Protein 3QBD (pdb70)

Sequence (686 aa):
APVTVQVAVDPPYPVVIGTGLLDELEDLLADRHKVAVVHQPGLAETAEEIRKRLAGKGVDAHRIEIPDAEAGKDLPVVGFIWEVLGRIGIGRKDALVSLGGGAATDVAGFAAATWLRGVSIVHLPTTLLGMVDAAVGGKTGINTDAGKNLVGAFHQPLAVLVDLATLQTLPRDEMICGMAEVVKAGFIADPVILDLIEADPQAALDPAGDVLPELIRRAITVKAEVVAAELREILNYGHTLGHAIERRERYRWRHGAAVSVGLVFAAELARLAGRLDDATAQRHRTILSSLGLPVSYDPDALPQLLEIMAGVLRFVVLDGLAKPGRMVGPDPGLLVTAYAGVCAAPVTVQVAVDPPYPVVIGTGLLDELEDLLADRHKVAVVHQPGLAETAEEIRKRLAGKGVDAHRIEIPDAEAGKDLPVVGFIWEVLGRIGIGRKDALVSLGGGAATDVAGFAAATWLRGVSIVHLPTTLLGMVDAAVGGKTGINTDAGKNLVGAFHQPLAVLVDLATLQTLPRDEMICGMAEVVKAGFIADPVILDLIEADPQAALDPAGDVLPELIRRAITVKAEVVAAELREILNYGHTLGHAIERRERYRWRHGAAVSVGLVFAAELARLAGRLDDATAQRHRTILSSLGLPVSYDPDALPQLLEIMAVLRFVVLDGLAKPGRMVGPDPGLLVTAYAGVC

Organism: Mycobacterium tuberculosis (strain ATCC 25618 / H37Rv) (NCBI:txid83332)

CATH classification: 3.40.50.1970 (+1 more: 1.20.1090.10)

Solvent-accessible surface area: 27200 Å² total; per-residue (Å²): 148,58,68,75,17,101,0,74,37,124,85,84,2,34,0,19,8,10,101,49,6,39,88,47,4,28,119,58,0,32,140,54,142,52,0,0,0,0,0,21,54,77,32,27,158,53,0,42,105,9,54,123,84,1,42,67,115,73,6,61,8,64,106,6,92,2,60,78,51,71,59,0,12,60,40,96,15,0,13,87,0,1,79,6,0,33,197,18,42,4,24,91,152,8,0,0,0,0,4,0,5,15,13,0,3,23,0,0,1,0,0,0,6,0,2,23,29,24,5,31,1,0,12,15,2,12,26,0,43,0,0,6,30,32,1,2,2,7,85,8,4,0,14,19,136,21,30,68,49,60,0,0,4,102,38,32,5,63,0,0,5,0,28,19,32,31,0,137,125,31,79,186,94,84,4,18,10,0,0,0,6,0,0,9,5,0,0,3,46,24,38,61,0,0,77,40,0,76,88,70,32,109,32,0,14,59,36,90,28,134,36,0,37,60,0,0,71,51,5,0,36,8,20,3,119,8,22,42,103,176,82,63,53,21,19,66,0,5,35,38,2,0,83,1,0,21,115,58,34,192,72,184,67,98,43,0,1,0,0,0,0,1,0,10,1,3,2,23,0,0,76,68,42,69,76,7,79,91,68,15,4,93,48,0,104,68,2,0,60,53,3,51,6,33,40,47,18,57,83,124,0,9,97,100,0,48,142,33,28,84,89,161,41,104,5,14,0,0,71,16,55,22,134,41,18,132,18,83,39,18,90,93,33,42,5,88,72,0,4,59,48,18,10,122,144,56,76,72,18,110,0,77,30,133,105,82,7,33,0,13,8,8,101,52,8,38,82,46,4,28,113,61,0,35,127,50,124,55,0,0,0,0,0,19,52,70,40,24,145,61,0,61,106,10,69,137,90,1,46,62,119,65,14,69,10,66,8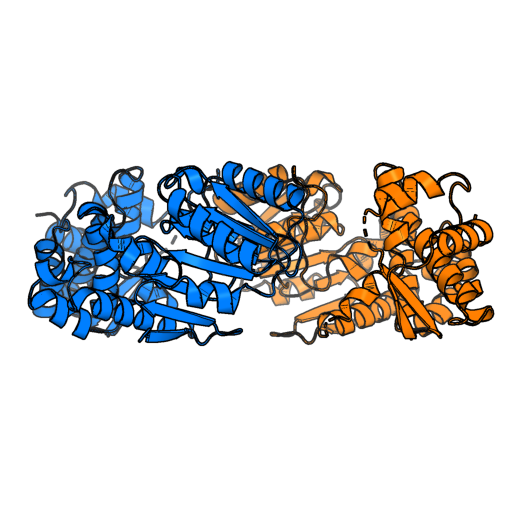7,8,89,2,59,83,51,75,51,0,6,59,30,102,16,0,20,86,0,2,68,14,0,29,187,21,44,5,24,164,143,10,0,0,0,0,3,0,4,16,14,0,2,25,0,0,1,0,0,0,6,0,5,28,52,24,3,30,1,0,12,15,1,14,31,0,40,0,0,6,32,31,1,2,0,7,80,8,2,0,14,23,118,25,29,76,55,57,0,0,4,101,41,48,6,64,0,0,3,0,27,20,39,35,0,133,126,31,76,140,86,77,5,7,10,0,0,0,6,0,0,8,6,0,0,3,43,21,37,60,0,0,78,40,0,73,89,70,30,91,31,0,12,59,36,80,24,134,34,1,41,53,0,0,86,50,4,0,45,5,19,6,119,6,19,37,80,138,89,39,55,19,22,74,0,6,35,41,2,0,90,0,0,22,111,57,48,170,68,189,72,83,47,0,2,0,1,0,0,1,0,2,1,2,2,14,0,0,86,63,44,72,78,10,74,96,79,15,5,106,48,0,81,66,3,0,55,49,1,51,6,32,31,54,17,54,92,114,0,10,96,86,0,56,138,46,26,119,157,42,104,8,16,0,0,60,12,53,29,120,39,19,120,19,83,31,22,94,86,35,45,2,82,70,0,6,69,54,18,43

Radius of gyration: 28.22 Å; Cα contacts (8 Å, |Δi|>4): 1471; chains: 2; bounding box: 83×74×34 Å

InterPro domains:
  IPR016037 3-dehydroquinate synthase AroB [MF_00110] (7-361)
  IPR016037 3-dehydroquinate synthase AroB [TIGR01357] (18-341)
  IPR030960 3-dehydroquinate synthase, N-terminal domain [PF01761] (69-180)
  IPR030963 3-dehydroquinate synthase family [PIRSF001455] (23-341)
  IPR050071 Dehydroquinate Synthase [PTHR43622] (9-340)
  IPR056179 3-dehydroquinate synthase, C-terminal domain [PF24621] (183-325)

Foldseek 3Di:
DWDWDWQQAVVIAIETAEAPCLVVLCVVALPAQEEEEEEEPVCPVVLVVSQVVSVVSVHPYYYHYAYDDQNSQAPVVLVVVLVVCVVSVADQAHEYEFEEALSRLQSSLQNQCPHNNHHAYEYEYQFLQRLQPRNPFQWHAGAYPVGTRPDTGGHDHNYYYYHLNSPVPPDLVRLLLSVLLLVLLCQAANVVSLVLCVVPVVLCSDSPHDSVSVSSVSSNNSQSVQSNDVSNCSSCQLVLLLVLVCVVVVNPDRSSLSSLQSNLLLLLLCVVVVQEDPVSSVSSQVSSVVSVHDQADALPCVVVSVVSSVCLHKHWHASYGNRIDMDGNDDVVSSNVSNNVRHD/DWDWDWQVAVVIAIEIFEADCLVVVCVVALPAQEEEEEEEPVCVVVQVVSQVVSVVSNHNYYYDYAYPDQRSFEVVVLVVVQVVCVVSVPDQAHEYEFYEALSSQQSSLQSQCPHVNHHAYEYEYQFLQRLLPNNPFFWHAGAYPVGTRPDTDGDHHRYYYYHLNSNVPPDLVRLLLNVLLLVLLCQAANVVLVVLCVVPVVLCSDSVHPRVSVSSVSSNNSVSVCNSDPVVCSSCQQVLLLVLVCVVVVNPDRSSLSSLLSNLLLLLLCVVVVQEDPVSSVSSVVSSVVNVHDQADPLPCVVVSVVSSPQDKHWHASYGNRIDMDGNDDVVSSNVSNVVRD

GO terms:
  GO:0005507 copper ion binding (F, IDA)
  GO:0008270 zinc ion binding (F, IDA)
  GO:0005886 plasma membrane (C, HDA)
  GO:0003856 3-dehydroquinate synthase activity (F, IMP)
  GO:0009073 aromatic amino acid family biosynthetic process (P, IMP)
  GO:0003856 3-dehydroquinate synthase activity (F, TAS)
  GO:0009423 chorismate biosynthetic process (P, TAS)
  GO:0005829 cytosol (C, TAS)

B-factor: mean 32.7, std 10.79, range [5.34, 73.91]

Nearest PDB structures (foldseek):
  3qbd-assembly1_A  TM=1.003E+00  e=2.274E-62  Mycobacterium tuberculosis H37Rv
  3qbd-assembly1_B  TM=1.001E+00  e=9.318E-59  Mycobacterium tuberculosis H37Rv
  3okf-assembly1_B  TM=9.447E-01  e=4.342E-29  Vibrio cholerae O1 biovar El Tor str. N16961
  3okf-assembly1_A  TM=9.351E-01  e=2.066E-28  Vibrio cholerae O1 biovar El Tor str. N16961
  6lk2-assembly2_B  TM=9.381E-01  e=2.543E-28  Providencia alcalifaciens F90-2004

Secondary structure (DSSP, 8-state):
--EEEEE-SSS-EEEEEES--HHHHHHHHTT-SEEEEEE-GGGHHHHHHHHHHHHTTT-EEEEEE--SGGGGGBHHHHHHHHHHHHHHT--TT-EEEEEESHHHHHHHHHHHHTBTT--EEEEEE-SHHIIIIITSSSB--EEETTEEEEE--B---SEEEEEGGGGGG--HHHHHHHHHHHHHHHHHT-THHHHHHHH-HHHHT-SSSSHHHHHHHHHHHHHHHHHT--GGGGGGTTHHHHHHHHHHTTT-S-HHHHHHHHHHHHHHHHHHTTSS-HHHHHHHHHHHHHTT------TT-HHHHHHHHH---EEEEESSTT-EEEEES--HHHHHHHHHHHH-/--EEEEE-SSS-EEEEEES--HHHHHHHHTT-SEEEEEE-GGGHHHHHHHHHHHHHTT-EEEEEE--SGGGGGBHHHHHHHHHHHHHHT--TT-EEEEEESHHHHHHHHHHHHTBTT--EEEEEE-SHHIIIIITSSSB--EEETTEEEEE--B---SEEEEEGGGGGGS-HHHHHHHHHHHHHHHHHT-THHHHHHHH-HHHHS-TTSSHHHHHHHHHHHHHHHHHT--GGGGGGTTHHHHHHHHHHTTT-S-HHHHHHHHHHHHHHHHHHTTSS-HHHHHHHHHHHHHTT------TT-HHHHHHHT---EEEEESSTT-EEEEES--HHHHHHHHHHH-

Structure (mmCIF, N/CA/C/O backbone):
data_3QBD
#
_entry.id   3QBD
#
_cell.length_a   142.829
_cell.length_b   142.829
_cell.length_c   37.175
_cell.angle_alpha   90.00
_cell.angle_beta   90.00
_cell.angle_gamma   90.00
#
_symmetry.space_group_name_H-M   'P 43'
#
loop_
_entity.id
_entity.type
_entity.pdbx_description
1 polymer '3-dehydroquinate synthase'
2 non-polymer NICOTINAMIDE-ADENINE-DINUCLEOTIDE
3 water water
#
loop_
_atom_site.group_PDB
_atom_site.id
_atom_site.type_symbol
_atom_site.label_atom_id
_atom_site.label_alt_id
_atom_site.label_comp_id
_atom_site.label_asym_id
_atom_site.label_entity_id
_atom_site.label_seq_id
_atom_site.pdbx_PDB_ins_code
_atom_site.Cartn_x
_atom_site.Cartn_y
_atom_site.Cartn_z
_atom_site.occupancy
_atom_site.B_iso_or_equiv
_atom_site.auth_seq_id
_atom_site.auth_comp_id
_atom_site.auth_asym_id
_atom_site.auth_atom_id
_atom_site.pdbx_PDB_model_num
ATOM 1 N N . ALA A 1 12 ? -64.124 23.174 -16.037 1.00 46.94 6 ALA A N 1
ATOM 2 C CA . ALA A 1 12 ? -65.043 24.081 -15.264 1.00 47.49 6 ALA A CA 1
ATOM 3 C C . ALA A 1 12 ? -64.298 25.215 -14.498 1.00 47.39 6 ALA A C 1
ATOM 4 O O . ALA A 1 12 ? -64.800 26.347 -14.475 1.00 47.37 6 ALA A O 1
ATOM 6 N N . PRO A 1 13 ? -63.094 24.923 -13.894 1.00 46.93 7 PRO A N 1
ATOM 7 C CA . PRO A 1 13 ? -62.229 25.992 -13.330 1.00 45.77 7 PRO A CA 1
ATOM 8 C C . PRO A 1 13 ? -61.720 27.003 -14.373 1.00 44.29 7 PRO A C 1
ATOM 9 O O . PRO A 1 13 ? -61.402 26.640 -15.507 1.00 44.10 7 PRO A O 1
ATOM 13 N N . VAL A 1 14 ? -61.673 28.258 -13.960 1.00 42.18 8 VAL A N 1
ATOM 14 C CA . VAL A 1 14 ? -61.053 29.341 -14.691 1.00 40.47 8 VAL A CA 1
ATOM 15 C C . VAL A 1 14 ? -59.583 29.556 -14.232 1.00 38.73 8 VAL A C 1
ATOM 16 O O . VAL A 1 14 ? -59.242 29.398 -13.068 1.00 39.66 8 VAL A O 1
ATOM 20 N N . THR A 1 15 ? -58.723 29.940 -15.154 1.00 36.70 9 THR A N 1
ATOM 21 C CA . THR A 1 15 ? -57.315 30.134 -14.900 1.00 34.46 9 THR A CA 1
ATOM 22 C C . THR A 1 15 ? -56.975 31.528 -15.294 1.00 32.97 9 THR A C 1
ATOM 23 O O . THR A 1 15 ? -57.253 31.939 -16.404 1.00 32.93 9 THR A O 1
ATOM 27 N N . VAL A 1 16 ? -56.375 32.273 -14.389 1.00 31.75 10 VAL A N 1
ATOM 28 C CA . VAL A 1 16 ? -55.768 33.538 -14.770 1.00 30.40 10 VAL A CA 1
ATOM 29 C C . VAL A 1 16 ? -54.259 33.295 -14.725 1.00 29.94 10 VAL A C 1
ATOM 30 O O . VAL A 1 16 ? -53.724 32.867 -13.682 1.00 29.42 10 VAL A O 1
ATOM 34 N N . GLN A 1 17 ? -53.586 33.538 -15.851 1.00 28.70 11 GLN A N 1
ATOM 35 C CA . GLN A 1 17 ? -52.138 33.388 -15.914 1.00 28.39 11 GLN A CA 1
ATOM 36 C C . GLN A 1 17 ? -51.436 34.616 -15.388 1.00 27.73 11 GLN A C 1
ATOM 37 O O . GLN A 1 17 ? -51.782 35.720 -15.754 1.00 28.49 11 GLN A O 1
ATOM 43 N N . VAL A 1 18 ? -50.447 34.467 -14.537 1.00 25.91 12 VAL A N 1
ATOM 44 C CA . VAL A 1 18 ? -49.675 35.601 -14.101 1.00 24.42 12 VAL A CA 1
ATOM 45 C C . VAL A 1 18 ? -48.421 35.571 -14.917 1.00 25.00 12 VAL A C 1
ATOM 46 O O . VAL A 1 18 ? -47.620 34.716 -14.779 1.00 25.45 12 VAL A O 1
ATOM 50 N N . ALA A 1 19 ? -48.271 36.556 -15.767 1.00 24.98 13 ALA A N 1
ATOM 51 C CA . ALA A 1 19 ? -47.245 36.595 -16.763 1.00 25.46 13 ALA A CA 1
ATOM 52 C C . ALA A 1 19 ? -45.935 37.147 -16.308 1.00 26.83 13 ALA A C 1
ATOM 53 O O . ALA A 1 19 ? -45.466 38.134 -16.771 1.00 26.06 13 ALA A O 1
ATOM 55 N N . VAL A 1 20 ? -45.294 36.402 -15.461 1.00 28.58 14 VAL A N 1
ATOM 56 C CA . VAL A 1 20 ? -44.105 36.820 -14.838 1.00 30.40 14 VAL A CA 1
ATOM 57 C C . VAL A 1 20 ? -43.116 35.714 -15.105 1.00 31.97 14 VAL A C 1
ATOM 58 O O . VAL A 1 20 ? -43.465 34.777 -15.702 1.00 32.51 14 VAL A O 1
ATOM 62 N N . ASP A 1 21 ? -41.857 35.857 -14.773 1.00 34.07 15 ASP A N 1
ATOM 63 C CA . ASP A 1 21 ? -40.921 34.786 -15.016 1.00 36.18 15 ASP A CA 1
ATOM 64 C C . ASP A 1 21 ? -40.369 34.217 -13.743 1.00 35.61 15 ASP A C 1
ATOM 65 O O . ASP A 1 21 ? -39.681 34.897 -13.041 1.00 36.10 15 ASP A O 1
ATOM 70 N N . PRO A 1 22 ? -40.575 32.946 -13.478 1.00 35.36 16 PRO A N 1
ATOM 71 C CA . PRO A 1 22 ? -41.440 32.064 -14.239 1.00 35.10 16 PRO A CA 1
ATOM 72 C C . PRO A 1 22 ? -42.936 32.319 -14.071 1.00 34.19 16 PRO A C 1
ATOM 73 O O . PRO A 1 22 ? -43.376 32.633 -13.008 1.00 34.50 16 PRO A O 1
ATOM 77 N N . PRO A 1 23 ? -43.721 32.141 -15.114 1.00 32.82 17 PRO A N 1
ATOM 78 C CA . PRO A 1 23 ? -45.178 32.413 -14.976 1.00 31.70 17 PRO A CA 1
ATOM 79 C C . PRO A 1 23 ? -45.900 31.379 -14.100 1.00 30.64 17 PRO A C 1
ATOM 80 O O . PRO A 1 23 ? -45.465 30.204 -14.020 1.00 31.00 17 PRO A O 1
ATOM 84 N N . TYR A 1 24 ? -47.001 31.770 -13.461 1.00 28.06 18 TYR A N 1
ATOM 85 C CA . TYR A 1 24 ? -47.781 30.755 -12.766 1.00 25.67 18 TYR A CA 1
ATOM 86 C C . TYR A 1 24 ? -49.266 30.974 -12.957 1.00 24.30 18 TYR A C 1
ATOM 87 O O . TYR A 1 24 ? -49.670 32.061 -13.348 1.00 25.29 18 TYR A O 1
ATOM 96 N N . PRO A 1 25 ? -50.078 29.933 -12.758 1.00 22.73 19 PRO A N 1
ATOM 97 C CA . PRO A 1 25 ? -51.497 30.134 -12.874 1.00 22.46 19 PRO A CA 1
ATOM 98 C C . PRO A 1 25 ? -52.191 30.397 -11.533 1.00 22.82 19 PRO A C 1
ATOM 99 O O . PRO A 1 25 ? -51.760 29.858 -10.484 1.00 22.22 19 PRO A O 1
ATOM 103 N N . VAL A 1 26 ? -53.277 31.179 -11.583 1.00 21.44 20 VAL A N 1
ATOM 104 C CA . VAL A 1 26 ? -54.213 31.217 -10.481 1.00 21.12 20 VAL A CA 1
ATOM 105 C C . VAL A 1 26 ? -55.472 30.493 -11.016 1.00 23.31 20 VAL A C 1
ATOM 106 O O . VAL A 1 26 ? -56.094 30.954 -12.008 1.00 23.45 20 VAL A O 1
ATOM 110 N N . VAL A 1 27 ? -55.859 29.403 -10.345 1.00 23.76 21 VAL A N 1
ATOM 111 C CA . VAL A 1 27 ? -57.000 28.617 -10.753 1.00 25.36 21 VAL A CA 1
ATOM 112 C C . VAL A 1 27 ? -58.140 28.873 -9.798 1.00 25.92 21 VAL A C 1
ATOM 113 O O . VAL A 1 27 ? -57.958 28.787 -8.608 1.00 25.87 21 VAL A O 1
ATOM 117 N N . ILE A 1 28 ? -59.310 29.190 -10.348 1.00 26.78 22 ILE A N 1
ATOM 118 C CA . ILE A 1 28 ? -60.478 29.607 -9.585 1.00 27.25 22 ILE A CA 1
ATOM 119 C C . ILE A 1 28 ? -61.650 28.702 -9.917 1.00 28.42 22 ILE A C 1
ATOM 120 O O . ILE A 1 28 ? -62.143 28.709 -11.048 1.00 27.80 22 ILE A O 1
ATOM 125 N N . GLY A 1 29 ? -62.075 27.914 -8.936 1.00 28.74 23 GLY A N 1
ATOM 126 C CA . GLY A 1 29 ? -63.214 27.044 -9.107 1.00 29.32 23 GLY A CA 1
ATOM 127 C C . GLY A 1 29 ? -63.666 26.499 -7.759 1.00 30.71 23 GLY A C 1
ATOM 128 O O . GLY A 1 29 ? -63.469 27.136 -6.719 1.00 29.98 23 GLY A O 1
ATOM 129 N N . THR A 1 30 ? -64.243 25.288 -7.783 1.00 31.81 24 THR A N 1
ATOM 130 C CA . THR A 1 30 ? -64.947 24.725 -6.616 1.00 31.83 24 THR A CA 1
ATOM 131 C C . THR A 1 30 ? -64.486 23.277 -6.438 1.00 32.32 24 THR A C 1
ATOM 132 O O . THR A 1 30 ? -64.550 22.498 -7.374 1.00 32.02 24 THR A O 1
ATOM 136 N N . GLY A 1 31 ? -63.958 22.962 -5.247 1.00 32.94 25 GLY A N 1
ATOM 137 C CA . GLY A 1 31 ? -63.353 21.653 -4.950 1.00 32.95 25 GLY A CA 1
ATOM 138 C C . GLY A 1 31 ? -62.153 21.511 -5.845 1.00 33.10 25 GLY A C 1
ATOM 139 O O . GLY A 1 31 ? -62.279 21.027 -6.946 1.00 33.32 25 GLY A O 1
ATOM 140 N N . LEU A 1 32 ? -60.995 21.902 -5.393 1.00 33.28 26 LEU A N 1
ATOM 141 C CA . LEU A 1 32 ? -59.838 21.845 -6.234 1.00 33.32 26 LEU A CA 1
ATOM 142 C C . LEU A 1 32 ? -58.807 20.799 -5.843 1.00 34.06 26 LEU A C 1
ATOM 143 O O . LEU A 1 32 ? -57.699 20.853 -6.249 1.00 33.93 26 LEU A O 1
ATOM 148 N N . LEU A 1 33 ? -59.212 19.817 -5.078 1.00 35.01 27 LEU A N 1
ATOM 149 C CA . LEU A 1 33 ? -58.318 18.785 -4.630 1.00 36.26 27 LEU A CA 1
ATOM 150 C C . LEU A 1 33 ? -57.679 18.035 -5.781 1.00 36.28 27 LEU A C 1
ATOM 151 O O . LEU A 1 33 ? -56.556 17.639 -5.682 1.00 35.53 27 LEU A O 1
ATOM 156 N N . ASP A 1 34 ? -58.407 17.801 -6.851 1.00 36.57 28 ASP A N 1
ATOM 157 C CA . ASP A 1 34 ? -57.817 17.148 -7.987 1.00 38.43 28 ASP A CA 1
ATOM 158 C C . ASP A 1 34 ? -56.704 17.962 -8.607 1.00 38.80 28 ASP A C 1
ATOM 159 O O . ASP A 1 34 ? -55.690 17.441 -8.973 1.00 39.14 28 ASP A O 1
ATOM 164 N N . GLU A 1 35 ? -56.903 19.250 -8.720 1.00 38.16 29 GLU A N 1
ATOM 165 C CA . GLU A 1 35 ? -55.885 20.123 -9.258 1.00 38.24 29 GLU A CA 1
ATOM 166 C C . GLU A 1 35 ? -54.587 20.126 -8.415 1.00 37.72 29 GLU A C 1
ATOM 167 O O . GLU A 1 35 ? -53.496 20.072 -8.962 1.00 37.79 29 GLU A O 1
ATOM 173 N N . LEU A 1 36 ? -54.724 20.153 -7.101 1.00 37.50 30 LEU A N 1
ATOM 174 C CA . LEU A 1 36 ? -53.596 20.050 -6.172 1.00 38.09 30 LEU A CA 1
ATOM 175 C C . LEU A 1 36 ? -52.771 18.771 -6.338 1.00 38.59 30 LEU A C 1
ATOM 176 O O . LEU A 1 36 ? -51.551 18.805 -6.416 1.00 39.27 30 LEU A O 1
ATOM 181 N N . GLU A 1 37 ? -53.456 17.643 -6.349 1.00 39.93 31 GLU A N 1
ATOM 182 C CA . GLU A 1 37 ? -52.888 16.349 -6.716 1.00 41.11 31 GLU A CA 1
ATOM 183 C C . GLU A 1 37 ? -52.135 16.376 -8.053 1.00 40.38 31 GLU A C 1
ATOM 184 O O . GLU A 1 37 ? -50.968 16.033 -8.069 1.00 39.96 31 GLU A O 1
ATOM 190 N N . ASP A 1 38 ? -52.768 16.787 -9.163 1.00 40.94 32 ASP A N 1
ATOM 191 C CA . ASP A 1 38 ? -52.016 16.979 -10.442 1.00 41.53 32 ASP A CA 1
ATOM 192 C C . ASP A 1 38 ? -50.699 17.750 -10.214 1.00 40.77 32 ASP A C 1
ATOM 193 O O . ASP A 1 38 ? -49.658 17.376 -10.728 1.00 40.77 32 ASP A O 1
ATOM 198 N N . LEU A 1 39 ? -50.757 18.844 -9.454 1.00 39.01 33 LEU A N 1
ATOM 199 C CA . LEU A 1 39 ? -49.586 19.658 -9.244 1.00 38.21 33 LEU A CA 1
ATOM 200 C C . LEU A 1 39 ? -48.483 18.965 -8.462 1.00 37.90 33 LEU A C 1
ATOM 201 O O . LEU A 1 39 ? -47.331 19.088 -8.833 1.00 37.40 33 LEU A O 1
ATOM 206 N N . LEU A 1 40 ? -48.842 18.286 -7.362 1.00 37.29 34 LEU A N 1
ATOM 207 C CA . LEU A 1 40 ? -47.849 17.904 -6.362 1.00 36.86 34 LEU A CA 1
ATOM 208 C C . LEU A 1 40 ? -47.607 16.391 -6.184 1.00 36.99 34 LEU A C 1
ATOM 209 O O . LEU A 1 40 ? -46.751 15.998 -5.395 1.00 35.97 34 LEU A O 1
ATOM 214 N N . ALA A 1 41 ? -48.328 15.565 -6.946 1.00 37.16 35 ALA A N 1
ATOM 215 C CA . ALA A 1 41 ? -48.225 14.090 -6.870 1.00 38.28 35 ALA A CA 1
ATOM 216 C C . ALA A 1 41 ? -46.811 13.533 -7.023 1.00 39.10 35 ALA A C 1
ATOM 217 O O . ALA A 1 41 ? -46.506 12.484 -6.499 1.00 39.17 35 ALA A O 1
ATOM 219 N N . ASP A 1 42 ? -45.963 14.240 -7.752 1.00 40.15 36 ASP A N 1
ATOM 220 C CA . ASP A 1 42 ? -44.653 13.738 -8.101 1.00 40.96 36 ASP A CA 1
ATOM 221 C C . ASP A 1 42 ? -43.611 14.186 -7.088 1.00 39.99 36 ASP A C 1
ATOM 222 O O . ASP A 1 42 ? -42.422 13.879 -7.241 1.00 40.16 36 ASP A O 1
ATOM 227 N N . ARG A 1 43 ? -44.026 14.938 -6.074 1.00 38.35 37 ARG A N 1
ATOM 228 C CA . ARG A 1 43 ? -43.055 15.461 -5.111 1.00 36.89 37 ARG A CA 1
ATOM 229 C C . ARG A 1 43 ? -42.845 14.399 -4.072 1.00 36.64 37 ARG A C 1
ATOM 230 O O . ARG A 1 43 ? -43.790 13.728 -3.693 1.00 37.31 37 ARG A O 1
ATOM 238 N N . HIS A 1 44 ? -41.610 14.230 -3.633 1.00 36.59 38 HIS A N 1
ATOM 239 C CA . HIS A 1 44 ? -41.280 13.300 -2.554 1.00 37.17 38 HIS A CA 1
ATOM 240 C C . HIS A 1 44 ? -41.839 13.771 -1.208 1.00 36.25 38 HIS A C 1
ATOM 241 O O . HIS A 1 44 ? -42.342 12.963 -0.447 1.00 35.95 38 HIS A O 1
ATOM 248 N N . LYS A 1 45 ? -41.746 15.069 -0.906 1.00 35.61 39 LYS A N 1
ATOM 249 C CA . LYS A 1 45 ? -42.371 15.624 0.319 1.00 34.71 39 LYS A CA 1
ATOM 250 C C . LYS A 1 45 ? -43.120 16.945 0.098 1.00 33.12 39 LYS A C 1
ATOM 251 O O . LYS A 1 45 ? -42.668 17.817 -0.647 1.00 33.41 39 LYS A O 1
ATOM 257 N N . VAL A 1 46 ? -44.268 17.065 0.746 1.00 31.43 40 VAL A N 1
ATOM 258 C CA . VAL A 1 46 ? -45.065 18.280 0.788 1.00 29.68 40 VAL A CA 1
ATOM 259 C C . VAL A 1 46 ? -45.373 18.577 2.269 1.00 29.34 40 VAL A C 1
ATOM 260 O O . VAL A 1 46 ? -45.691 17.664 3.040 1.00 29.75 40 VAL A O 1
ATOM 264 N N . ALA A 1 47 ? -45.234 19.833 2.670 1.00 27.67 41 ALA A N 1
ATOM 265 C CA . ALA A 1 47 ? -45.628 20.283 3.986 1.00 26.21 41 ALA A CA 1
ATOM 266 C C . ALA A 1 47 ? -46.727 21.350 3.835 1.00 26.03 41 ALA A C 1
ATOM 267 O O . ALA A 1 47 ? -46.558 22.321 3.091 1.00 25.09 41 ALA A O 1
ATOM 269 N N . VAL A 1 48 ? -47.850 21.136 4.524 1.00 25.42 42 VAL A N 1
ATOM 270 C CA . VAL A 1 48 ? -49.040 21.979 4.417 1.00 25.54 42 VAL A CA 1
ATOM 271 C C . VAL A 1 48 ? -49.113 22.829 5.651 1.00 26.47 42 VAL A C 1
ATOM 272 O O . VAL A 1 48 ? -49.357 22.307 6.771 1.00 26.69 42 VAL A O 1
ATOM 276 N N . VAL A 1 49 ? -48.862 24.129 5.471 1.00 26.47 43 VAL A N 1
ATOM 277 C CA . VAL A 1 49 ? -48.809 25.039 6.607 1.00 26.30 43 VAL A CA 1
ATOM 278 C C . VAL A 1 49 ? -50.175 25.651 6.693 1.00 27.03 43 VAL A C 1
ATOM 279 O O . VAL A 1 49 ? -50.627 26.228 5.708 1.00 28.20 43 VAL A O 1
ATOM 283 N N . HIS A 1 50 ? -50.860 25.532 7.826 1.00 26.91 44 HIS A N 1
ATOM 284 C CA . HIS A 1 50 ? -52.261 25.954 7.846 1.00 27.06 44 HIS A CA 1
ATOM 285 C C . HIS A 1 50 ? -52.728 26.624 9.149 1.00 27.06 44 HIS A C 1
ATOM 286 O O . HIS A 1 50 ? -52.203 26.330 10.211 1.00 26.82 44 HIS A O 1
ATOM 293 N N . GLN A 1 51 ? -53.768 27.452 9.066 1.00 26.85 45 GLN A N 1
ATOM 294 C CA . GLN A 1 51 ? -54.334 28.088 10.252 1.00 27.12 45 GLN A CA 1
ATOM 295 C C . GLN A 1 51 ? -55.218 27.107 11.097 1.00 28.81 45 GLN A C 1
ATOM 296 O O . GLN A 1 51 ? -55.628 26.041 10.601 1.00 28.68 45 GLN A O 1
ATOM 302 N N . PRO A 1 52 ? -55.470 27.416 12.379 1.00 29.40 46 PRO A N 1
ATOM 303 C CA . PRO A 1 52 ? -56.043 26.385 13.234 1.00 30.87 46 PRO A CA 1
ATOM 304 C C . PRO A 1 52 ? -57.341 25.800 12.776 1.00 32.23 46 PRO A C 1
ATOM 305 O O . PRO A 1 52 ? -57.507 24.561 12.874 1.00 33.75 46 PRO A O 1
ATOM 309 N N . GLY A 1 53 ? -58.230 26.613 12.257 1.00 32.98 47 GLY A N 1
ATOM 310 C CA . GLY A 1 53 ? -59.533 26.194 11.792 1.00 32.93 47 GLY A CA 1
ATOM 311 C C . GLY A 1 53 ? -59.595 25.349 10.543 1.00 33.29 47 GLY A C 1
ATOM 312 O O . GLY A 1 53 ? -60.598 24.824 10.185 1.00 32.26 47 GLY A O 1
ATOM 313 N N . LEU A 1 54 ? -58.509 25.254 9.841 1.00 33.62 48 LEU A N 1
ATOM 314 C CA . LEU A 1 54 ? -58.512 24.489 8.635 1.00 34.55 48 LEU A CA 1
ATOM 315 C C . LEU A 1 54 ? -57.870 23.157 8.767 1.00 34.62 48 LEU A C 1
ATOM 316 O O . LEU A 1 54 ? -57.489 22.594 7.806 1.00 35.80 48 LEU A O 1
ATOM 321 N N . ALA A 1 55 ? -57.731 22.672 9.971 1.00 35.06 49 ALA A N 1
ATOM 322 C CA . ALA A 1 55 ? -57.040 21.420 10.205 1.00 36.72 49 ALA A CA 1
ATOM 323 C C . ALA A 1 55 ? -57.640 20.190 9.534 1.00 36.89 49 ALA A C 1
ATOM 324 O O . ALA A 1 55 ? -56.942 19.368 9.052 1.00 35.70 49 ALA A O 1
ATOM 326 N N . GLU A 1 56 ? -58.947 20.081 9.551 1.00 38.64 50 GLU A N 1
ATOM 327 C CA . GLU A 1 56 ? -59.674 19.005 8.845 1.00 40.13 50 GLU A CA 1
ATOM 328 C C . GLU A 1 56 ? -59.430 19.057 7.332 1.00 38.89 50 GLU A C 1
ATOM 329 O O . GLU A 1 56 ? -59.346 18.003 6.672 1.00 38.33 50 GLU A O 1
ATOM 335 N N . THR A 1 57 ? -59.321 20.277 6.787 1.00 37.59 51 THR A N 1
ATOM 336 C CA . THR A 1 57 ? -59.045 20.439 5.357 1.00 36.17 51 THR A CA 1
ATOM 337 C C . THR A 1 57 ? -57.576 20.131 5.083 1.00 35.95 51 THR A C 1
ATOM 338 O O . THR A 1 57 ? -57.233 19.532 4.065 1.00 35.23 51 THR A O 1
ATOM 342 N N . ALA A 1 58 ? -56.708 20.514 6.011 1.00 35.85 52 ALA A N 1
ATOM 343 C CA . ALA A 1 58 ? -55.296 20.189 5.875 1.00 36.39 52 ALA A CA 1
ATOM 344 C C . ALA A 1 58 ? -55.146 18.674 5.781 1.00 36.91 52 ALA A C 1
ATOM 345 O O . ALA A 1 58 ? -54.342 18.146 4.976 1.00 37.45 52 ALA A O 1
ATOM 347 N N . GLU A 1 59 ? -55.945 17.969 6.572 1.00 37.20 53 GLU A N 1
ATOM 348 C CA . GLU A 1 59 ? -55.788 16.534 6.666 1.00 38.23 53 GLU A CA 1
ATOM 349 C C . GLU A 1 59 ? -56.244 15.817 5.383 1.00 38.03 53 GLU A C 1
ATOM 350 O O . GLU A 1 59 ? -55.625 14.832 4.940 1.00 38.61 53 GLU A O 1
ATOM 356 N N . GLU A 1 60 ? -57.298 16.323 4.776 1.00 38.13 54 GLU A N 1
ATOM 357 C CA . GLU A 1 60 ? -57.746 15.788 3.512 1.00 39.74 54 GLU A CA 1
ATOM 358 C C . GLU A 1 60 ? -56.655 15.974 2.482 1.00 39.14 54 GLU A C 1
ATOM 359 O O . GLU A 1 60 ? -56.335 15.032 1.747 1.00 40.44 54 GLU A O 1
ATOM 365 N N . ILE A 1 61 ? -56.097 17.182 2.398 1.00 37.60 55 ILE A N 1
ATOM 366 C CA . ILE A 1 61 ? -55.005 17.396 1.466 1.00 36.83 55 ILE A CA 1
ATOM 367 C C . ILE A 1 61 ? -53.900 16.370 1.756 1.00 37.48 55 ILE A C 1
ATOM 368 O O . ILE A 1 61 ? -53.502 15.616 0.866 1.00 36.38 55 ILE A O 1
ATOM 373 N N . ARG A 1 62 ? -53.441 16.332 3.007 1.00 38.08 56 ARG A N 1
ATOM 374 C CA . ARG A 1 62 ? -52.324 15.467 3.387 1.00 40.01 56 ARG A CA 1
ATOM 375 C C . ARG A 1 62 ? -52.612 14.020 3.042 1.00 41.10 56 ARG A C 1
ATOM 376 O O . ARG A 1 62 ? -51.729 13.282 2.636 1.00 40.98 56 ARG A O 1
ATOM 384 N N . LYS A 1 63 ? -53.877 13.654 3.214 1.00 42.88 57 LYS A N 1
ATOM 385 C CA . LYS A 1 63 ? -54.389 12.315 3.004 1.00 44.35 57 LYS A CA 1
ATOM 386 C C . LYS A 1 63 ? -54.365 11.956 1.513 1.00 44.65 57 LYS A C 1
ATOM 387 O O . LYS A 1 63 ? -53.837 10.894 1.118 1.00 44.78 57 LYS A O 1
ATOM 393 N N . ARG A 1 64 ? -54.907 12.828 0.670 1.00 44.50 58 ARG A N 1
ATOM 394 C CA . ARG A 1 64 ? -54.915 12.481 -0.731 1.00 45.20 58 ARG A CA 1
ATOM 395 C C . ARG A 1 64 ? -53.540 12.498 -1.368 1.00 44.38 58 ARG A C 1
ATOM 396 O O . ARG A 1 64 ? -53.279 11.762 -2.310 1.00 44.31 58 ARG A O 1
ATOM 404 N N . LEU A 1 65 ? -52.640 13.283 -0.793 1.00 44.10 59 LEU A N 1
ATOM 405 C CA . LEU A 1 65 ? -51.266 13.328 -1.260 1.00 43.58 59 LEU A CA 1
ATOM 406 C C . LEU A 1 65 ? -50.490 12.095 -0.852 1.00 43.65 59 LEU A C 1
ATOM 407 O O . LEU A 1 65 ? -49.596 11.665 -1.590 1.00 43.75 59 LEU A O 1
ATOM 412 N N . ALA A 1 66 ? -50.822 11.536 0.311 1.00 43.28 60 ALA A N 1
ATOM 413 C CA . ALA A 1 66 ? -50.176 10.307 0.768 1.00 43.58 60 ALA A CA 1
ATOM 414 C C . ALA A 1 66 ? -50.625 9.111 -0.083 1.00 43.58 60 ALA A C 1
ATOM 415 O O . ALA A 1 66 ? -49.826 8.242 -0.422 1.00 43.96 60 ALA A O 1
ATOM 417 N N . GLY A 1 67 ? -51.890 9.100 -0.468 1.00 43.61 61 GLY A N 1
ATOM 418 C CA . GLY A 1 67 ? -52.401 8.069 -1.353 1.00 43.67 61 GLY A CA 1
ATOM 419 C C . GLY A 1 67 ? -51.717 8.094 -2.713 1.00 43.91 61 GLY A C 1
ATOM 420 O O . GLY A 1 67 ? -51.898 7.198 -3.537 1.00 43.92 61 GLY A O 1
ATOM 421 N N . LYS A 1 68 ? -50.930 9.123 -2.967 1.00 43.52 62 LYS A N 1
ATOM 422 C CA . LYS A 1 68 ? -50.206 9.164 -4.212 1.00 43.26 62 LYS A CA 1
ATOM 423 C C . LYS A 1 68 ? -48.708 8.914 -3.982 1.00 42.58 62 LYS A C 1
ATOM 424 O O . LYS A 1 68 ? -47.894 9.134 -4.874 1.00 42.92 62 LYS A O 1
ATOM 430 N N . GLY A 1 69 ? -48.354 8.415 -2.798 1.00 41.51 63 GLY A N 1
ATOM 431 C CA . GLY A 1 69 ? -46.955 8.099 -2.485 1.00 41.01 63 GLY A CA 1
ATOM 432 C C . GLY A 1 69 ? -46.100 9.261 -1.966 1.00 40.47 63 GLY A C 1
ATOM 433 O O . GLY A 1 69 ? -44.958 9.068 -1.551 1.00 39.69 63 GLY A O 1
ATOM 434 N N . VAL 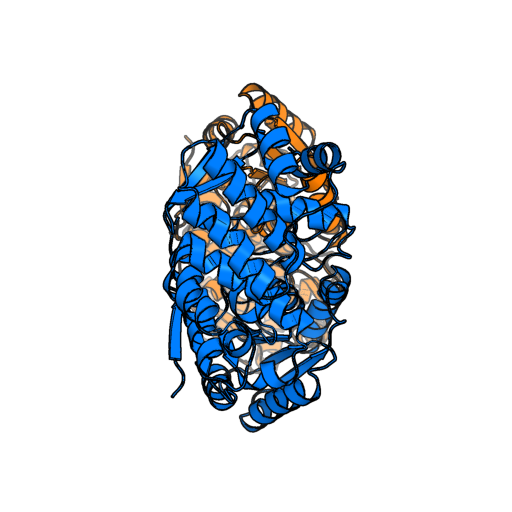A 1 70 ? -46.652 10.474 -1.995 1.00 39.94 64 VAL A N 1
ATOM 435 C CA . VAL A 1 70 ? -46.064 11.648 -1.343 1.00 38.55 64 VAL A CA 1
ATOM 436 C C . VAL A 1 70 ? -45.964 11.477 0.196 1.00 38.77 64 VAL A C 1
ATOM 437 O O . VAL A 1 70 ? -46.941 11.150 0.892 1.00 39.19 64 VAL A O 1
ATOM 441 N N . ASP A 1 71 ? -44.776 11.720 0.717 1.00 37.98 65 ASP A N 1
ATOM 442 C CA . ASP A 1 71 ? -44.594 11.837 2.129 1.00 38.46 65 ASP A CA 1
ATOM 443 C C . ASP A 1 71 ? -45.131 13.224 2.620 1.00 37.98 65 ASP A C 1
ATOM 444 O O . ASP A 1 71 ? -44.384 14.220 2.687 1.00 37.71 65 ASP A O 1
ATOM 449 N N . ALA A 1 72 ? -46.424 13.273 2.943 1.00 37.36 66 ALA A N 1
ATOM 450 C CA . ALA A 1 72 ? -47.122 14.527 3.223 1.00 37.72 66 ALA A CA 1
ATOM 451 C C . ALA A 1 72 ? -47.181 14.848 4.714 1.00 38.07 66 ALA A C 1
ATOM 452 O O . ALA A 1 72 ? -47.526 13.993 5.493 1.00 39.66 66 ALA A O 1
ATOM 454 N N . HIS A 1 73 ? -46.845 16.071 5.110 1.00 37.35 67 HIS A N 1
ATOM 455 C CA . HIS A 1 73 ? -46.905 16.485 6.493 1.00 36.80 67 HIS A CA 1
ATOM 456 C C . HIS A 1 73 ? -47.789 17.704 6.657 1.00 36.71 67 HIS A C 1
ATOM 457 O O . HIS A 1 73 ? -48.026 18.408 5.691 1.00 36.38 67 HIS A O 1
ATOM 464 N N . ARG A 1 74 ? -48.303 17.949 7.864 1.00 36.92 68 ARG A N 1
ATOM 465 C CA . ARG A 1 74 ? -49.056 19.189 8.117 1.00 36.96 68 ARG A CA 1
ATOM 466 C C . ARG A 1 74 ? -48.612 19.940 9.351 1.00 36.06 68 ARG A C 1
ATOM 467 O O . ARG A 1 74 ? -48.281 19.349 10.353 1.00 36.12 68 ARG A O 1
ATOM 475 N N . ILE A 1 75 ? -48.576 21.258 9.240 1.00 35.65 69 ILE A N 1
ATOM 476 C CA . ILE A 1 75 ? -47.982 22.115 10.254 1.00 34.02 69 ILE A CA 1
ATOM 477 C C . ILE A 1 75 ? -49.007 23.213 10.583 1.00 34.25 69 ILE A C 1
ATOM 478 O O . ILE A 1 75 ? -49.373 24.042 9.735 1.00 33.98 69 ILE A O 1
ATOM 483 N N . GLU A 1 76 ? -49.503 23.195 11.804 1.00 33.99 70 GLU A N 1
ATOM 484 C CA . GLU A 1 76 ? -50.490 24.162 12.202 1.00 34.05 70 GLU A CA 1
ATOM 485 C C . GLU A 1 76 ? -49.773 25.317 12.871 1.00 33.17 70 GLU A C 1
ATOM 486 O O . GLU A 1 76 ? -48.944 25.113 13.753 1.00 33.58 70 GLU A O 1
ATOM 492 N N . ILE A 1 77 ? -50.072 26.526 12.405 1.00 31.39 71 ILE A N 1
ATOM 493 C CA . ILE A 1 77 ? -49.475 27.736 12.922 1.00 30.19 71 ILE A CA 1
ATOM 494 C C . ILE A 1 77 ? -50.515 28.492 13.778 1.00 29.90 71 ILE A C 1
ATOM 495 O O . ILE A 1 77 ? -51.707 28.226 13.666 1.00 29.82 71 ILE A O 1
ATOM 500 N N . PRO A 1 78 ? -50.098 29.438 14.579 1.00 29.20 72 PRO A N 1
ATOM 501 C CA . PRO A 1 78 ? -51.050 30.247 15.290 1.00 29.44 72 PRO A CA 1
ATOM 502 C C . PRO A 1 78 ? -51.867 31.067 14.315 1.00 29.83 72 PRO A C 1
ATOM 503 O O . PRO A 1 78 ? -51.450 31.380 13.245 1.00 30.04 72 PRO A O 1
ATOM 507 N N . ASP A 1 79 ? -53.063 31.410 14.724 1.00 29.71 73 ASP A N 1
ATOM 508 C CA . ASP A 1 79 ? -53.987 32.107 13.878 1.00 29.84 73 ASP A CA 1
ATOM 509 C C . ASP A 1 79 ? -53.741 33.586 13.790 1.00 28.91 73 ASP A C 1
ATOM 510 O O . ASP A 1 79 ? -53.269 34.169 14.719 1.00 28.53 73 ASP A O 1
ATOM 515 N N . ALA A 1 80 ? -54.057 34.154 12.636 1.00 27.47 74 ALA A N 1
ATOM 516 C CA . ALA A 1 80 ? -53.991 35.571 12.366 1.00 26.30 74 ALA A CA 1
ATOM 517 C C . ALA A 1 80 ? -52.613 36.126 12.518 1.00 25.79 74 ALA A C 1
ATOM 518 O O . ALA A 1 80 ? -51.699 35.488 12.163 1.00 25.55 74 ALA A O 1
ATOM 520 N N . GLU A 1 81 ? -52.464 37.305 13.079 1.00 26.67 75 GLU A N 1
ATOM 521 C CA . GLU A 1 81 ? -51.172 37.965 13.090 1.00 28.12 75 GLU A CA 1
ATOM 522 C C . GLU A 1 81 ? -50.151 37.192 13.852 1.00 28.91 75 GLU A C 1
ATOM 523 O O . GLU A 1 81 ? -49.031 37.259 13.554 1.00 29.24 75 GLU A O 1
ATOM 529 N N . ALA A 1 82 ? -50.555 36.507 14.896 1.00 29.57 76 ALA A N 1
ATOM 530 C CA . ALA A 1 82 ? -49.656 35.749 15.712 1.00 30.07 76 ALA A CA 1
ATOM 531 C C . ALA A 1 82 ? -48.957 34.715 14.872 1.00 30.55 76 ALA A C 1
ATOM 532 O O . ALA A 1 82 ? -47.846 34.356 15.164 1.00 31.00 76 ALA A O 1
ATOM 534 N N . GLY A 1 83 ? -49.630 34.203 13.863 1.00 30.26 77 GLY A N 1
ATOM 535 C CA . GLY A 1 83 ? -49.018 33.242 12.948 1.00 30.00 77 GLY A CA 1
ATOM 536 C C . GLY A 1 83 ? -47.883 33.791 12.094 1.00 29.68 77 GLY A C 1
ATOM 537 O O . GLY A 1 83 ? -47.078 33.030 11.581 1.00 29.18 77 GLY A O 1
ATOM 538 N N . LYS A 1 84 ? -47.810 35.115 11.978 1.00 29.79 78 LYS A N 1
ATOM 539 C CA . LYS A 1 84 ? -46.822 35.805 11.156 1.00 30.11 78 LYS A CA 1
ATOM 540 C C . LYS A 1 84 ? -45.603 36.321 11.902 1.00 30.16 78 LYS A C 1
ATOM 541 O O . LYS A 1 84 ? -44.785 37.071 11.362 1.00 30.87 78 LYS A O 1
ATOM 547 N N . ASP A 1 85 ? -45.495 35.985 13.166 1.00 30.97 79 ASP A N 1
ATOM 548 C CA . ASP A 1 85 ? -44.396 36.495 13.967 1.00 31.55 79 ASP A CA 1
ATOM 549 C C . ASP A 1 85 ? -43.067 35.750 13.701 1.00 30.74 79 ASP A C 1
ATOM 550 O O . ASP A 1 85 ? -43.060 34.532 13.488 1.00 31.18 79 ASP A O 1
ATOM 555 N N . LEU A 1 86 ? -41.952 36.462 13.733 1.00 29.90 80 LEU A N 1
ATOM 556 C CA . LEU A 1 86 ? -40.666 35.799 13.621 1.00 30.82 80 LEU A CA 1
ATOM 557 C C . LEU A 1 86 ? -40.600 34.400 14.303 1.00 31.34 80 LEU A C 1
ATOM 558 O O . LEU A 1 86 ? -40.259 33.385 13.649 1.00 33.06 80 LEU A O 1
ATOM 563 N N . PRO A 1 87 ? -40.939 34.315 15.601 1.00 31.28 81 PRO A N 1
ATOM 564 C CA . PRO A 1 87 ? -40.839 32.965 16.198 1.00 30.51 81 PRO A CA 1
ATOM 565 C C . PRO A 1 87 ? -41.557 31.862 15.431 1.00 29.99 81 PRO A C 1
ATOM 566 O O . PRO A 1 87 ? -41.045 30.698 15.383 1.00 30.67 81 PRO A O 1
ATOM 570 N N . VAL A 1 88 ? -42.707 32.180 14.841 1.00 28.52 82 VAL A N 1
ATOM 571 C CA . VAL A 1 88 ? -43.458 31.138 14.115 1.00 27.46 82 VAL A CA 1
ATOM 572 C C . VAL A 1 88 ? -42.665 30.683 12.906 1.00 27.37 82 VAL A C 1
ATOM 573 O O . VAL A 1 88 ? -42.581 29.473 12.610 1.00 27.81 82 VAL A O 1
ATOM 577 N N . VAL A 1 89 ? -42.020 31.654 12.271 1.00 26.52 83 VAL A N 1
ATOM 578 C CA . VAL A 1 89 ? -41.035 31.371 11.246 1.00 26.97 83 VAL A CA 1
ATOM 579 C C . VAL A 1 89 ? -39.952 30.383 11.731 1.00 27.83 83 VAL A C 1
ATOM 580 O O . VAL A 1 89 ? -39.736 29.376 11.071 1.00 28.32 83 VAL A O 1
ATOM 584 N N . GLY A 1 90 ? -39.285 30.662 12.865 1.00 28.22 84 GLY A N 1
ATOM 585 C CA . GLY A 1 90 ? -38.190 29.784 13.365 1.00 28.13 84 GLY A CA 1
ATOM 586 C C . GLY A 1 90 ? -38.729 28.384 13.564 1.00 29.19 84 GLY A C 1
ATOM 587 O O . GLY A 1 90 ? -38.093 27.391 13.208 1.00 30.88 84 GLY A O 1
ATOM 588 N N . PHE A 1 91 ? -39.955 28.304 14.039 1.00 28.39 85 PHE A N 1
ATOM 589 C CA . PHE A 1 91 ? -40.591 27.033 14.243 1.00 28.90 85 PHE A CA 1
ATOM 590 C C . PHE A 1 91 ? -40.778 26.271 12.894 1.00 29.54 85 PHE A C 1
ATOM 591 O O . PHE A 1 91 ? -40.504 25.053 12.783 1.00 29.79 85 PHE A O 1
ATOM 599 N N . ILE A 1 92 ? -41.242 26.976 11.870 1.00 29.20 86 ILE A N 1
ATOM 600 C CA . ILE A 1 92 ? -41.516 26.311 10.613 1.00 28.84 86 ILE A CA 1
ATOM 601 C C . ILE A 1 92 ? -40.219 25.703 10.034 1.00 29.38 86 ILE A C 1
ATOM 602 O O . ILE A 1 92 ? -40.170 24.533 9.610 1.00 28.26 86 ILE A O 1
ATOM 607 N N . TRP A 1 93 ? -39.178 26.526 10.023 1.00 30.08 87 TRP A N 1
ATOM 608 C CA . TRP A 1 93 ? -37.862 26.125 9.584 1.00 30.86 87 TRP A CA 1
ATOM 609 C C . TRP A 1 93 ? -37.460 24.821 10.336 1.00 32.74 87 TRP A C 1
ATOM 610 O O . TRP A 1 93 ? -37.167 23.800 9.687 1.00 33.65 87 TRP A O 1
ATOM 621 N N . GLU A 1 94 ? -37.516 24.840 11.682 1.00 33.46 88 GLU A N 1
ATOM 622 C CA . GLU A 1 94 ? -37.285 23.641 12.515 1.00 34.25 88 GLU A CA 1
ATOM 623 C C . GLU A 1 94 ? -38.034 22.429 12.008 1.00 32.40 88 GLU A C 1
ATOM 624 O O . GLU A 1 94 ? -37.459 21.349 11.889 1.00 31.82 88 GLU A O 1
ATOM 630 N N . VAL A 1 95 ? -39.312 22.598 11.706 1.00 31.20 89 VAL A N 1
ATOM 631 C CA . VAL A 1 95 ? -40.117 21.457 11.261 1.00 29.98 89 VAL A CA 1
ATOM 632 C C . VAL A 1 95 ? -39.716 21.013 9.847 1.00 30.51 89 VAL A C 1
ATOM 633 O O . VAL A 1 95 ? -39.759 19.818 9.504 1.00 30.53 89 VAL A O 1
ATOM 637 N N . LEU A 1 96 ? -39.292 21.963 9.023 1.00 30.54 90 LEU A N 1
ATOM 638 C CA . LEU A 1 96 ? -38.893 21.617 7.674 1.00 30.43 90 LEU A CA 1
ATOM 639 C C . LEU A 1 96 ? -37.614 20.778 7.737 1.00 31.38 90 LEU A C 1
ATOM 640 O O . LEU A 1 96 ? -37.425 19.812 6.949 1.00 30.20 90 LEU A O 1
ATOM 645 N N . GLY A 1 97 ? -36.741 21.177 8.671 1.00 32.58 91 GLY A N 1
ATOM 646 C CA . GLY A 1 97 ? -35.459 20.516 8.891 1.00 34.34 91 GLY A CA 1
ATOM 647 C C . GLY A 1 97 ? -35.725 19.101 9.404 1.00 35.56 91 GLY A C 1
ATOM 648 O O . GLY A 1 97 ? -35.118 18.152 8.915 1.00 36.09 91 GLY A O 1
ATOM 649 N N . ARG A 1 98 ? -36.693 18.969 10.319 1.00 35.80 92 ARG A N 1
ATOM 650 C CA . ARG A 1 98 ? -37.031 17.704 10.967 1.00 35.84 92 ARG A CA 1
ATOM 651 C C . ARG A 1 98 ? -37.630 16.756 9.934 1.00 35.14 92 ARG A C 1
ATOM 652 O O . ARG A 1 98 ? -37.279 15.577 9.888 1.00 35.37 92 ARG A O 1
ATOM 660 N N . ILE A 1 99 ? -38.518 17.283 9.094 1.00 34.25 93 ILE A N 1
ATOM 661 C CA . ILE A 1 99 ? -39.220 16.483 8.090 1.00 32.93 93 ILE A CA 1
ATOM 662 C C . ILE A 1 99 ? -38.292 16.021 6.991 1.00 32.36 93 ILE A C 1
ATOM 663 O O . ILE A 1 99 ? -38.557 14.984 6.333 1.00 32.68 93 ILE A O 1
ATOM 668 N N . GLY A 1 100 ? -37.233 16.800 6.781 1.00 30.78 94 GLY A N 1
ATOM 669 C CA . GLY A 1 100 ? -36.309 16.606 5.654 1.00 30.34 94 GLY A CA 1
ATOM 670 C C . GLY A 1 100 ? -36.762 17.195 4.320 1.00 29.85 94 GLY A C 1
ATOM 671 O O . GLY A 1 100 ? -36.606 16.541 3.283 1.00 29.56 94 GLY A O 1
ATOM 672 N N . ILE A 1 101 ? -37.345 18.406 4.345 1.00 29.05 95 ILE A N 1
ATOM 673 C CA . ILE A 1 101 ? -37.879 19.043 3.137 1.00 28.22 95 ILE A CA 1
ATOM 674 C C . ILE A 1 101 ? -36.705 19.534 2.316 1.00 28.21 95 ILE A C 1
ATOM 675 O O . ILE A 1 101 ? -35.922 20.316 2.816 1.00 28.79 95 ILE A O 1
ATOM 680 N N . GLY A 1 102 ? -36.548 19.033 1.094 1.00 27.99 96 GLY A N 1
ATOM 681 C CA . GLY A 1 102 ? -35.397 19.372 0.262 1.00 28.42 96 GLY A CA 1
ATOM 682 C C . GLY A 1 102 ? -35.707 20.380 -0.839 1.00 29.24 96 GLY A C 1
ATOM 683 O O . GLY A 1 102 ? -36.871 20.770 -1.016 1.00 27.79 96 GLY A O 1
ATOM 684 N N . ARG A 1 103 ? -34.700 20.654 -1.567 1.00 28.87 97 ARG A N 1
ATOM 685 C CA . ARG A 1 103 ? -34.709 21.626 -2.608 1.00 29.42 97 ARG A CA 1
ATOM 686 C C . ARG A 1 103 ? -35.848 21.417 -3.598 1.00 30.21 97 ARG A C 1
ATOM 687 O O . ARG A 1 103 ? -36.407 22.407 -4.126 1.00 30.69 97 ARG A O 1
ATOM 695 N N . LYS A 1 104 ? -36.245 20.143 -3.810 1.00 30.64 98 LYS A N 1
ATOM 696 C CA . LYS A 1 104 ? -37.295 19.810 -4.801 1.00 30.30 98 LYS A CA 1
ATOM 697 C C . LYS A 1 104 ? -38.652 19.524 -4.197 1.00 30.55 98 LYS A C 1
ATOM 698 O O . LYS A 1 104 ? -39.588 19.122 -4.895 1.00 31.33 98 LYS A O 1
ATOM 704 N N . ASP A 1 105 ? -38.749 19.686 -2.941 1.00 29.82 99 ASP A N 1
ATOM 705 C CA . ASP A 1 105 ? -40.021 19.472 -2.298 1.00 29.52 99 ASP A CA 1
ATOM 706 C C . ASP A 1 105 ? -40.902 20.719 -2.351 1.00 28.76 99 ASP A C 1
ATOM 707 O O . ASP A 1 105 ? -40.626 21.627 -3.095 1.00 28.45 99 ASP A O 1
ATOM 712 N N . ALA A 1 106 ? -41.980 20.759 -1.597 1.00 27.39 100 ALA A N 1
ATOM 713 C CA . ALA A 1 106 ? -42.944 21.818 -1.806 1.00 27.01 100 ALA A CA 1
ATOM 714 C C . ALA A 1 106 ? -43.682 22.096 -0.521 1.00 27.05 100 ALA A C 1
ATOM 715 O O . ALA A 1 106 ? -43.822 21.216 0.333 1.00 27.28 100 ALA A O 1
ATOM 717 N N . LEU A 1 107 ? -44.121 23.335 -0.375 1.00 26.33 101 LEU A N 1
ATOM 718 C CA . LEU A 1 107 ? -44.995 23.730 0.731 1.00 25.07 101 LEU A CA 1
ATOM 719 C C . LEU A 1 107 ? -46.348 24.035 0.167 1.00 24.08 101 LEU A C 1
ATOM 720 O O . LEU A 1 107 ? -46.471 24.420 -0.994 1.00 24.22 101 LEU A O 1
ATOM 725 N N . VAL A 1 108 ? -47.372 23.898 0.996 1.00 23.62 102 VAL A N 1
ATOM 726 C CA . VAL A 1 108 ? -48.686 24.394 0.657 1.00 22.83 102 VAL A CA 1
ATOM 727 C C . VAL A 1 108 ? -49.150 25.286 1.807 1.00 23.11 102 VAL A C 1
ATOM 728 O O . VAL A 1 108 ? -48.912 24.954 2.977 1.00 25.01 102 VAL A O 1
ATOM 732 N N . SER A 1 109 ? -49.789 26.413 1.482 1.00 21.94 103 SER A N 1
ATOM 733 C CA . SER A 1 109 ? -50.272 27.363 2.490 1.00 20.90 103 SER A CA 1
ATOM 734 C C . SER A 1 109 ? -51.774 27.241 2.487 1.00 20.42 103 SER A C 1
ATOM 735 O O . SER A 1 109 ? -52.382 27.181 1.402 1.00 18.93 103 SER A O 1
ATOM 738 N N . LEU A 1 110 ? -52.394 27.256 3.665 1.00 19.82 104 LEU A N 1
ATOM 739 C CA . LEU A 1 110 ? -53.845 27.140 3.709 1.00 20.89 104 LEU A CA 1
ATOM 740 C C . LEU A 1 110 ? -54.345 27.994 4.818 1.00 21.49 104 LEU A C 1
ATOM 741 O O . LEU A 1 110 ? -54.036 27.703 6.006 1.00 23.89 104 LEU A O 1
ATOM 746 N N . GLY A 1 111 ? -55.116 29.024 4.442 1.00 19.85 105 GLY A N 1
ATOM 747 C CA . GLY A 1 111 ? -55.622 30.020 5.353 1.00 19.18 105 GLY A CA 1
ATOM 748 C C . GLY A 1 111 ? -55.731 31.404 4.711 1.00 19.86 105 GLY A C 1
ATOM 749 O O . GLY A 1 111 ? -55.694 31.546 3.471 1.00 18.81 105 GLY A O 1
ATOM 750 N N . GLY A 1 112 ? -55.835 32.434 5.559 1.00 19.55 106 GLY A N 1
ATOM 751 C CA . GLY A 1 112 ? -55.862 33.803 5.074 1.00 19.48 106 GLY A CA 1
ATOM 752 C C . GLY A 1 112 ? -54.500 34.415 4.834 1.00 19.91 106 GLY A C 1
ATOM 753 O O . GLY A 1 112 ? -53.451 33.772 4.997 1.00 20.33 106 GLY A O 1
ATOM 754 N N . GLY A 1 113 ? -54.501 35.680 4.457 1.00 19.91 107 GLY A N 1
ATOM 755 C CA . GLY A 1 113 ? -53.263 36.313 4.028 1.00 20.27 107 GLY A CA 1
ATOM 756 C C . GLY A 1 113 ? -52.102 36.120 4.987 1.00 20.41 107 GLY A C 1
ATOM 757 O O . GLY A 1 113 ? -50.959 36.192 4.573 1.00 21.12 107 GLY A O 1
ATOM 758 N N . ALA A 1 114 ? -52.398 35.913 6.266 1.00 19.96 108 ALA A N 1
ATOM 759 C CA . ALA A 1 114 ? -51.346 35.682 7.284 1.00 20.05 108 ALA A CA 1
ATOM 760 C C . ALA A 1 114 ? -50.657 34.355 7.058 1.00 19.08 108 ALA A C 1
ATOM 761 O O . ALA A 1 114 ? -49.466 34.278 7.183 1.00 19.06 108 ALA A O 1
ATOM 763 N N . ALA A 1 115 ? -51.420 33.318 6.741 1.00 19.25 109 ALA A N 1
ATOM 764 C CA . ALA A 1 115 ? -50.829 32.031 6.376 1.00 20.76 109 ALA A CA 1
ATOM 765 C C . ALA A 1 115 ? -50.025 32.073 5.094 1.00 21.33 109 ALA A C 1
ATOM 766 O O . ALA A 1 115 ? -48.985 31.438 5.003 1.00 22.85 109 ALA A O 1
ATOM 768 N N . THR A 1 116 ? -50.491 32.810 4.092 1.00 21.45 110 THR A N 1
ATOM 769 C CA . THR A 1 116 ? -49.818 32.774 2.839 1.00 21.62 110 THR A CA 1
ATOM 770 C C . THR A 1 116 ? -48.513 33.534 3.012 1.00 22.50 110 THR A C 1
ATOM 771 O O . THR A 1 116 ? -47.467 33.125 2.474 1.00 23.15 110 THR A O 1
ATOM 775 N N . ASP A 1 117 ? -48.542 34.608 3.794 1.00 21.50 111 ASP A N 1
ATOM 776 C CA . ASP A 1 117 ? -47.310 35.360 3.998 1.00 21.81 111 ASP A CA 1
ATOM 777 C C . ASP A 1 117 ? -46.301 34.519 4.729 1.00 20.78 111 ASP A C 1
ATOM 778 O O . ASP A 1 117 ? -45.199 34.401 4.268 1.00 19.71 111 ASP A O 1
ATOM 783 N N . VAL A 1 118 ? -46.667 33.973 5.899 1.00 20.18 112 VAL A N 1
ATOM 784 C CA . VAL A 1 118 ? -45.663 33.367 6.741 1.00 18.89 112 VAL A CA 1
ATOM 785 C C . VAL A 1 118 ? -45.182 32.133 5.983 1.00 19.45 112 VAL A C 1
ATOM 786 O O . VAL A 1 118 ? -43.986 31.907 5.895 1.00 18.18 112 VAL A O 1
ATOM 790 N N . ALA A 1 119 ? -46.099 31.374 5.393 1.00 19.45 113 ALA A N 1
ATOM 791 C CA . ALA A 1 119 ? -45.666 30.188 4.666 1.00 20.30 113 ALA A CA 1
ATOM 792 C C . ALA A 1 119 ? -44.875 30.565 3.395 1.00 21.01 113 ALA A C 1
ATOM 793 O O . ALA A 1 119 ? -43.921 29.858 3.004 1.00 22.98 113 ALA A O 1
ATOM 795 N N . GLY A 1 120 ? -45.221 31.690 2.777 1.00 20.47 114 GLY A N 1
ATOM 796 C CA . GLY A 1 120 ? -44.402 32.254 1.708 1.00 19.15 114 GLY A CA 1
ATOM 797 C C . GLY A 1 120 ? -42.994 32.632 2.105 1.00 19.67 114 GLY A C 1
ATOM 798 O O . GLY A 1 120 ? -42.022 32.338 1.413 1.00 20.22 114 GLY A O 1
ATOM 799 N N . PHE A 1 121 ? -42.851 33.303 3.226 1.00 19.27 115 PHE A N 1
ATOM 800 C CA . PHE A 1 121 ? -41.536 33.699 3.655 1.00 18.45 115 PHE A CA 1
ATOM 801 C C . PHE A 1 121 ? -40.675 32.481 3.924 1.00 18.43 115 PHE A C 1
ATOM 802 O O . PHE A 1 121 ? -39.465 32.458 3.639 1.00 18.82 115 PHE A O 1
ATOM 810 N N . ALA A 1 122 ? -41.318 31.435 4.423 1.00 19.03 116 ALA A N 1
ATOM 811 C CA . ALA A 1 122 ? -40.636 30.249 4.830 1.00 19.91 116 ALA A CA 1
ATOM 812 C C . ALA A 1 122 ? -40.138 29.528 3.585 1.00 21.31 116 ALA A C 1
ATOM 813 O O . ALA A 1 122 ? -38.970 29.145 3.524 1.00 22.01 116 ALA A O 1
ATOM 815 N N . ALA A 1 123 ? -40.990 29.401 2.574 1.00 22.07 117 ALA A N 1
ATOM 816 C CA . ALA A 1 123 ? -40.596 28.738 1.334 1.00 22.23 117 ALA A CA 1
ATOM 817 C C . ALA A 1 123 ? -39.480 29.534 0.680 1.00 22.73 117 ALA A C 1
ATOM 818 O O . ALA A 1 123 ? -38.514 28.955 0.155 1.00 23.80 117 ALA A O 1
ATOM 820 N N . ALA A 1 124 ? -39.560 30.853 0.763 1.00 22.75 118 ALA A N 1
ATOM 821 C CA . ALA A 1 124 ? -38.570 31.703 0.062 1.00 23.03 118 ALA A CA 1
ATOM 822 C C . ALA A 1 124 ? -37.210 31.641 0.719 1.00 23.62 118 ALA A C 1
ATOM 823 O O . ALA A 1 124 ? -36.221 31.854 0.033 1.00 24.15 118 ALA A O 1
ATOM 825 N N . THR A 1 125 ? -37.171 31.350 2.026 1.00 23.58 119 THR A N 1
ATOM 826 C CA . THR A 1 125 ? -35.931 31.343 2.791 1.00 23.45 119 THR A CA 1
ATOM 827 C C . THR A 1 125 ? -35.501 29.918 3.218 1.00 24.27 119 THR A C 1
ATOM 828 O O . THR A 1 125 ? -34.681 29.734 4.132 1.00 25.26 119 THR A O 1
ATOM 832 N N . TRP A 1 126 ? -36.053 28.901 2.590 1.00 23.65 120 TRP A N 1
ATOM 833 C CA . TRP A 1 126 ? -35.647 27.548 2.927 1.00 23.26 120 TRP A CA 1
ATOM 834 C C . TRP A 1 126 ? -34.783 26.973 1.784 1.00 23.76 120 TRP A C 1
ATOM 835 O O . TRP A 1 126 ? -35.227 26.927 0.616 1.00 23.12 120 TRP A O 1
ATOM 846 N N . LEU A 1 127 ? -33.541 26.574 2.088 1.00 23.51 121 LEU A N 1
ATOM 847 C CA . LEU A 1 127 ? -32.665 26.022 1.049 1.00 23.18 121 LEU A CA 1
ATOM 848 C C . LEU A 1 127 ? -32.665 26.892 -0.190 1.00 24.02 121 LEU A C 1
ATOM 849 O O . LEU A 1 127 ? -32.615 26.390 -1.329 1.00 22.49 121 LEU A O 1
ATOM 854 N N . ARG A 1 128 ? -32.721 28.212 0.034 1.00 24.49 122 ARG A N 1
ATOM 855 C CA . ARG A 1 128 ? -32.652 29.148 -1.082 1.00 24.05 122 ARG A CA 1
ATOM 856 C C . ARG A 1 128 ? -33.901 29.222 -1.913 1.00 23.06 122 ARG A C 1
ATOM 857 O O . ARG A 1 128 ? -33.839 29.574 -3.089 1.00 23.80 122 ARG A O 1
ATOM 865 N N . GLY A 1 129 ? -35.033 28.869 -1.342 1.00 22.33 123 GLY A N 1
ATOM 866 C CA . GLY A 1 129 ? -36.268 28.979 -2.087 1.00 22.13 123 GLY A CA 1
ATOM 867 C C . GLY A 1 129 ? -36.682 27.678 -2.718 1.00 22.27 123 GLY A C 1
ATOM 868 O O . GLY A 1 129 ? -35.982 27.197 -3.613 1.00 22.91 123 GLY A O 1
ATOM 869 N N . VAL A 1 130 ? -37.798 27.133 -2.213 1.00 21.10 124 VAL A N 1
ATOM 870 C CA . VAL A 1 130 ? -38.457 25.927 -2.692 1.00 21.07 124 VAL A CA 1
ATOM 871 C C . VAL A 1 130 ? -39.883 26.250 -3.131 1.00 22.19 124 VAL A C 1
ATOM 872 O O . VAL A 1 130 ? -40.428 27.340 -2.830 1.00 22.66 124 VAL A O 1
ATOM 876 N N . SER A 1 131 ? -40.524 25.285 -3.779 1.00 21.99 125 SER A N 1
ATOM 877 C CA . SER A 1 131 ? -41.824 25.510 -4.396 1.00 22.29 125 SER A CA 1
ATOM 878 C C . SER A 1 131 ? -42.876 25.657 -3.345 1.00 22.62 125 SER A C 1
ATOM 879 O O . SER A 1 131 ? -42.838 24.917 -2.329 1.00 23.59 125 SER A O 1
ATOM 882 N N . ILE A 1 132 ? -43.792 26.605 -3.572 1.00 22.00 126 ILE A N 1
ATOM 883 C CA . ILE A 1 132 ? -45.015 26.769 -2.722 1.00 22.29 126 ILE A CA 1
ATOM 884 C C . ILE A 1 132 ? -46.277 26.976 -3.548 1.00 21.76 126 ILE A C 1
ATOM 885 O O . ILE A 1 132 ? -46.218 27.634 -4.564 1.00 22.99 126 ILE A O 1
ATOM 890 N N . VAL A 1 133 ? -47.378 26.337 -3.135 1.00 21.14 127 VAL A N 1
ATOM 891 C CA . VAL A 1 133 ? -48.674 26.527 -3.721 1.00 19.61 127 VAL A CA 1
ATOM 892 C C . VAL A 1 133 ? -49.549 27.159 -2.666 1.00 20.05 127 VAL A C 1
ATOM 893 O O . VAL A 1 133 ? -49.655 26.647 -1.555 1.00 19.73 127 VAL A O 1
ATOM 897 N N . HIS A 1 134 ? -50.176 28.280 -3.020 1.00 20.36 128 HIS A N 1
ATOM 898 C CA . HIS A 1 134 ? -51.105 28.970 -2.122 1.00 20.10 128 HIS A CA 1
ATOM 899 C C . HIS A 1 134 ? -52.548 28.499 -2.317 1.00 19.75 128 HIS A C 1
ATOM 900 O O . HIS A 1 134 ? -53.102 28.400 -3.443 1.00 20.56 128 HIS A O 1
ATOM 907 N N . LEU A 1 135 ? -53.152 28.266 -1.181 1.00 19.57 129 LEU A N 1
ATOM 908 C CA . LEU A 1 135 ? -54.529 27.913 -1.018 1.00 20.06 129 LEU A CA 1
ATOM 909 C C . LEU A 1 135 ? -55.191 28.983 -0.131 1.00 19.85 129 LEU A C 1
ATOM 910 O O . LEU A 1 135 ? -55.465 28.749 1.062 1.00 20.99 129 LEU A O 1
ATOM 915 N N . PRO A 1 136 ? -55.399 30.178 -0.669 1.00 18.46 130 PRO A N 1
ATOM 916 C CA . PRO A 1 136 ? -55.991 31.204 0.215 1.00 18.98 130 PRO A CA 1
ATOM 917 C C . PRO A 1 136 ? -57.446 30.903 0.577 1.00 19.52 130 PRO A C 1
ATOM 918 O O . PRO A 1 136 ? -58.216 30.473 -0.285 1.00 19.50 130 PRO A O 1
ATOM 922 N N . THR A 1 137 ? -57.848 31.201 1.804 1.00 19.22 131 THR A N 1
ATOM 923 C CA . THR A 1 137 ? -59.215 30.883 2.222 1.00 19.99 131 THR A CA 1
ATOM 924 C C . THR A 1 137 ? -60.042 32.081 2.758 1.00 20.60 131 THR A C 1
ATOM 925 O O . THR A 1 137 ? -61.155 31.911 3.324 1.00 20.79 131 THR A O 1
ATOM 929 N N . THR A 1 138 ? -59.511 33.283 2.559 1.00 20.58 132 THR A N 1
ATOM 930 C CA . THR A 1 138 ? -60.281 34.505 2.747 1.00 20.43 132 THR A CA 1
ATOM 931 C C . THR A 1 138 ? -60.338 35.305 1.422 1.00 20.99 132 THR A C 1
ATOM 932 O O . THR A 1 138 ? -59.532 35.095 0.482 1.00 21.22 132 THR A O 1
ATOM 936 N N . LEU A 1 139 ? -61.278 36.236 1.371 1.00 20.62 133 LEU A N 1
ATOM 937 C CA . LEU A 1 139 ? -61.436 37.090 0.214 1.00 20.79 133 LEU A CA 1
ATOM 938 C C . LEU A 1 139 ? -60.165 37.847 0.011 1.00 20.47 133 LEU A C 1
ATOM 939 O O . LEU A 1 139 ? -59.640 37.904 -1.091 1.00 21.41 133 LEU A O 1
ATOM 944 N N . LEU A 1 140 ? -59.638 38.387 1.099 1.00 20.74 134 LEU A N 1
ATOM 945 C CA . LEU A 1 140 ? -58.459 39.230 1.004 1.00 20.23 134 LEU A CA 1
ATOM 946 C C . LEU A 1 140 ? -57.292 38.376 0.533 1.00 19.89 134 LEU A C 1
ATOM 947 O O . LEU A 1 140 ? -56.563 38.771 -0.352 1.00 21.34 134 LEU A O 1
ATOM 952 N N . GLY A 1 141 ? -57.146 37.184 1.094 1.00 19.08 135 GLY A N 1
ATOM 953 C CA . GLY A 1 141 ? -56.068 36.306 0.710 1.00 18.11 135 GLY A CA 1
ATOM 954 C C . GLY A 1 141 ? -56.210 35.928 -0.756 1.00 17.40 135 GLY A C 1
ATOM 955 O O . GLY A 1 141 ? -55.255 35.871 -1.449 1.00 16.34 135 GLY A O 1
ATOM 956 N N . MET A 1 142 ? -57.416 35.688 -1.225 1.00 18.44 136 MET A N 1
ATOM 957 C CA . MET A 1 142 ? -57.611 35.252 -2.607 1.00 19.19 136 MET A CA 1
ATOM 958 C C . MET A 1 142 ? -57.309 36.320 -3.604 1.00 20.61 136 MET A C 1
ATOM 959 O O . MET A 1 142 ? -56.817 36.028 -4.696 1.00 22.08 136 MET A O 1
ATOM 964 N N . VAL A 1 143 ? -57.667 37.531 -3.296 1.00 20.30 137 VAL A N 1
ATOM 965 C CA . VAL A 1 143 ? -57.479 38.546 -4.244 1.00 19.61 137 VAL A CA 1
ATOM 966 C C . VAL A 1 143 ? -56.217 39.279 -4.114 1.00 20.63 137 VAL A C 1
ATOM 967 O O . VAL A 1 143 ? -55.771 39.842 -5.025 1.00 21.42 137 VAL A O 1
ATOM 971 N N . ASP A 1 144 ? -55.628 39.306 -2.955 1.00 21.53 138 ASP A N 1
ATOM 972 C CA . ASP A 1 144 ? -54.482 40.145 -2.777 1.00 21.82 138 ASP A CA 1
ATOM 973 C C . ASP A 1 144 ? -53.269 39.374 -2.332 1.00 21.26 138 ASP A C 1
ATOM 974 O O . ASP A 1 144 ? -52.323 39.263 -3.025 1.00 19.83 138 ASP A O 1
ATOM 979 N N . ALA A 1 145 ? -53.345 38.806 -1.169 1.00 20.40 139 ALA A N 1
ATOM 980 C CA . ALA A 1 145 ? -52.207 38.264 -0.531 1.00 21.71 139 ALA A CA 1
ATOM 981 C C . ALA A 1 145 ? -51.525 37.146 -1.285 1.00 22.28 139 ALA A C 1
ATOM 982 O O . ALA A 1 145 ? -50.338 37.110 -1.335 1.00 22.12 139 ALA A O 1
ATOM 984 N N . ALA A 1 146 ? -52.297 36.270 -1.894 1.00 22.44 140 ALA A N 1
ATOM 985 C CA . ALA A 1 146 ? -51.774 35.064 -2.527 1.00 23.63 140 ALA A CA 1
ATOM 986 C C . ALA A 1 146 ? -51.145 35.32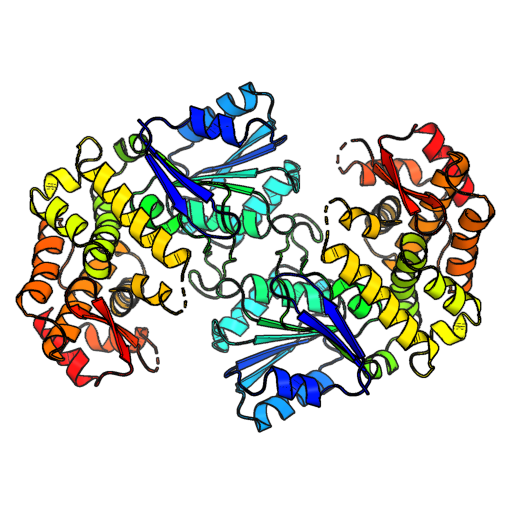3 -3.893 1.00 24.33 140 ALA A C 1
ATOM 987 O O . ALA A 1 146 ? -50.413 34.496 -4.402 1.00 25.18 140 ALA A O 1
ATOM 989 N N . VAL A 1 147 ? -51.481 36.451 -4.494 1.00 24.08 141 VAL A N 1
ATOM 990 C CA . VAL A 1 147 ? -51.071 36.742 -5.836 1.00 24.27 141 VAL A CA 1
ATOM 991 C C . VAL A 1 147 ? -49.940 37.796 -5.775 1.00 25.41 141 VAL A C 1
ATOM 992 O O . VAL A 1 147 ? -50.064 38.839 -5.106 1.00 25.80 141 VAL A O 1
ATOM 996 N N . GLY A 1 148 ? -48.818 37.523 -6.433 1.00 25.58 142 GLY A N 1
ATOM 997 C CA . GLY A 1 148 ? -47.767 38.511 -6.477 1.00 25.96 142 GLY A CA 1
ATOM 998 C C . GLY A 1 148 ? -46.406 38.169 -5.910 1.00 26.45 142 GLY A C 1
ATOM 999 O O . GLY A 1 148 ? -45.443 38.910 -6.139 1.00 27.96 142 GLY A O 1
ATOM 1000 N N . GLY A 1 149 ? -46.235 37.120 -5.151 1.00 25.77 143 GLY A N 1
ATOM 1001 C CA . GLY A 1 149 ? -44.803 36.941 -4.750 1.00 26.84 143 GLY A CA 1
ATOM 1002 C C . GLY A 1 149 ? -44.180 37.845 -3.659 1.00 26.55 143 GLY A C 1
ATOM 1003 O O . GLY A 1 149 ? -43.046 37.613 -3.270 1.00 27.18 143 GLY A O 1
ATOM 1004 N N . LYS A 1 150 ? -44.876 38.868 -3.157 1.00 25.51 144 LYS A N 1
ATOM 1005 C CA . LYS A 1 150 ? -44.381 39.605 -1.993 1.00 25.17 144 LYS A CA 1
ATOM 1006 C C . LYS A 1 150 ? -44.746 38.850 -0.731 1.00 24.40 144 LYS A C 1
ATOM 1007 O O . LYS A 1 150 ? -45.863 38.424 -0.552 1.00 24.54 144 LYS A O 1
ATOM 1013 N N . THR A 1 151 ? -43.829 38.711 0.190 1.00 24.76 145 THR A N 1
ATOM 1014 C CA . THR A 1 151 ? -44.173 38.083 1.462 1.00 24.97 145 THR A CA 1
ATOM 1015 C C . THR A 1 151 ? -43.814 39.162 2.461 1.00 24.29 145 THR A C 1
ATOM 1016 O O . THR A 1 151 ? -43.035 40.058 2.129 1.00 23.81 145 THR A O 1
ATOM 1020 N N . GLY A 1 152 ? -44.407 39.088 3.656 1.00 23.98 146 GLY A N 1
ATOM 1021 C CA . GLY A 1 152 ? -44.120 39.984 4.772 1.00 22.96 146 GLY A CA 1
ATOM 1022 C C . GLY A 1 152 ? -44.242 39.227 6.085 1.00 23.66 146 GLY A C 1
ATOM 1023 O O . GLY A 1 152 ? -45.032 38.294 6.184 1.00 22.34 146 GLY A O 1
ATOM 1024 N N . ILE A 1 153 ? -43.439 39.586 7.085 1.00 23.86 147 ILE A N 1
ATOM 1025 C CA . ILE A 1 153 ? -43.626 39.004 8.428 1.00 25.00 147 ILE A CA 1
ATOM 1026 C C . ILE A 1 153 ? -43.474 40.051 9.530 1.00 25.88 147 ILE A C 1
ATOM 1027 O O . ILE A 1 153 ? -42.936 41.131 9.315 1.00 24.98 147 ILE A O 1
ATOM 1032 N N . ASN A 1 154 ? -43.958 39.760 10.717 1.00 27.89 148 ASN A N 1
ATOM 1033 C CA . ASN A 1 154 ? -43.787 40.762 11.760 1.00 30.20 148 ASN A CA 1
ATOM 1034 C C . ASN A 1 154 ? -42.538 40.485 12.569 1.00 32.04 148 ASN A C 1
ATOM 1035 O O . ASN A 1 154 ? -42.313 39.343 12.999 1.00 33.16 148 ASN A O 1
ATOM 1040 N N . THR A 1 155 ? -41.717 41.519 12.742 1.00 33.13 149 THR A N 1
ATOM 1041 C CA . THR A 1 155 ? -40.535 41.419 13.552 1.00 34.07 149 THR A CA 1
ATOM 1042 C C . THR A 1 155 ? -40.519 42.599 14.467 1.00 36.25 149 THR A C 1
ATOM 1043 O O . THR A 1 155 ? -41.344 43.512 14.344 1.00 36.21 149 THR A O 1
ATOM 1047 N N . ASP A 1 156 ? -39.517 42.604 15.338 1.00 38.93 150 ASP A N 1
ATOM 1048 C CA . ASP A 1 156 ? -39.146 43.778 16.116 1.00 41.38 150 ASP A CA 1
ATOM 1049 C C . ASP A 1 156 ? -39.085 45.050 15.260 1.00 42.52 150 ASP A C 1
ATOM 1050 O O . ASP A 1 156 ? -39.530 46.114 15.710 1.00 43.96 150 ASP A O 1
ATOM 1055 N N . ALA A 1 157 ? -38.604 44.958 14.022 1.00 43.00 151 ALA A N 1
ATOM 1056 C CA . ALA A 1 157 ? -38.556 46.142 13.140 1.00 43.07 151 ALA A CA 1
ATOM 1057 C C . ALA A 1 157 ? -39.942 46.745 12.779 1.00 43.38 151 ALA A C 1
ATOM 1058 O O . ALA A 1 157 ? -40.032 47.824 12.141 1.00 43.77 151 ALA A O 1
ATOM 1060 N N . GLY A 1 158 ? -41.017 46.050 13.166 1.00 42.49 152 GLY A N 1
ATOM 1061 C CA . GLY A 1 158 ? -42.373 46.434 12.748 1.00 40.58 152 GLY A CA 1
ATOM 1062 C C . GLY A 1 158 ? -42.968 45.441 11.763 1.00 39.18 152 GLY A C 1
ATOM 1063 O O . GLY A 1 158 ? -42.308 44.463 11.371 1.00 39.91 152 GLY A O 1
ATOM 1064 N N . LYS A 1 159 ? -44.207 45.699 11.364 1.00 36.86 153 LYS A N 1
ATOM 1065 C CA . LYS A 1 159 ? -44.984 44.776 10.584 1.00 35.57 153 LYS A CA 1
ATOM 1066 C C . LYS A 1 159 ? -44.612 44.835 9.099 1.00 33.64 153 LYS A C 1
ATOM 1067 O O . LYS A 1 159 ? -44.664 45.902 8.483 1.00 32.42 153 LYS A O 1
ATOM 1073 N N . ASN A 1 160 ? -44.256 43.721 8.520 1.00 31.86 154 ASN A N 1
ATOM 1074 C CA . ASN A 1 160 ? -44.032 43.623 7.101 1.00 31.29 154 ASN A CA 1
ATOM 1075 C C . ASN A 1 160 ? -42.910 44.396 6.486 1.00 30.53 154 ASN A C 1
ATOM 1076 O O . ASN A 1 160 ? -42.846 44.520 5.308 1.00 30.98 154 ASN A O 1
ATOM 1081 N N . LEU A 1 161 ? -42.015 44.896 7.293 1.00 29.48 155 LEU A N 1
ATOM 1082 C CA . LEU A 1 161 ? -40.827 45.499 6.785 1.00 29.60 155 LEU A CA 1
ATOM 1083 C C . LEU A 1 161 ? -39.896 44.395 6.258 1.00 29.03 155 LEU A C 1
ATOM 1084 O O . LEU A 1 161 ? -39.304 44.511 5.244 1.00 28.81 155 LEU A O 1
ATOM 1089 N N . VAL A 1 162 ? -39.823 43.309 6.997 1.00 27.43 156 VAL A N 1
ATOM 1090 C CA . VAL A 1 162 ? -39.088 42.151 6.624 1.00 26.67 156 VAL A CA 1
ATOM 1091 C C . VAL A 1 162 ? -39.986 41.272 5.768 1.00 25.93 156 VAL A C 1
ATOM 1092 O O . VAL A 1 162 ? -41.115 41.101 6.075 1.00 24.73 156 VAL A O 1
ATOM 1096 N N . GLY A 1 163 ? -39.442 40.756 4.675 1.00 25.07 157 GLY A N 1
ATOM 1097 C CA . GLY A 1 163 ? -40.137 39.869 3.761 1.00 25.45 157 GLY A CA 1
ATOM 1098 C C . GLY A 1 163 ? -39.265 39.575 2.564 1.00 25.86 157 GLY A C 1
ATOM 1099 O O . GLY A 1 163 ? -38.360 40.370 2.220 1.00 27.21 157 GLY A O 1
ATOM 1100 N N . ALA A 1 164 ? -39.518 38.436 1.929 1.00 24.95 158 ALA A N 1
ATOM 1101 C CA . ALA A 1 164 ? -38.788 38.052 0.717 1.00 24.06 158 ALA A CA 1
ATOM 1102 C C . ALA A 1 164 ? -39.651 38.213 -0.526 1.00 23.40 158 ALA A C 1
ATOM 1103 O O . ALA A 1 164 ? -40.841 38.390 -0.400 1.00 23.12 158 ALA A O 1
ATOM 1105 N N . PHE A 1 165 ? -39.054 38.125 -1.698 1.00 23.12 159 PHE A N 1
ATOM 1106 C CA . PHE A 1 165 ? -39.787 38.098 -2.925 1.00 24.08 159 PHE A CA 1
ATOM 1107 C C . PHE A 1 165 ? -39.639 36.752 -3.587 1.00 24.95 159 PHE A C 1
ATOM 1108 O O . PHE A 1 165 ? -38.587 36.358 -3.898 1.00 25.85 159 PHE A O 1
ATOM 1116 N N . HIS A 1 166 ? -40.720 36.050 -3.787 1.00 25.16 160 HIS A N 1
ATOM 1117 C CA . HIS A 1 166 ? -40.676 34.693 -4.236 1.00 25.89 160 HIS A CA 1
ATOM 1118 C C . HIS A 1 166 ? -41.935 34.269 -4.947 1.00 25.73 160 HIS A C 1
ATOM 1119 O O . HIS A 1 166 ? -42.908 34.146 -4.319 1.00 26.58 160 HIS A O 1
ATOM 1126 N N . GLN A 1 167 ? -41.930 34.004 -6.232 1.00 25.32 161 GLN A N 1
ATOM 1127 C CA . GLN A 1 167 ? -43.148 33.532 -6.876 1.00 26.07 161 GLN A CA 1
ATOM 1128 C C . GLN A 1 167 ? -43.583 32.138 -6.441 1.00 26.57 161 GLN A C 1
ATOM 1129 O O . GLN A 1 167 ? -42.771 31.308 -6.228 1.00 26.38 161 GLN A O 1
ATOM 1135 N N . PRO A 1 168 ? -44.880 31.897 -6.329 1.00 27.06 162 PRO A N 1
ATOM 1136 C CA . PRO A 1 168 ? -45.418 30.558 -6.028 1.00 27.11 162 PRO A CA 1
ATOM 1137 C C . PRO A 1 168 ? -45.501 29.715 -7.292 1.00 27.28 162 PRO A C 1
ATOM 1138 O O . PRO A 1 168 ? -45.441 30.266 -8.394 1.00 27.74 162 PRO A O 1
ATOM 1142 N N . LEU A 1 169 ? -45.627 28.394 -7.131 1.00 27.29 163 LEU A N 1
ATOM 1143 C CA . LEU A 1 169 ? -45.800 27.464 -8.270 1.00 26.19 163 LEU A CA 1
ATOM 1144 C C . LEU A 1 169 ? -47.174 27.613 -8.896 1.00 26.09 163 LEU A C 1
ATOM 1145 O O . LEU A 1 169 ? -47.334 27.567 -10.130 1.00 26.07 163 LEU A O 1
ATOM 1150 N N . ALA A 1 170 ? -48.173 27.778 -8.023 1.00 24.72 164 ALA A N 1
ATOM 1151 C CA . ALA A 1 170 ? -49.541 28.010 -8.447 1.00 23.81 164 ALA A CA 1
ATOM 1152 C C . ALA A 1 170 ? -50.378 28.589 -7.296 1.00 23.32 164 ALA A C 1
ATOM 1153 O O . ALA A 1 170 ? -49.967 28.571 -6.117 1.00 23.46 164 ALA A O 1
ATOM 1155 N N . VAL A 1 171 ? -51.547 29.101 -7.654 1.00 22.44 165 VAL A N 1
ATOM 1156 C CA . VAL A 1 171 ? -52.488 29.575 -6.689 1.00 22.45 165 VAL A CA 1
ATOM 1157 C C . VAL A 1 171 ? -53.802 28.928 -6.939 1.00 23.33 165 VAL A C 1
ATOM 1158 O O . VAL A 1 171 ? -54.287 28.947 -8.056 1.00 24.14 165 VAL A O 1
ATOM 1162 N N . LEU A 1 172 ? -54.361 28.318 -5.890 1.00 24.20 166 LEU A N 1
ATOM 1163 C CA . LEU A 1 172 ? -55.616 27.619 -6.020 1.00 24.40 166 LEU A CA 1
ATOM 1164 C C . LEU A 1 172 ? -56.664 28.339 -5.207 1.00 25.06 166 LEU A C 1
ATOM 1165 O O . LEU A 1 172 ? -56.540 28.463 -3.988 1.00 26.44 166 LEU A O 1
ATOM 1170 N N . VAL A 1 173 ? -57.687 28.843 -5.889 1.00 24.69 167 VAL A N 1
ATOM 1171 C CA . VAL A 1 173 ? -58.703 29.677 -5.269 1.00 23.81 167 VAL A CA 1
ATOM 1172 C C . VAL A 1 173 ? -60.002 28.919 -5.292 1.00 24.14 167 VAL A C 1
ATOM 1173 O O . VAL A 1 173 ? -60.748 28.932 -6.305 1.00 24.09 167 VAL A O 1
ATOM 1177 N N . ASP A 1 174 ? -60.252 28.234 -4.185 1.00 24.39 168 ASP A N 1
ATOM 1178 C CA . ASP A 1 174 ? -61.351 27.306 -4.080 1.00 25.09 168 ASP A CA 1
ATOM 1179 C C . ASP A 1 174 ? -62.491 27.987 -3.326 1.00 25.97 168 ASP A C 1
ATOM 1180 O O . ASP A 1 174 ? -62.402 28.279 -2.105 1.00 26.68 168 ASP A O 1
ATOM 1185 N N . LEU A 1 175 ? -63.555 28.256 -4.070 1.00 25.84 169 LEU A N 1
ATOM 1186 C CA . LEU A 1 175 ? -64.650 29.063 -3.572 1.00 26.30 169 LEU A CA 1
ATOM 1187 C C . LEU A 1 175 ? -65.405 28.379 -2.476 1.00 25.58 169 LEU A C 1
ATOM 1188 O O . LEU A 1 175 ? -66.016 29.032 -1.642 1.00 25.90 169 LEU A O 1
ATOM 1193 N N . ALA A 1 176 ? -65.337 27.058 -2.482 1.00 25.79 170 ALA A N 1
ATOM 1194 C CA . ALA A 1 176 ? -65.995 26.236 -1.477 1.00 25.43 170 ALA A CA 1
ATOM 1195 C C . ALA A 1 176 ? -65.531 26.686 -0.103 1.00 25.81 170 ALA A C 1
ATOM 1196 O O . ALA A 1 176 ? -66.333 26.780 0.822 1.00 26.11 170 ALA A O 1
ATOM 1198 N N . THR A 1 177 ? -64.264 27.050 0.031 1.00 26.56 171 THR A N 1
ATOM 1199 C CA . THR A 1 177 ? -63.774 27.489 1.346 1.00 27.19 171 THR A CA 1
ATOM 1200 C C . THR A 1 177 ? -64.402 28.756 1.912 1.00 28.27 171 THR A C 1
ATOM 1201 O O . THR A 1 177 ? -64.363 28.963 3.128 1.00 27.91 171 THR A O 1
ATOM 1205 N N . LEU A 1 178 ? -64.953 29.611 1.046 1.00 29.36 172 LEU A N 1
ATOM 1206 C CA . LEU A 1 178 ? -65.606 30.853 1.501 1.00 30.44 172 LEU A CA 1
ATOM 1207 C C . LEU A 1 178 ? -66.935 30.655 2.287 1.00 31.78 172 LEU A C 1
ATOM 1208 O O . LEU A 1 178 ? -67.389 31.583 3.001 1.00 32.47 172 LEU A O 1
ATOM 1213 N N . GLN A 1 179 ? -67.528 29.461 2.153 1.00 32.12 173 GLN A N 1
ATOM 1214 C CA . GLN A 1 179 ? -68.792 29.074 2.805 1.00 33.10 173 GLN A CA 1
ATOM 1215 C C . GLN A 1 179 ? -68.756 29.302 4.307 1.00 32.26 173 GLN A C 1
ATOM 1216 O O . GLN A 1 179 ? -69.768 29.662 4.887 1.00 31.09 173 GLN A O 1
ATOM 1222 N N . THR A 1 180 ? -67.585 29.158 4.921 1.00 31.07 174 THR A N 1
ATOM 1223 C CA . THR A 1 180 ? -67.498 29.365 6.352 1.00 31.11 174 THR A CA 1
ATOM 1224 C C . THR A 1 180 ? -66.982 30.738 6.731 1.00 31.11 174 THR A C 1
ATOM 1225 O O . THR A 1 180 ? -66.802 31.013 7.910 1.00 30.67 174 THR A O 1
ATOM 1229 N N . LEU A 1 181 ? -66.730 31.600 5.754 1.00 30.74 175 LEU A N 1
ATOM 1230 C CA . LEU A 1 181 ? -66.106 32.872 6.093 1.00 31.50 175 LEU A CA 1
ATOM 1231 C C . LEU A 1 181 ? -67.189 33.838 6.590 1.00 31.27 175 LEU A C 1
ATOM 1232 O O . LEU A 1 181 ? -68.206 33.940 5.973 1.00 31.54 175 LEU A O 1
ATOM 1237 N N . PRO A 1 182 ? -66.984 34.509 7.723 1.00 31.95 176 PRO A N 1
ATOM 1238 C CA . PRO A 1 182 ? -68.001 35.439 8.264 1.00 33.25 176 PRO A CA 1
ATOM 1239 C C . PRO A 1 182 ? -68.233 36.683 7.380 1.00 34.58 176 PRO A C 1
ATOM 1240 O O . PRO A 1 182 ? -67.379 36.995 6.552 1.00 35.36 176 PRO A O 1
ATOM 1244 N N . ARG A 1 183 ? -69.361 37.375 7.518 1.00 35.23 177 ARG A N 1
ATOM 1245 C CA . ARG A 1 183 ? -69.577 38.589 6.738 1.00 36.78 177 ARG A CA 1
ATOM 1246 C C . ARG A 1 183 ? -68.483 39.612 6.969 1.00 36.07 177 ARG A C 1
ATOM 1247 O O . ARG A 1 183 ? -68.059 40.319 6.032 1.00 35.63 177 ARG A O 1
ATOM 1255 N N . ASP A 1 184 ? -68.028 39.716 8.210 1.00 35.80 178 ASP A N 1
ATOM 1256 C CA . ASP A 1 184 ? -67.101 40.803 8.563 1.00 36.66 178 ASP A CA 1
ATOM 1257 C C . ASP A 1 184 ? -65.737 40.647 7.868 1.00 34.45 178 ASP A C 1
ATOM 1258 O O . ASP A 1 184 ? -65.144 41.621 7.443 1.00 34.28 178 ASP A O 1
ATOM 1263 N N . GLU A 1 185 ? -65.271 39.419 7.712 1.00 32.60 179 GLU A N 1
ATOM 1264 C CA . GLU A 1 185 ? -64.058 39.165 6.918 1.00 31.41 179 GLU A CA 1
ATOM 1265 C C . GLU A 1 185 ? -64.311 39.333 5.422 1.00 30.16 179 GLU A C 1
ATOM 1266 O O . GLU A 1 185 ? -63.462 39.876 4.710 1.00 30.01 179 GLU A O 1
ATOM 1272 N N . MET A 1 186 ? -65.480 38.902 4.962 1.00 28.43 180 MET A N 1
ATOM 1273 C CA . MET A 1 186 ? -65.838 39.013 3.586 1.00 27.95 180 MET A CA 1
ATOM 1274 C C . MET A 1 186 ? -65.880 40.476 3.139 1.00 28.75 180 MET A C 1
ATOM 1275 O O . MET A 1 186 ? -65.454 40.817 2.022 1.00 28.87 180 MET A O 1
ATOM 1280 N N . ILE A 1 187 ? -66.386 41.347 4.013 1.00 29.07 181 ILE A N 1
ATOM 1281 C CA . ILE A 1 187 ? -66.544 42.770 3.697 1.00 28.77 181 ILE A CA 1
ATOM 1282 C C . ILE A 1 187 ? -65.177 43.413 3.762 1.00 28.66 181 ILE A C 1
ATOM 1283 O O . ILE A 1 187 ? -64.873 44.362 3.044 1.00 27.79 181 ILE A O 1
ATOM 1288 N N . CYS A 1 188 ? -64.335 42.857 4.614 1.00 29.23 182 CYS A N 1
ATOM 1289 C CA . CYS A 1 188 ? -62.965 43.328 4.743 1.00 30.05 182 CYS A CA 1
ATOM 1290 C C . CYS A 1 188 ? -62.263 43.129 3.428 1.00 28.59 182 CYS A C 1
ATOM 1291 O O . CYS A 1 188 ? -61.635 44.045 2.946 1.00 30.28 182 CYS A O 1
ATOM 1294 N N . GLY A 1 189 ? -62.367 41.938 2.840 1.00 26.90 183 GLY A N 1
ATOM 1295 C CA . GLY A 1 189 ? -61.730 41.658 1.554 1.00 22.63 183 GLY A CA 1
ATOM 1296 C C . GLY A 1 189 ? -62.342 42.456 0.426 1.00 21.23 183 GLY A C 1
ATOM 1297 O O . GLY A 1 189 ? -61.696 42.714 -0.565 1.00 20.76 183 GLY A O 1
ATOM 1298 N N . MET A 1 190 ? -63.581 42.885 0.561 1.00 20.25 184 MET A N 1
ATOM 1299 C CA . MET A 1 190 ? -64.257 43.492 -0.585 1.00 20.18 184 MET A CA 1
ATOM 1300 C C . MET A 1 190 ? -63.735 44.911 -0.861 1.00 20.19 184 MET A C 1
ATOM 1301 O O . MET A 1 190 ? -63.833 45.413 -1.982 1.00 21.42 184 MET A O 1
ATOM 1306 N N . ALA A 1 191 ? -63.093 45.530 0.123 1.00 19.05 185 ALA A N 1
ATOM 1307 C CA . ALA A 1 191 ? -62.556 46.842 -0.084 1.00 18.12 185 ALA A CA 1
ATOM 1308 C C . ALA A 1 191 ? -61.436 46.784 -1.142 1.00 18.44 185 ALA A C 1
ATOM 1309 O O . ALA A 1 191 ? -61.280 47.718 -1.917 1.00 18.11 185 ALA A O 1
ATOM 1311 N N . GLU A 1 192 ? -60.645 45.741 -1.156 1.00 17.84 186 GLU A N 1
ATOM 1312 C CA . GLU A 1 192 ? -59.649 45.520 -2.178 1.00 17.88 186 GLU A CA 1
ATOM 1313 C C . GLU A 1 192 ? -60.257 45.267 -3.541 1.00 17.07 186 GLU A C 1
ATOM 1314 O O . GLU A 1 192 ? -59.733 45.716 -4.516 1.00 17.22 186 GLU A O 1
ATOM 1320 N N . VAL A 1 193 ? -61.353 44.529 -3.566 1.00 15.23 187 VAL A N 1
ATOM 1321 C CA . VAL A 1 193 ? -62.087 44.272 -4.791 1.00 14.39 187 VAL A CA 1
ATOM 1322 C C . VAL A 1 193 ? -62.553 45.597 -5.381 1.00 14.52 187 VAL A C 1
ATOM 1323 O O . VAL A 1 193 ? -62.217 45.882 -6.524 1.00 13.98 187 VAL A O 1
ATOM 1327 N N . VAL A 1 194 ? -63.287 46.386 -4.588 1.00 14.17 188 VAL A N 1
ATOM 1328 C CA . VAL A 1 194 ? -63.672 47.749 -4.919 1.00 14.41 188 VAL A CA 1
ATOM 1329 C C . VAL A 1 194 ? -62.438 48.601 -5.309 1.00 16.02 188 VAL A C 1
ATOM 1330 O O . VAL A 1 194 ? -62.504 49.408 -6.261 1.00 15.55 188 VAL A O 1
ATOM 1334 N N . LYS A 1 195 ? -61.305 48.436 -4.610 1.00 15.80 189 LYS A N 1
ATOM 1335 C CA . LYS A 1 195 ? -60.130 49.252 -5.005 1.00 15.87 189 LYS A CA 1
ATOM 1336 C C . LYS A 1 195 ? -59.807 48.966 -6.468 1.00 16.31 189 LYS A C 1
ATOM 1337 O O . LYS A 1 195 ? -59.613 49.874 -7.260 1.00 16.23 189 LYS A O 1
ATOM 1343 N N . ALA A 1 196 ? -59.799 47.676 -6.811 1.00 16.69 190 ALA A N 1
ATOM 1344 C CA . ALA A 1 196 ? -59.468 47.223 -8.129 1.00 16.57 190 ALA A CA 1
ATOM 1345 C C . ALA A 1 196 ? -60.478 47.745 -9.122 1.00 16.94 190 ALA A C 1
ATOM 1346 O O . ALA A 1 196 ? -60.141 47.970 -10.243 1.00 17.96 190 ALA A O 1
ATOM 1348 N N . GLY A 1 197 ? -61.725 47.927 -8.720 1.00 17.81 191 GLY A N 1
ATOM 1349 C CA . GLY A 1 197 ? -62.696 48.472 -9.650 1.00 17.45 191 GLY A CA 1
ATOM 1350 C C . GLY A 1 197 ? -62.378 49.893 -10.029 1.00 17.69 191 GLY A C 1
ATOM 1351 O O . GLY A 1 197 ? -62.495 50.276 -11.189 1.00 18.35 191 GLY A O 1
ATOM 1352 N N . PHE A 1 198 ? -62.010 50.707 -9.081 1.00 18.20 192 PHE A N 1
ATOM 1353 C CA . PHE A 1 198 ? -61.757 52.091 -9.321 1.00 19.18 192 PHE A CA 1
ATOM 1354 C C . PHE A 1 198 ? -60.489 52.353 -10.127 1.00 19.77 192 PHE A C 1
ATOM 1355 O O . PHE A 1 198 ? -60.445 53.226 -10.891 1.00 21.41 192 PHE A O 1
ATOM 1363 N N . ILE A 1 199 ? -59.478 51.544 -9.972 1.00 18.95 193 ILE A N 1
ATOM 1364 C CA . ILE A 1 199 ? -58.230 51.758 -10.636 1.00 18.77 193 ILE A CA 1
ATOM 1365 C C . ILE A 1 199 ? -58.036 51.124 -11.997 1.00 18.77 193 ILE A C 1
ATOM 1366 O O . ILE A 1 199 ? -57.250 51.580 -12.734 1.00 18.61 193 ILE A O 1
ATOM 1371 N N . ALA A 1 200 ? -58.685 50.013 -12.240 1.00 18.36 194 ALA A N 1
ATOM 1372 C CA . ALA A 1 200 ? -58.485 49.237 -13.431 1.00 19.09 194 ALA A CA 1
ATOM 1373 C C . ALA A 1 200 ? -59.699 48.739 -14.160 1.00 20.19 194 ALA A C 1
ATOM 1374 O O . ALA A 1 200 ? -59.727 48.790 -15.329 1.00 20.65 194 ALA A O 1
ATOM 1376 N N . ASP A 1 201 ? -60.657 48.184 -13.435 1.00 21.09 195 ASP A N 1
ATOM 1377 C CA . ASP A 1 201 ? -61.836 47.530 -13.966 1.00 21.94 195 ASP A CA 1
ATOM 1378 C C . ASP A 1 201 ? -63.193 47.888 -13.360 1.00 21.96 195 ASP A C 1
ATOM 1379 O O . ASP A 1 201 ? -63.638 47.276 -12.465 1.00 21.36 195 ASP A O 1
ATOM 1384 N N . PRO A 1 202 ? -63.814 48.903 -13.921 1.00 22.86 196 PRO A N 1
ATOM 1385 C CA . PRO A 1 202 ? -65.139 49.418 -13.588 1.00 23.37 196 PRO A CA 1
ATOM 1386 C C . PRO A 1 202 ? -66.287 48.400 -13.609 1.00 23.54 196 PRO A C 1
ATOM 1387 O O . PRO A 1 202 ? -67.266 48.642 -12.894 1.00 23.80 196 PRO A O 1
ATOM 1391 N N . VAL A 1 203 ? -66.201 47.323 -14.400 1.00 21.85 197 VAL A N 1
ATOM 1392 C CA . VAL A 1 203 ? -67.263 46.303 -14.384 1.00 22.72 197 VAL A CA 1
ATOM 1393 C C . VAL A 1 203 ? -67.515 45.686 -12.995 1.00 22.88 197 VAL A C 1
ATOM 1394 O O . VAL A 1 203 ? -68.663 45.445 -12.609 1.00 24.62 197 VAL A O 1
ATOM 1398 N N . ILE A 1 204 ? -66.439 45.438 -12.262 1.00 22.26 198 ILE A N 1
ATOM 1399 C CA . ILE A 1 204 ? -66.473 45.188 -10.830 1.00 20.93 198 ILE A CA 1
ATOM 1400 C C . ILE A 1 204 ? -67.439 46.099 -10.007 1.00 20.77 198 ILE A C 1
ATOM 1401 O O . ILE A 1 204 ? -68.242 45.612 -9.206 1.00 20.61 198 ILE A O 1
ATOM 1406 N N . LEU A 1 205 ? -67.360 47.401 -10.216 1.00 20.27 199 LEU A N 1
ATOM 1407 C CA . LEU A 1 205 ? -68.265 48.335 -9.563 1.00 20.60 199 LEU A CA 1
ATOM 1408 C C . LEU A 1 205 ? -69.686 48.129 -10.048 1.00 21.93 199 LEU A C 1
ATOM 1409 O O . LEU A 1 205 ? -70.614 48.138 -9.206 1.00 21.05 199 LEU A O 1
ATOM 1414 N N . ASP A 1 206 ? -69.862 47.952 -11.378 1.00 22.65 200 ASP A N 1
ATOM 1415 C CA . ASP A 1 206 ? -71.199 47.697 -11.969 1.00 24.30 200 ASP A CA 1
ATOM 1416 C C . ASP A 1 206 ? -71.810 46.438 -11.325 1.00 23.35 200 ASP A C 1
ATOM 1417 O O . ASP A 1 206 ? -72.993 46.395 -10.976 1.00 22.78 200 ASP A O 1
ATOM 1422 N N . LEU A 1 207 ? -70.992 45.419 -11.152 1.00 22.68 201 LEU A N 1
ATOM 1423 C CA . LEU A 1 207 ? -71.537 44.202 -10.639 1.00 23.72 201 LEU A CA 1
ATOM 1424 C C . LEU A 1 207 ? -71.948 44.364 -9.199 1.00 23.74 201 LEU A C 1
ATOM 1425 O O . LEU A 1 207 ? -72.981 43.839 -8.807 1.00 24.40 201 LEU A O 1
ATOM 1430 N N . ILE A 1 208 ? -71.146 45.077 -8.412 1.00 23.35 202 ILE A N 1
ATOM 1431 C CA . ILE A 1 208 ? -71.485 45.245 -7.008 1.00 23.70 202 ILE A CA 1
ATOM 1432 C C . ILE A 1 208 ? -72.768 46.099 -6.860 1.00 25.24 202 ILE A C 1
ATOM 1433 O O . ILE A 1 208 ? -73.695 45.716 -6.144 1.00 24.80 202 ILE A O 1
ATOM 1438 N N . GLU A 1 209 ? -72.792 47.257 -7.519 1.00 26.63 203 GLU A N 1
ATOM 1439 C CA . GLU A 1 209 ? -73.953 48.148 -7.487 1.00 28.06 203 GLU A CA 1
ATOM 1440 C C . GLU A 1 209 ? -75.218 47.448 -7.931 1.00 28.77 203 GLU A C 1
ATOM 1441 O O . GLU A 1 209 ? -76.269 47.791 -7.378 1.00 29.42 203 GLU A O 1
ATOM 1447 N N . ALA A 1 210 ? -75.170 46.458 -8.806 1.00 28.83 204 ALA A N 1
ATOM 1448 C CA . ALA A 1 210 ? -76.388 45.806 -9.219 1.00 28.79 204 ALA A CA 1
ATOM 1449 C C . ALA A 1 210 ? -77.161 45.144 -8.080 1.00 29.35 204 ALA A C 1
ATOM 1450 O O . ALA A 1 210 ? -78.351 45.231 -8.069 1.00 29.19 204 ALA A O 1
ATOM 1452 N N . ASP A 1 211 ? -76.521 44.436 -7.149 1.00 28.60 205 ASP A N 1
ATOM 1453 C CA . ASP A 1 211 ? -77.074 43.949 -5.880 1.00 28.58 205 ASP A CA 1
ATOM 1454 C C . ASP A 1 211 ? -75.972 43.752 -4.849 1.00 28.01 205 ASP A C 1
ATOM 1455 O O . ASP A 1 211 ? -75.386 42.728 -4.800 1.00 28.36 205 ASP A O 1
ATOM 1460 N N . PRO A 1 212 ? -75.650 44.755 -4.038 1.00 28.06 206 PRO A N 1
ATOM 1461 C CA . PRO A 1 212 ? -74.499 44.655 -3.163 1.00 28.39 206 PRO A CA 1
ATOM 1462 C C . PRO A 1 212 ? -74.511 43.439 -2.283 1.00 29.05 206 PRO A C 1
ATOM 1463 O O . PRO A 1 212 ? -73.467 42.917 -2.025 1.00 29.42 206 PRO A O 1
ATOM 1467 N N . GLN A 1 213 ? -75.662 43.009 -1.803 1.00 29.42 207 GLN A N 1
ATOM 1468 C CA . GLN A 1 213 ? -75.749 41.744 -1.081 1.00 30.25 207 GLN A CA 1
ATOM 1469 C C . GLN A 1 213 ? -75.457 40.534 -1.947 1.00 30.14 207 GLN A C 1
ATOM 1470 O O . GLN A 1 213 ? -74.937 39.555 -1.410 1.00 30.41 207 GLN A O 1
ATOM 1476 N N . ALA A 1 214 ? -75.784 40.547 -3.245 1.00 29.27 208 ALA A N 1
ATOM 1477 C CA . ALA A 1 214 ? -75.439 39.347 -4.036 1.00 29.94 208 ALA A CA 1
ATOM 1478 C C . ALA A 1 214 ? -73.937 39.232 -4.077 1.00 30.15 208 ALA A C 1
ATOM 1479 O O . ALA A 1 214 ? -73.380 38.141 -4.063 1.00 31.09 208 ALA A O 1
ATOM 1481 N N . ALA A 1 215 ? -73.280 40.380 -4.055 1.00 30.08 209 ALA A N 1
ATOM 1482 C CA . ALA A 1 215 ? -71.840 40.458 -4.164 1.00 30.29 209 ALA A CA 1
ATOM 1483 C C . ALA A 1 215 ? -71.159 39.733 -3.023 1.00 31.33 209 ALA A C 1
ATOM 1484 O O . ALA A 1 215 ? -70.061 39.190 -3.177 1.00 30.91 209 ALA A O 1
ATOM 1486 N N . LEU A 1 216 ? -71.828 39.721 -1.880 1.00 32.33 210 LEU A N 1
ATOM 1487 C CA . LEU A 1 216 ? -71.245 39.194 -0.668 1.00 33.63 210 LEU A CA 1
ATOM 1488 C C . LEU A 1 216 ? -71.550 37.730 -0.432 1.00 35.37 210 LEU A C 1
ATOM 1489 O O . LEU A 1 216 ? -71.174 37.208 0.602 1.00 35.80 210 LEU A O 1
ATOM 1494 N N . ASP A 1 217 ? -72.221 37.071 -1.369 1.00 37.22 211 ASP A N 1
ATOM 1495 C CA . ASP A 1 217 ? -72.639 35.699 -1.165 1.00 39.67 211 ASP A CA 1
ATOM 1496 C C . ASP A 1 217 ? -71.714 34.720 -1.893 1.00 40.19 211 ASP A C 1
ATOM 1497 O O . ASP A 1 217 ? -71.576 34.768 -3.115 1.00 40.64 211 ASP A O 1
ATOM 1502 N N . PRO A 1 218 ? -71.077 33.813 -1.154 1.00 41.09 212 PRO A N 1
ATOM 1503 C CA . PRO A 1 218 ? -70.189 32.839 -1.816 1.00 41.98 212 PRO A CA 1
ATOM 1504 C C . PRO A 1 218 ? -70.951 31.819 -2.678 1.00 43.42 212 PRO A C 1
ATOM 1505 O O . PRO A 1 218 ? -70.373 31.218 -3.622 1.00 44.05 212 PRO A O 1
ATOM 1509 N N . ALA A 1 219 ? -72.242 31.676 -2.385 1.00 43.93 213 ALA A N 1
ATOM 1510 C CA . ALA A 1 219 ? -73.138 30.764 -3.102 1.00 44.55 213 ALA A CA 1
ATOM 1511 C C . ALA A 1 219 ? -73.543 31.278 -4.488 1.00 44.31 213 ALA A C 1
ATOM 1512 O O . ALA A 1 219 ? -73.605 30.486 -5.442 1.00 44.53 213 ALA A O 1
ATOM 1514 N N . GLY A 1 220 ? -73.814 32.591 -4.594 1.00 43.87 214 GLY A N 1
ATOM 1515 C CA . GLY A 1 220 ? -74.224 33.246 -5.865 1.00 41.67 214 GLY A CA 1
ATOM 1516 C C . GLY A 1 220 ? -73.192 33.201 -6.981 1.00 40.79 214 GLY A C 1
ATOM 1517 O O . GLY A 1 220 ? -72.119 32.608 -6.807 1.00 40.57 214 GLY A O 1
ATOM 1518 N N . ASP A 1 221 ? -73.528 33.820 -8.122 1.00 40.29 215 ASP A N 1
ATOM 1519 C CA . ASP A 1 221 ? -72.699 33.848 -9.333 1.00 40.21 215 ASP A CA 1
ATOM 1520 C C . ASP A 1 221 ? -71.898 35.118 -9.478 1.00 38.09 215 ASP A C 1
ATOM 1521 O O . ASP A 1 221 ? -71.021 35.213 -10.356 1.00 37.71 215 ASP A O 1
ATOM 1526 N N . VAL A 1 222 ? -72.225 36.107 -8.647 1.00 35.04 216 VAL A N 1
ATOM 1527 C CA . VAL A 1 222 ? -71.559 37.391 -8.701 1.00 31.49 216 VAL A CA 1
ATOM 1528 C C . VAL A 1 222 ? -70.144 37.308 -8.121 1.00 30.14 216 VAL A C 1
ATOM 1529 O O . VAL A 1 222 ? -69.162 37.659 -8.804 1.00 29.43 216 VAL A O 1
ATOM 1533 N N . LEU A 1 223 ? -70.019 36.793 -6.897 1.00 28.30 217 LEU A N 1
ATOM 1534 C CA . LEU A 1 223 ? -68.703 36.786 -6.219 1.00 26.81 217 LEU A CA 1
ATOM 1535 C C . LEU A 1 223 ? -67.589 36.137 -7.042 1.00 26.52 217 LEU A C 1
ATOM 1536 O O . LEU A 1 223 ? -66.451 36.640 -7.043 1.00 27.98 217 LEU A O 1
ATOM 1541 N N . PRO A 1 224 ? -67.886 35.023 -7.728 1.00 25.72 218 PRO A N 1
ATOM 1542 C CA . PRO A 1 224 ? -66.766 34.390 -8.483 1.00 25.25 218 PRO A CA 1
ATOM 1543 C C . PRO A 1 224 ? -66.272 35.270 -9.637 1.00 24.15 218 PRO A C 1
ATOM 1544 O O . PRO A 1 224 ? -65.075 35.320 -9.896 1.00 24.69 218 PRO A O 1
ATOM 1548 N N . GLU A 1 225 ? -67.161 35.981 -10.303 1.00 22.70 219 GLU A N 1
ATOM 1549 C CA . GLU A 1 225 ? -66.689 36.926 -11.294 1.00 23.83 219 GLU A CA 1
ATOM 1550 C C . GLU A 1 225 ? -65.906 38.099 -10.640 1.00 22.43 219 GLU A C 1
ATOM 1551 O O . GLU A 1 225 ? -64.884 38.539 -11.171 1.00 22.62 219 GLU A O 1
ATOM 1557 N N . LEU A 1 226 ? -66.354 38.599 -9.488 1.00 21.20 220 LEU A N 1
ATOM 1558 C CA . LEU A 1 226 ? -65.593 39.711 -8.836 1.00 20.52 220 LEU A CA 1
ATOM 1559 C C . LEU A 1 226 ? -64.176 39.276 -8.474 1.00 19.94 220 LEU A C 1
ATOM 1560 O O . LEU A 1 226 ? -63.225 40.050 -8.595 1.00 18.48 220 LEU A O 1
ATOM 1565 N N . ILE A 1 227 ? -64.061 38.026 -8.029 1.00 20.12 221 ILE A N 1
ATOM 1566 C CA . ILE A 1 227 ? -62.775 37.446 -7.646 1.00 19.98 221 ILE A CA 1
ATOM 1567 C C . ILE A 1 227 ? -61.874 37.306 -8.869 1.00 20.59 221 ILE A C 1
ATOM 1568 O O . ILE A 1 227 ? -60.719 37.772 -8.856 1.00 21.04 221 ILE A O 1
ATOM 1573 N N . ARG A 1 228 ? -62.401 36.706 -9.922 1.00 20.85 222 ARG A N 1
ATOM 1574 C CA . ARG A 1 228 ? -61.678 36.641 -11.193 1.00 22.27 222 ARG A CA 1
ATOM 1575 C C . ARG A 1 228 ? -61.221 38.029 -11.654 1.00 21.97 222 ARG A C 1
ATOM 1576 O O . ARG A 1 228 ? -60.073 38.199 -12.026 1.00 23.42 222 ARG A O 1
ATOM 1584 N N . ARG A 1 229 ? -62.083 39.034 -11.633 1.00 21.28 223 ARG A N 1
ATOM 1585 C CA . ARG A 1 229 ? -61.651 40.290 -12.229 1.00 22.04 223 ARG A CA 1
ATOM 1586 C C . ARG A 1 229 ? -60.666 41.005 -11.336 1.00 21.96 223 ARG A C 1
ATOM 1587 O O . ARG A 1 229 ? -59.778 41.716 -11.820 1.00 23.45 223 ARG A O 1
ATOM 1595 N N . ALA A 1 230 ? -60.799 40.816 -10.038 1.00 21.22 224 ALA A N 1
ATOM 1596 C CA . ALA A 1 230 ? -59.924 41.509 -9.120 1.00 21.62 224 ALA A CA 1
ATOM 1597 C C . ALA A 1 230 ? -58.506 40.928 -9.219 1.00 21.76 224 ALA A C 1
ATOM 1598 O O . ALA A 1 230 ? -57.505 41.669 -9.167 1.00 21.90 224 ALA A O 1
ATOM 1600 N N . ILE A 1 231 ? -58.451 39.611 -9.381 1.00 21.58 225 ILE A N 1
ATOM 1601 C CA . ILE A 1 231 ? -57.216 38.873 -9.559 1.00 21.26 225 ILE A CA 1
ATOM 1602 C C . ILE A 1 231 ? -56.596 39.243 -10.933 1.00 21.52 225 ILE A C 1
ATOM 1603 O O . ILE A 1 231 ? -55.359 39.562 -11.041 1.00 20.38 225 ILE A O 1
ATOM 1608 N N . THR A 1 232 ? -57.434 39.294 -11.972 1.00 21.00 226 THR A N 1
ATOM 1609 C CA . THR A 1 232 ? -56.906 39.772 -13.268 1.00 21.14 226 THR A CA 1
ATOM 1610 C C . THR A 1 232 ? -56.213 41.158 -13.110 1.00 19.99 226 THR A C 1
ATOM 1611 O O . THR A 1 232 ? -55.079 41.384 -13.561 1.00 19.68 226 THR A O 1
ATOM 1615 N N . VAL A 1 233 ? -56.875 42.069 -12.424 1.00 19.45 227 VAL A N 1
ATOM 1616 C CA . VAL A 1 233 ? -56.326 43.403 -12.280 1.00 19.33 227 VAL A CA 1
ATOM 1617 C C . VAL A 1 233 ? -54.978 43.262 -11.666 1.00 21.00 227 VAL A C 1
ATOM 1618 O O . VAL A 1 233 ? -54.037 43.832 -12.143 1.00 22.91 227 VAL A O 1
ATOM 1622 N N . LYS A 1 234 ? -54.860 42.457 -10.631 1.00 22.16 228 LYS A N 1
ATOM 1623 C CA . LYS A 1 234 ? -53.623 42.427 -9.883 1.00 23.20 228 LYS A CA 1
ATOM 1624 C C . LYS A 1 234 ? -52.529 41.701 -10.684 1.00 23.89 228 LYS A C 1
ATOM 1625 O O . LYS A 1 234 ? -51.393 42.192 -10.770 1.00 24.65 228 LYS A O 1
ATOM 1631 N N . ALA A 1 235 ? -52.870 40.559 -11.276 1.00 24.63 229 ALA A N 1
ATOM 1632 C CA . ALA A 1 235 ? -51.961 39.873 -12.200 1.00 25.51 229 ALA A CA 1
ATOM 1633 C C . ALA A 1 235 ? -51.419 40.823 -13.298 1.00 27.18 229 ALA A C 1
ATOM 1634 O O . ALA A 1 235 ? -50.239 40.793 -13.636 1.00 26.80 229 ALA A O 1
ATOM 1636 N N . GLU A 1 236 ? -52.271 41.683 -13.853 1.00 28.78 230 GLU A N 1
ATOM 1637 C CA . GLU A 1 236 ? -51.787 42.502 -14.949 1.00 30.40 230 GLU A CA 1
ATOM 1638 C C . GLU A 1 236 ? -50.855 43.555 -14.454 1.00 29.87 230 GLU A C 1
ATOM 1639 O O . GLU A 1 236 ? -49.902 43.869 -15.116 1.00 29.48 230 GLU A O 1
ATOM 1645 N N . VAL A 1 237 ? -51.087 44.096 -13.288 1.00 30.01 231 VAL A N 1
ATOM 1646 C CA . VAL A 1 237 ? -50.179 45.039 -12.700 1.00 29.93 231 VAL A CA 1
ATOM 1647 C C . VAL A 1 237 ? -48.830 44.469 -12.320 1.00 30.75 231 VAL A C 1
ATOM 1648 O O . VAL A 1 237 ? -47.828 45.080 -12.546 1.00 30.38 231 VAL A O 1
ATOM 1652 N N . VAL A 1 238 ? -48.822 43.301 -11.715 1.00 31.68 232 VAL A N 1
ATOM 1653 C CA . VAL A 1 238 ? -47.580 42.686 -11.308 1.00 32.99 232 VAL A CA 1
ATOM 1654 C C . VAL A 1 238 ? -46.754 42.188 -12.459 1.00 35.04 232 VAL A C 1
ATOM 1655 O O . VAL A 1 238 ? -45.591 42.017 -12.326 1.00 35.91 232 VAL A O 1
ATOM 1659 N N . ALA A 1 239 ? -47.367 41.973 -13.591 1.00 36.13 233 ALA A N 1
ATOM 1660 C CA . ALA A 1 239 ? -46.659 41.460 -14.710 1.00 37.74 233 ALA A CA 1
ATOM 1661 C C . ALA A 1 239 ? -46.004 42.634 -15.416 1.00 39.32 233 ALA A C 1
ATOM 1662 O O . ALA A 1 239 ? -45.442 42.503 -16.465 1.00 39.52 233 ALA A O 1
ATOM 1664 N N . ALA A 1 240 ? -46.104 43.796 -14.812 1.00 40.50 234 ALA A N 1
ATOM 1665 C CA . ALA A 1 240 ? -45.493 45.017 -15.363 1.00 41.84 234 ALA A CA 1
ATOM 1666 C C . ALA A 1 240 ? -44.661 45.801 -14.317 1.00 42.71 234 ALA A C 1
ATOM 1667 O O . ALA A 1 240 ? -43.471 45.485 -14.061 1.00 43.66 234 ALA A O 1
ATOM 1669 N N . GLU A 1 246 ? -43.201 51.732 -12.779 1.00 54.05 240 GLU A N 1
ATOM 1670 C CA . GLU A 1 246 ? -43.668 52.010 -11.385 1.00 54.58 240 GLU A CA 1
ATOM 1671 C C . GLU A 1 246 ? -45.197 52.004 -11.222 1.00 53.02 240 GLU A C 1
ATOM 1672 O O . GLU A 1 246 ? -45.776 52.703 -10.362 1.00 52.87 240 GLU A O 1
ATOM 1678 N N . LEU A 1 247 ? -45.813 51.181 -12.070 1.00 50.98 241 LEU A N 1
ATOM 1679 C CA . LEU A 1 247 ? -47.223 50.886 -12.046 1.00 48.62 241 LEU A CA 1
ATOM 1680 C C . LEU A 1 247 ? -47.681 50.218 -10.718 1.00 46.93 241 LEU A C 1
ATOM 1681 O O . LEU A 1 247 ? -48.750 50.557 -10.188 1.00 47.08 241 LEU A O 1
ATOM 1686 N N . ARG A 1 248 ? -46.869 49.315 -10.165 1.00 44.26 242 ARG A N 1
ATOM 1687 C CA . ARG A 1 248 ? -47.247 48.622 -8.920 1.00 42.60 242 ARG A CA 1
ATOM 1688 C C . ARG A 1 248 ? -47.892 49.559 -7.879 1.00 40.53 242 ARG A C 1
ATOM 1689 O O . ARG A 1 248 ? -48.729 49.125 -7.093 1.00 40.30 242 ARG A O 1
ATOM 1697 N N . GLU A 1 249 ? -47.530 50.841 -7.905 1.00 37.74 243 GLU A N 1
ATOM 1698 C CA . GLU A 1 249 ? -48.124 51.800 -6.994 1.00 36.04 243 GLU A CA 1
ATOM 1699 C C . GLU A 1 249 ? -49.657 51.906 -6.982 1.00 32.14 243 GLU A C 1
ATOM 1700 O O . GLU A 1 249 ? -50.217 52.198 -5.915 1.00 32.18 243 GLU A O 1
ATOM 1706 N N . ILE A 1 250 ? -50.336 51.679 -8.105 1.00 26.43 244 ILE A N 1
ATOM 1707 C CA . ILE A 1 250 ? -51.793 51.887 -8.098 1.00 22.65 244 ILE A CA 1
ATOM 1708 C C . ILE A 1 250 ? -52.548 50.937 -7.155 1.00 22.34 244 ILE A C 1
ATOM 1709 O O . ILE A 1 250 ? -53.679 51.180 -6.773 1.00 22.74 244 ILE A O 1
ATOM 1714 N N . LEU A 1 251 ? -51.903 49.843 -6.799 1.00 20.85 245 LEU A N 1
ATOM 1715 C CA . LEU A 1 251 ? -52.424 48.908 -5.873 1.00 19.61 245 LEU A CA 1
ATOM 1716 C C . LEU A 1 251 ? -52.442 49.484 -4.484 1.00 19.32 245 LEU A C 1
ATOM 1717 O O . LEU A 1 251 ? -53.081 48.922 -3.657 1.00 19.00 245 LEU A O 1
ATOM 1722 N N . ASN A 1 252 ? -51.765 50.601 -4.248 1.00 18.35 246 ASN A N 1
ATOM 1723 C CA . ASN A 1 252 ? -51.839 51.310 -2.983 1.00 19.17 246 ASN A CA 1
ATOM 1724 C C . ASN A 1 252 ? -52.916 52.424 -2.942 1.00 19.14 246 ASN A C 1
ATOM 1725 O O . ASN A 1 252 ? -53.026 53.183 -1.972 1.00 18.67 246 ASN A O 1
ATOM 1730 N N . TYR A 1 253 ? -53.685 52.557 -4.010 1.00 17.91 247 TYR A N 1
ATOM 1731 C CA . TYR A 1 253 ? -54.831 53.459 -3.955 1.00 17.01 247 TYR A CA 1
ATOM 1732 C C . TYR A 1 253 ? -55.618 53.246 -2.642 1.00 17.06 247 TYR A C 1
ATOM 1733 O O . TYR A 1 253 ? -56.069 52.137 -2.360 1.00 17.21 247 TYR A O 1
ATOM 1742 N N . GLY A 1 254 ? -55.733 54.291 -1.832 1.00 17.17 248 GLY A N 1
ATOM 1743 C CA . GLY A 1 254 ? -56.520 54.237 -0.622 1.00 17.47 248 GLY A CA 1
ATOM 1744 C C . GLY A 1 254 ? -55.732 53.719 0.573 1.00 19.59 248 GLY A C 1
ATOM 1745 O O . GLY A 1 254 ? -56.199 53.852 1.744 1.00 17.96 248 GLY A O 1
ATOM 1746 N N . HIS A 1 255 ? -54.529 53.167 0.295 1.00 19.54 249 HIS A N 1
ATOM 1747 C CA . HIS A 1 255 ? -53.660 52.609 1.348 1.00 20.05 249 HIS A CA 1
ATOM 1748 C C . HIS A 1 255 ? -52.788 53.712 2.045 1.00 20.98 249 HIS A C 1
ATOM 1749 O O . HIS A 1 255 ? -52.169 53.428 3.088 1.00 20.78 249 HIS A O 1
ATOM 1756 N N . THR A 1 256 ? -52.685 54.927 1.473 1.00 20.99 250 THR A N 1
ATOM 1757 C CA . THR A 1 256 ? -51.843 55.957 2.099 1.00 21.73 250 THR A CA 1
ATOM 1758 C C . THR A 1 256 ? -52.503 56.490 3.394 1.00 22.71 250 THR A C 1
ATOM 1759 O O . THR A 1 256 ? -51.904 56.497 4.460 1.00 23.12 250 THR A O 1
ATOM 1763 N N . LEU A 1 257 ? -53.739 56.948 3.318 1.00 23.95 251 LEU A N 1
ATOM 1764 C CA . LEU A 1 257 ? -54.401 57.283 4.560 1.00 23.42 251 LEU A CA 1
ATOM 1765 C C . LEU A 1 257 ? -54.775 56.001 5.293 1.00 23.10 251 LEU A C 1
ATOM 1766 O O . LEU A 1 257 ? -54.661 55.918 6.524 1.00 24.52 251 LEU A O 1
ATOM 1771 N N . GLY A 1 258 ? -55.196 54.996 4.545 1.00 22.48 252 GLY A N 1
ATOM 1772 C CA . GLY A 1 258 ? -55.665 53.759 5.126 1.00 22.35 252 GLY A CA 1
ATOM 1773 C C . GLY A 1 258 ? -54.642 53.091 6.035 1.00 23.75 252 GLY A C 1
ATOM 1774 O O . GLY A 1 258 ? -54.988 52.646 7.140 1.00 23.92 252 GLY A O 1
ATOM 1775 N N . HIS A 1 259 ? -53.401 52.971 5.571 1.00 24.45 253 HIS A N 1
ATOM 1776 C CA . HIS A 1 259 ? -52.343 52.378 6.369 1.00 25.35 253 HIS A CA 1
ATOM 1777 C C . HIS A 1 259 ? -52.110 53.207 7.644 1.00 25.43 253 HIS A C 1
ATOM 1778 O O . HIS A 1 259 ? -51.844 52.638 8.712 1.00 24.80 253 HIS A O 1
ATOM 1785 N N . ALA A 1 260 ? -52.264 54.530 7.563 1.00 25.18 254 ALA A N 1
ATOM 1786 C CA . ALA A 1 260 ? -52.107 55.335 8.784 1.00 25.80 254 ALA A CA 1
ATOM 1787 C C . ALA A 1 260 ? -53.211 55.083 9.779 1.00 26.00 254 ALA A C 1
ATOM 1788 O O . ALA A 1 260 ? -52.940 55.022 10.991 1.00 26.37 254 ALA A O 1
ATOM 1790 N N . ILE A 1 261 ? -54.444 54.957 9.297 1.00 26.22 255 ILE A N 1
ATOM 1791 C CA . ILE A 1 261 ? -55.571 54.695 10.195 1.00 26.55 255 ILE A CA 1
ATOM 1792 C C . ILE A 1 261 ? -55.381 53.361 10.861 1.00 28.84 255 ILE A C 1
ATOM 1793 O O . ILE A 1 261 ? -55.518 53.255 12.062 1.00 29.60 255 ILE A O 1
ATOM 1798 N N . GLU A 1 262 ? -55.042 52.344 10.086 1.00 31.16 256 GLU A N 1
ATOM 1799 C CA . GLU A 1 262 ? -54.711 51.024 10.636 1.00 34.10 256 GLU A CA 1
ATOM 1800 C C . GLU A 1 262 ? -53.706 51.121 11.783 1.00 35.26 256 GLU A C 1
ATOM 1801 O O . GLU A 1 262 ? -53.919 50.541 12.841 1.00 35.67 256 GLU A O 1
ATOM 1807 N N . ARG A 1 263 ? -52.611 51.840 11.543 1.00 36.63 257 ARG A N 1
ATOM 1808 C CA . ARG A 1 263 ? -51.475 51.887 12.452 1.00 38.52 257 ARG A CA 1
ATOM 1809 C C . ARG A 1 263 ? -51.834 52.686 13.701 1.00 38.94 257 ARG A C 1
ATOM 1810 O O . ARG A 1 263 ? -51.390 52.329 14.785 1.00 40.26 257 ARG A O 1
ATOM 1818 N N . ARG A 1 264 ? -52.649 53.731 13.562 1.00 39.14 258 ARG A N 1
ATOM 1819 C CA . ARG A 1 264 ? -53.108 54.523 14.707 1.00 39.62 258 ARG A CA 1
ATOM 1820 C C . ARG A 1 264 ? -54.045 53.706 15.617 1.00 41.05 258 ARG A C 1
ATOM 1821 O O . ARG A 1 264 ? -54.115 53.942 16.827 1.00 40.22 258 ARG A O 1
ATOM 1829 N N . GLU A 1 265 ? -54.781 52.779 15.007 1.00 41.94 259 GLU A N 1
ATOM 1830 C CA . GLU A 1 265 ? -55.689 51.948 15.719 1.00 43.75 259 GLU A CA 1
ATOM 1831 C C . GLU A 1 265 ? -54.968 50.715 16.290 1.00 45.58 259 GLU A C 1
ATOM 1832 O O . GLU A 1 265 ? -55.592 49.738 16.694 1.00 45.89 259 GLU A O 1
ATOM 1838 N N . ARG A 1 266 ? -53.646 50.764 16.346 1.00 47.89 260 ARG A N 1
ATOM 1839 C CA . ARG A 1 266 ? -52.869 49.615 16.814 1.00 50.74 260 ARG A CA 1
ATOM 1840 C C . ARG A 1 266 ? -53.522 48.339 16.238 1.00 50.63 260 ARG A C 1
ATOM 1841 O O . ARG A 1 266 ? -53.581 47.282 16.884 1.00 51.60 260 ARG A O 1
ATOM 1849 N N . TYR A 1 267 ? -54.023 48.470 15.009 1.00 49.87 261 TYR A N 1
ATOM 1850 C CA . TYR A 1 267 ? -54.570 47.353 14.241 1.00 50.15 261 TYR A CA 1
ATOM 1851 C C . TYR A 1 267 ? -55.834 46.732 14.793 1.00 49.85 261 TYR A C 1
ATOM 1852 O O . TYR A 1 267 ? -56.189 45.638 14.374 1.00 50.56 261 TYR A O 1
ATOM 1861 N N . ARG A 1 268 ? -56.523 47.426 15.700 1.00 49.17 262 ARG A N 1
ATOM 1862 C CA . ARG A 1 268 ? -57.896 47.038 16.057 1.00 48.64 262 ARG A CA 1
ATOM 1863 C C . ARG A 1 268 ? -58.981 47.400 14.998 1.00 46.80 262 ARG A C 1
ATOM 1864 O O . ARG A 1 268 ? -60.085 46.834 15.017 1.00 47.30 262 ARG A O 1
ATOM 1872 N N . TRP A 1 269 ? -58.685 48.308 14.064 1.00 43.68 263 TRP A N 1
ATOM 1873 C CA . TRP A 1 269 ? -59.548 48.448 12.879 1.00 39.70 263 TRP A CA 1
ATOM 1874 C C . TRP A 1 269 ? -59.183 47.305 11.923 1.00 38.43 263 TRP A C 1
ATOM 1875 O O . TRP A 1 269 ? -58.014 46.926 11.815 1.00 38.20 263 TRP A O 1
ATOM 1886 N N . ARG A 1 270 ? -60.186 46.729 11.272 1.00 36.77 264 ARG A N 1
ATOM 1887 C CA . ARG A 1 270 ? -59.973 45.842 10.113 1.00 35.59 264 ARG A CA 1
ATOM 1888 C C . ARG A 1 270 ? -59.217 46.551 8.960 1.00 32.61 264 ARG A C 1
ATOM 1889 O O . ARG A 1 270 ? -59.349 47.744 8.791 1.00 32.38 264 ARG A O 1
ATOM 1897 N N . HIS A 1 271 ? -58.403 45.829 8.202 1.00 29.63 265 HIS A N 1
ATOM 1898 C CA . HIS A 1 271 ? -57.640 46.437 7.125 1.00 27.10 265 HIS A CA 1
ATOM 1899 C C . HIS A 1 271 ? -58.596 47.051 6.114 1.00 25.40 265 HIS A C 1
ATOM 1900 O O . HIS A 1 271 ? -58.391 48.160 5.696 1.00 24.63 265 HIS A O 1
ATOM 1907 N N . GLY A 1 272 ? -59.667 46.346 5.782 1.00 24.14 266 GLY A N 1
ATOM 1908 C CA . GLY A 1 272 ? -60.634 46.803 4.786 1.00 23.78 266 GLY A CA 1
ATOM 1909 C C . GLY A 1 272 ? -61.386 48.067 5.148 1.00 23.61 266 GLY A C 1
ATOM 1910 O O . GLY A 1 272 ? -61.685 48.915 4.279 1.00 24.68 266 GLY A O 1
ATOM 1911 N N . ALA A 1 273 ? -61.723 48.192 6.419 1.00 22.53 267 ALA A N 1
ATOM 1912 C CA . ALA A 1 273 ? -62.427 49.369 6.908 1.00 21.20 267 ALA A CA 1
ATOM 1913 C C . ALA A 1 273 ? -61.491 50.575 6.853 1.00 20.86 267 ALA A C 1
ATOM 1914 O O . ALA A 1 273 ? -61.965 51.652 6.556 1.00 23.01 267 ALA A O 1
ATOM 1916 N N . ALA A 1 274 ? -60.209 50.410 7.191 1.00 18.04 268 ALA A N 1
ATOM 1917 C CA . ALA A 1 274 ? -59.196 51.444 6.961 1.00 16.74 268 ALA A CA 1
ATOM 1918 C C . ALA A 1 274 ? -58.998 51.797 5.490 1.00 15.68 268 ALA A C 1
ATOM 1919 O O . ALA A 1 274 ? -58.846 52.975 5.180 1.00 16.26 268 ALA A O 1
ATOM 1921 N N . VAL A 1 275 ? -58.941 50.806 4.591 1.00 14.89 269 VAL A N 1
ATOM 1922 C CA . VAL A 1 275 ? -58.721 51.097 3.180 1.00 13.74 269 VAL A CA 1
ATOM 1923 C C . VAL A 1 275 ? -59.919 51.816 2.645 1.00 14.11 269 VAL A C 1
ATOM 1924 O O . VAL A 1 275 ? -59.787 52.778 1.885 1.00 14.26 269 VAL A O 1
ATOM 1928 N N . SER A 1 276 ? -61.101 51.401 3.089 1.00 14.71 270 SER A N 1
ATOM 1929 C CA . SER A 1 276 ? -62.322 52.054 2.646 1.00 14.48 270 SER A CA 1
ATOM 1930 C C . SER A 1 276 ? -62.272 53.527 2.998 1.00 15.37 270 SER A C 1
ATOM 1931 O O . SER A 1 276 ? -62.593 54.365 2.148 1.00 14.42 270 SER A O 1
ATOM 1934 N N . VAL A 1 277 ? -61.863 53.880 4.233 1.00 16.18 271 VAL A N 1
ATOM 1935 C CA . VAL A 1 277 ? -61.776 55.324 4.559 1.00 17.08 271 VAL A CA 1
ATOM 1936 C C . VAL A 1 277 ? -60.737 55.987 3.658 1.00 16.79 271 VAL A C 1
ATOM 1937 O O . VAL A 1 277 ? -61.003 57.062 3.125 1.00 15.79 271 VAL A O 1
ATOM 1941 N N . GLY A 1 278 ? -59.565 55.343 3.487 1.00 16.61 272 GLY A N 1
ATOM 1942 C CA . GLY A 1 278 ? -58.549 55.864 2.571 1.00 15.28 272 GLY A CA 1
ATOM 1943 C C . GLY A 1 278 ? -59.026 56.088 1.115 1.00 15.80 272 GLY A C 1
ATOM 1944 O O . GLY A 1 278 ? -58.653 57.085 0.479 1.00 17.54 272 GLY A O 1
ATOM 1945 N N . LEU A 1 279 ? -59.830 55.196 0.558 1.00 14.42 273 LEU A N 1
ATOM 1946 C CA . LEU A 1 279 ? -60.302 55.390 -0.814 1.00 14.65 273 LEU A CA 1
ATOM 1947 C C . LEU A 1 279 ? -61.178 56.647 -0.891 1.00 15.73 273 LEU A C 1
ATOM 1948 O O . LEU A 1 279 ? -61.079 57.444 -1.818 1.00 15.79 273 LEU A O 1
ATOM 1953 N N . VAL A 1 280 ? -62.021 56.829 0.121 1.00 15.37 274 VAL A N 1
ATOM 1954 C CA . VAL A 1 280 ? -62.924 57.973 0.167 1.00 15.69 274 VAL A CA 1
ATOM 1955 C C . VAL A 1 280 ? -62.112 59.264 0.341 1.00 16.51 274 VAL A C 1
ATOM 1956 O O . VAL A 1 280 ? -62.398 60.293 -0.251 1.00 16.51 274 VAL A O 1
ATOM 1960 N N . PHE A 1 281 ? -61.056 59.201 1.138 1.00 16.60 275 PHE A N 1
ATOM 1961 C CA . PHE A 1 281 ? -60.167 60.342 1.227 1.00 16.29 275 PHE A CA 1
ATOM 1962 C C . PHE A 1 281 ? -59.468 60.689 -0.106 1.00 16.23 275 PHE A C 1
ATOM 1963 O O . PHE A 1 281 ? -59.452 61.831 -0.487 1.00 15.72 275 PHE A O 1
ATOM 1971 N N . ALA A 1 282 ? -58.878 59.694 -0.775 1.00 15.98 276 ALA A N 1
ATOM 1972 C CA . ALA A 1 282 ? -58.175 59.938 -1.988 1.00 15.69 276 ALA A CA 1
ATOM 1973 C C . ALA A 1 282 ? -59.207 60.405 -3.037 1.00 16.12 276 ALA A C 1
ATOM 1974 O O . ALA A 1 282 ? -58.928 61.191 -3.904 1.00 15.17 276 ALA A O 1
ATOM 1976 N N . ALA A 1 283 ?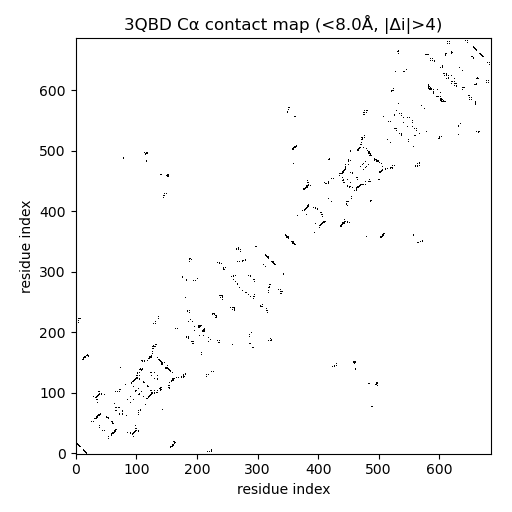 -60.438 59.956 -2.924 1.00 16.66 277 ALA A N 1
ATOM 1977 C CA . ALA A 1 283 ? -61.433 60.378 -3.918 1.00 17.75 277 ALA A CA 1
ATOM 1978 C C . ALA A 1 283 ? -61.649 61.891 -3.782 1.00 19.14 277 ALA A C 1
ATOM 1979 O O . ALA A 1 283 ? -61.745 62.620 -4.784 1.00 19.73 277 ALA A O 1
ATOM 1981 N N . GLU A 1 284 ? -61.742 62.344 -2.520 1.00 20.50 278 GLU A N 1
ATOM 1982 C CA . GLU A 1 284 ? -62.058 63.720 -2.192 1.00 20.91 278 GLU A CA 1
ATOM 1983 C C . GLU A 1 284 ? -60.891 64.632 -2.491 1.00 21.10 278 GLU A C 1
ATOM 1984 O O . GLU A 1 284 ? -61.061 65.764 -2.973 1.00 21.51 278 GLU A O 1
ATOM 1990 N N . LEU A 1 285 ? -59.704 64.133 -2.197 1.00 20.24 279 LEU A N 1
ATOM 1991 C CA . LEU A 1 285 ? -58.501 64.814 -2.544 1.00 20.92 279 LEU A CA 1
ATOM 1992 C C . LEU A 1 285 ? -58.414 65.043 -4.093 1.00 20.92 279 LEU A C 1
ATOM 1993 O O . LEU A 1 285 ? -58.156 66.182 -4.530 1.00 20.09 279 LEU A O 1
ATOM 1998 N N . ALA A 1 286 ? -58.661 64.011 -4.916 1.00 20.18 280 ALA A N 1
ATOM 1999 C CA . ALA A 1 286 ? -58.577 64.202 -6.365 1.00 20.30 280 ALA A CA 1
ATOM 2000 C C . ALA A 1 286 ? -59.724 65.139 -6.810 1.00 21.61 280 ALA A C 1
ATOM 2001 O O . ALA A 1 286 ? -59.571 65.888 -7.770 1.00 21.57 280 ALA A O 1
ATOM 2003 N N . ARG A 1 287 ? -60.875 65.081 -6.123 1.00 21.28 281 ARG A N 1
ATOM 2004 C CA . ARG A 1 287 ? -61.998 65.954 -6.475 1.00 22.17 281 ARG A CA 1
ATOM 2005 C C . ARG A 1 287 ? -61.675 67.418 -6.248 1.00 22.61 281 ARG A C 1
ATOM 2006 O O . ARG A 1 287 ? -61.779 68.171 -7.181 1.00 22.81 281 ARG A O 1
ATOM 2014 N N . LEU A 1 288 ? -61.295 67.805 -5.024 1.00 22.88 282 LEU A N 1
ATOM 2015 C CA . LEU A 1 288 ? -60.870 69.163 -4.741 1.00 24.27 282 LEU A CA 1
ATOM 2016 C C . LEU A 1 288 ? -59.716 69.631 -5.683 1.00 25.72 282 LEU A C 1
ATOM 2017 O O . LEU A 1 288 ? -59.604 70.827 -5.985 1.00 26.10 282 LEU A O 1
ATOM 2022 N N . ALA A 1 289 ? -58.875 68.703 -6.135 1.00 26.18 283 ALA A N 1
ATOM 2023 C CA . ALA A 1 289 ? -57.781 69.056 -7.045 1.00 26.90 283 ALA A CA 1
ATOM 2024 C C . ALA A 1 289 ? -58.220 69.277 -8.515 1.00 26.74 283 ALA A C 1
ATOM 2025 O O . ALA A 1 289 ? -57.381 69.645 -9.352 1.00 27.53 283 ALA A O 1
ATOM 2027 N N . GLY A 1 290 ? -59.502 69.038 -8.813 1.00 24.95 284 GLY A N 1
ATOM 2028 C CA . GLY A 1 290 ? -60.043 69.162 -10.155 1.00 24.21 284 GLY A CA 1
ATOM 2029 C C . GLY A 1 290 ? -59.738 68.018 -11.095 1.00 23.59 284 GLY A C 1
ATOM 2030 O O . GLY A 1 290 ? -60.002 68.080 -12.275 1.00 22.76 284 GLY A O 1
ATOM 2031 N N . ARG A 1 291 ? -59.186 66.946 -10.552 1.00 23.64 285 ARG A N 1
ATOM 2032 C CA . ARG A 1 291 ? -58.745 65.832 -11.360 1.00 22.36 285 ARG A CA 1
ATOM 2033 C C . ARG A 1 291 ? -59.815 64.803 -11.526 1.00 22.09 285 ARG A C 1
ATOM 2034 O O . ARG A 1 291 ? -59.771 64.085 -12.470 1.00 22.81 285 ARG A O 1
ATOM 2042 N N . LEU A 1 292 ? -60.785 64.747 -10.610 1.00 23.00 286 LEU A N 1
ATOM 2043 C CA . LEU A 1 292 ? -61.826 63.740 -10.629 1.00 23.24 286 LEU A CA 1
ATOM 2044 C C . LEU A 1 292 ? -63.241 64.330 -10.573 1.00 24.08 286 LEU A C 1
ATOM 2045 O O . LEU A 1 292 ? -63.543 65.187 -9.752 1.00 23.66 286 LEU A O 1
ATOM 2050 N N . ASP A 1 293 ? -64.114 63.834 -11.438 1.00 25.55 287 ASP A N 1
ATOM 2051 C CA . ASP A 1 293 ? -65.477 64.393 -11.525 1.00 27.93 287 ASP A CA 1
ATOM 2052 C C . ASP A 1 293 ? -66.217 64.062 -10.231 1.00 26.86 287 ASP A C 1
ATOM 2053 O O . ASP A 1 293 ? -66.084 62.961 -9.684 1.00 27.13 287 ASP A O 1
ATOM 2058 N N . ASP A 1 294 ? -66.961 65.033 -9.741 1.00 26.48 288 ASP A N 1
ATOM 2059 C CA . ASP A 1 294 ? -67.886 64.845 -8.625 1.00 26.06 288 ASP A CA 1
ATOM 2060 C C . ASP A 1 294 ? -68.599 63.506 -8.509 1.00 24.76 288 ASP A C 1
ATOM 2061 O O . ASP A 1 294 ? -68.732 63.030 -7.395 1.00 25.40 288 ASP A O 1
ATOM 2066 N N . ALA A 1 295 ? -69.060 62.927 -9.612 1.00 23.22 289 ALA A N 1
ATOM 2067 C CA . ALA A 1 295 ? -69.846 61.682 -9.604 1.00 22.62 289 ALA A CA 1
ATOM 2068 C C . ALA A 1 295 ? -69.020 60.456 -9.288 1.00 22.61 289 ALA A C 1
ATOM 2069 O O . ALA A 1 295 ? -69.484 59.548 -8.572 1.00 22.82 289 ALA A O 1
ATOM 2071 N N . THR A 1 296 ? -67.831 60.384 -9.885 1.00 22.15 290 THR A N 1
ATOM 2072 C CA . THR A 1 296 ? -66.942 59.275 -9.605 1.00 21.82 290 THR A CA 1
ATOM 2073 C C . THR A 1 296 ? -66.399 59.412 -8.189 1.00 22.12 290 THR A C 1
ATOM 2074 O O . THR A 1 296 ? -66.287 58.412 -7.474 1.00 23.50 290 THR A O 1
ATOM 2078 N N . ALA A 1 297 ? -66.105 60.636 -7.751 1.00 21.48 291 ALA A N 1
ATOM 2079 C CA . ALA A 1 297 ? -65.708 60.837 -6.356 1.00 21.33 291 ALA A CA 1
ATOM 2080 C C . ALA A 1 297 ? -66.780 60.282 -5.378 1.00 21.58 291 ALA A C 1
ATOM 2081 O O . ALA A 1 297 ? -66.450 59.504 -4.499 1.00 20.21 291 ALA A O 1
ATOM 2083 N N . GLN A 1 298 ? -68.044 60.681 -5.541 1.00 22.31 292 GLN A N 1
ATOM 2084 C CA . GLN A 1 298 ? -69.087 60.289 -4.614 1.00 23.83 292 GLN A CA 1
ATOM 2085 C C . GLN A 1 298 ? -69.467 58.807 -4.714 1.00 23.23 292 GLN A C 1
ATOM 2086 O O . GLN A 1 298 ? -69.873 58.211 -3.708 1.00 23.98 292 GLN A O 1
ATOM 2092 N N . ARG A 1 299 ? -69.201 58.206 -5.871 1.00 21.12 293 ARG A N 1
ATOM 2093 C CA . ARG A 1 299 ? -69.351 56.771 -6.094 1.00 20.64 293 ARG A CA 1
ATOM 2094 C C . ARG A 1 299 ? -68.454 55.899 -5.116 1.00 20.53 293 ARG A C 1
ATOM 2095 O O . ARG A 1 299 ? -68.795 54.771 -4.752 1.00 21.39 293 ARG A O 1
ATOM 2103 N N . HIS A 1 300 ? -67.353 56.436 -4.650 1.00 18.83 294 HIS A N 1
ATOM 2104 C CA . HIS A 1 300 ? -66.560 55.763 -3.664 1.00 18.59 294 HIS A CA 1
ATOM 2105 C C . HIS A 1 300 ? -67.356 55.518 -2.395 1.00 18.62 294 HIS A C 1
ATOM 2106 O O . HIS A 1 300 ? -67.470 54.429 -1.972 1.00 18.03 294 HIS A O 1
ATOM 2113 N N . ARG A 1 301 ? -67.871 56.563 -1.788 1.00 18.45 295 ARG A N 1
ATOM 2114 C CA . ARG A 1 301 ? -68.600 56.415 -0.576 1.00 18.84 295 ARG A CA 1
ATOM 2115 C C . ARG A 1 301 ? -69.879 55.649 -0.710 1.00 18.57 295 ARG A C 1
ATOM 2116 O O . ARG A 1 301 ? -70.190 54.916 0.146 1.00 17.80 295 ARG A O 1
ATOM 2124 N N . THR A 1 302 ? -70.567 55.751 -1.822 1.00 18.05 296 THR A N 1
ATOM 2125 C CA . THR A 1 302 ? -71.779 54.980 -2.008 1.00 19.38 296 THR A CA 1
ATOM 2126 C C . THR A 1 302 ? -71.573 53.484 -2.145 1.00 18.18 296 THR A C 1
ATOM 2127 O O . THR A 1 302 ? -72.299 52.774 -1.589 1.00 17.74 296 THR A O 1
ATOM 2131 N N . ILE A 1 303 ? -70.562 53.045 -2.858 1.00 18.11 297 ILE A N 1
ATOM 2132 C CA . ILE A 1 303 ? -70.274 51.647 -2.928 1.00 19.12 297 ILE A CA 1
ATOM 2133 C C . ILE A 1 303 ? -69.717 51.093 -1.665 1.00 17.28 297 ILE A C 1
ATOM 2134 O O . ILE A 1 303 ? -70.130 50.098 -1.233 1.00 17.84 297 ILE A O 1
ATOM 2139 N N . LEU A 1 304 ? -68.780 51.785 -1.083 1.00 15.33 298 LEU A N 1
ATOM 2140 C CA . LEU A 1 304 ? -68.215 51.339 0.196 1.00 15.81 298 LEU A CA 1
ATOM 2141 C C . LEU A 1 304 ? -69.299 51.241 1.319 1.00 15.67 298 LEU A C 1
ATOM 2142 O O . LEU A 1 304 ? -69.451 50.188 1.927 1.00 16.50 298 LEU A O 1
ATOM 2147 N N . SER A 1 305 ? -70.051 52.314 1.553 1.00 15.24 299 SER A N 1
ATOM 2148 C CA . SER A 1 305 ? -71.100 52.323 2.560 1.00 15.89 299 SER A CA 1
ATOM 2149 C C . SER A 1 305 ? -72.184 51.290 2.265 1.00 16.81 299 SER A C 1
ATOM 2150 O O . SER A 1 305 ? -72.650 50.615 3.194 1.00 16.34 299 SER A O 1
ATOM 2153 N N . SER A 1 306 ? -72.545 51.111 0.988 1.00 17.45 300 SER A N 1
ATOM 2154 C CA . SER A 1 306 ? -73.534 50.106 0.686 1.00 19.33 300 SER A CA 1
ATOM 2155 C C . SER A 1 306 ? -73.012 48.693 1.052 1.00 19.95 300 SER A C 1
ATOM 2156 O O . SER A 1 306 ? -73.792 47.778 1.371 1.00 20.52 300 SER A O 1
ATOM 2159 N N . LEU A 1 307 ? -71.709 48.488 0.992 1.00 19.60 301 LEU A N 1
ATOM 2160 C CA . LEU A 1 307 ? -71.219 47.198 1.387 1.00 19.60 301 LEU A CA 1
ATOM 2161 C C . LEU A 1 307 ? -71.036 47.059 2.903 1.00 20.28 301 LEU A C 1
ATOM 2162 O O . LEU A 1 307 ? -70.616 46.002 3.356 1.00 19.72 301 LEU A O 1
ATOM 2167 N N . GLY A 1 308 ? -71.319 48.098 3.698 1.00 19.76 302 GLY A N 1
ATOM 2168 C CA . GLY A 1 308 ? -71.120 47.966 5.147 1.00 19.69 302 GLY A CA 1
ATOM 2169 C C . GLY A 1 308 ? -69.761 48.484 5.659 1.00 20.97 302 GLY A C 1
ATOM 2170 O O . GLY A 1 308 ? -69.466 48.329 6.824 1.00 20.25 302 GLY A O 1
ATOM 2171 N N . LEU A 1 309 ? -68.986 49.126 4.808 1.00 20.84 303 LEU A N 1
ATOM 2172 C CA . LEU A 1 309 ? -67.701 49.703 5.149 1.00 20.82 303 LEU A CA 1
ATOM 2173 C C . LEU A 1 309 ? -67.772 51.135 5.674 1.00 20.60 303 LEU A C 1
ATOM 2174 O O . LEU A 1 309 ? -68.569 51.875 5.257 1.00 20.86 303 LEU A O 1
ATOM 2179 N N . PRO A 1 310 ? -66.923 51.487 6.619 1.00 21.07 304 PRO A N 1
ATOM 2180 C CA . PRO A 1 310 ? -66.827 52.848 7.103 1.00 20.62 304 PRO A CA 1
ATOM 2181 C C . PRO A 1 310 ? -66.350 53.820 6.059 1.00 20.23 304 PRO A C 1
ATOM 2182 O O . PRO A 1 310 ? -65.572 53.538 5.233 1.00 20.67 304 PRO A O 1
ATOM 2186 N N . VAL A 1 311 ? -66.894 54.991 6.132 1.00 19.97 305 VAL A N 1
ATOM 2187 C CA . VAL A 1 311 ? -66.739 55.986 5.138 1.00 19.16 305 VAL A CA 1
ATOM 2188 C C . VAL A 1 311 ? -66.161 57.289 5.710 1.00 20.67 305 VAL A C 1
ATOM 2189 O O . VAL A 1 311 ? -65.964 58.225 5.031 1.00 20.99 305 VAL A O 1
ATOM 2193 N N . SER A 1 312 ? -65.877 57.310 6.990 1.00 21.18 306 SER A N 1
ATOM 2194 C CA . SER A 1 312 ? -65.231 58.449 7.600 1.00 23.71 306 SER A CA 1
ATOM 2195 C C . SER A 1 312 ? -64.517 58.020 8.829 1.00 24.72 306 SER A C 1
ATOM 2196 O O . SER A 1 312 ? -64.703 56.942 9.273 1.00 25.02 306 SER A O 1
ATOM 2199 N N . TYR A 1 313 ? -63.676 58.876 9.346 1.00 24.81 307 TYR A N 1
ATOM 2200 C CA . TYR A 1 313 ? -62.889 58.602 10.508 1.00 25.73 307 TYR A CA 1
ATOM 2201 C C . TYR A 1 313 ? -63.015 59.751 11.507 1.00 27.18 307 TYR A C 1
ATOM 2202 O O . TYR A 1 313 ? -63.877 60.539 11.380 1.00 26.15 307 TYR A O 1
ATOM 2211 N N . ASP A 1 314 ? -62.186 59.773 12.534 1.00 29.13 308 ASP A N 1
ATOM 2212 C CA . ASP A 1 314 ? -62.203 60.777 13.610 1.00 30.88 308 ASP A CA 1
ATOM 2213 C C . ASP A 1 314 ? -61.745 62.159 13.081 1.00 31.70 308 ASP A C 1
ATOM 2214 O O . ASP A 1 314 ? -60.679 62.290 12.473 1.00 31.86 308 ASP A O 1
ATOM 2219 N N . PRO A 1 315 ? -62.592 63.207 13.254 1.00 32.62 309 PRO A N 1
ATOM 2220 C CA . PRO A 1 315 ? -62.283 64.549 12.682 1.00 32.45 309 PRO A CA 1
ATOM 2221 C C . PRO A 1 315 ? -60.992 65.211 13.186 1.00 32.51 309 PRO A C 1
ATOM 2222 O O . PRO A 1 315 ? -60.432 66.053 12.470 1.00 32.94 309 PRO A O 1
ATOM 2226 N N . ASP A 1 316 ? -60.514 64.809 14.360 1.00 32.27 310 ASP A N 1
ATOM 2227 C CA . ASP A 1 316 ? -59.339 65.387 15.021 1.00 33.47 310 ASP A CA 1
ATOM 2228 C C . ASP A 1 316 ? -58.001 64.643 14.809 1.00 32.76 310 ASP A C 1
ATOM 2229 O O . ASP A 1 316 ? -56.935 65.083 15.293 1.00 34.32 310 ASP A O 1
ATOM 2234 N N . ALA A 1 317 ? -58.031 63.533 14.076 1.00 30.91 311 ALA A N 1
ATOM 2235 C CA . ALA A 1 317 ? -56.863 62.644 13.935 1.00 28.31 311 ALA A CA 1
ATOM 2236 C C . ALA A 1 317 ? -55.873 63.055 12.849 1.00 27.52 311 ALA A C 1
ATOM 2237 O O . ALA A 1 317 ? -54.793 62.463 12.730 1.00 25.50 311 ALA A O 1
ATOM 2239 N N . LEU A 1 318 ? -56.207 64.041 12.026 1.00 27.61 312 LEU A N 1
ATOM 2240 C CA . LEU A 1 318 ? -55.281 64.295 10.884 1.00 28.44 312 LEU A CA 1
ATOM 2241 C C . LEU A 1 318 ? -53.818 64.468 11.302 1.00 29.34 312 LEU A C 1
ATOM 2242 O O . LEU A 1 318 ? -52.938 63.780 10.751 1.00 29.74 312 LEU A O 1
ATOM 2247 N N . PRO A 1 319 ? -53.546 65.367 12.276 1.00 30.72 313 PRO A N 1
ATOM 2248 C CA . PRO A 1 319 ? -52.137 65.602 12.636 1.00 31.81 313 PRO A CA 1
ATOM 2249 C C . PRO A 1 319 ? -51.346 64.344 12.991 1.00 32.84 313 PRO A C 1
ATOM 2250 O O . PRO A 1 319 ? -50.159 64.211 12.622 1.00 32.43 313 PRO A O 1
ATOM 2254 N N . GLN A 1 320 ? -51.986 63.419 13.684 1.00 33.52 314 GLN A N 1
ATOM 2255 C CA . GLN A 1 320 ? -51.296 62.175 13.992 1.00 35.18 314 GLN A CA 1
ATOM 2256 C C . GLN A 1 320 ? -51.155 61.318 12.731 1.00 34.56 314 GLN A C 1
ATOM 2257 O O . GLN A 1 320 ? -50.125 60.637 12.538 1.00 34.52 314 GLN A O 1
ATOM 2263 N N . LEU A 1 321 ? -52.215 61.336 11.909 1.00 33.59 315 LEU A N 1
ATOM 2264 C CA . LEU A 1 321 ? -52.228 60.653 10.619 1.00 32.78 315 LEU A CA 1
ATOM 2265 C C . LEU A 1 321 ? -51.094 61.133 9.741 1.00 33.21 315 LEU A C 1
ATOM 2266 O O . LEU A 1 321 ? -50.355 60.304 9.192 1.00 32.87 315 LEU A O 1
ATOM 2271 N N . LEU A 1 322 ? -50.907 62.446 9.642 1.00 33.96 316 LEU A N 1
ATOM 2272 C CA . LEU A 1 322 ? -49.746 62.937 8.882 1.00 35.70 316 LEU A CA 1
ATOM 2273 C C . LEU A 1 322 ? -48.412 62.495 9.492 1.00 37.00 316 LEU A C 1
ATOM 2274 O O . LEU A 1 322 ? -47.508 62.094 8.769 1.00 37.35 316 LEU A O 1
ATOM 2279 N N . GLU A 1 323 ? -48.296 62.493 10.813 1.00 38.70 317 GLU A N 1
ATOM 2280 C CA . GLU A 1 323 ? -47.036 62.024 11.439 1.00 41.63 317 GLU A CA 1
ATOM 2281 C C . GLU A 1 323 ? -46.753 60.519 11.173 1.00 41.17 317 GLU A C 1
ATOM 2282 O O . GLU A 1 323 ? -45.591 60.124 11.010 1.00 41.78 317 GLU A O 1
ATOM 2288 N N . ILE A 1 324 ? -47.798 59.693 11.105 1.00 40.53 318 ILE A N 1
ATOM 2289 C CA . ILE A 1 324 ? -47.635 58.284 10.688 1.00 39.38 318 ILE A CA 1
ATOM 2290 C C . ILE A 1 324 ? -47.269 58.131 9.198 1.00 40.39 318 ILE A C 1
ATOM 2291 O O . ILE A 1 324 ? -46.418 57.296 8.849 1.00 40.45 318 ILE A O 1
ATOM 2296 N N . MET A 1 325 ? -47.907 58.938 8.337 1.00 40.65 319 MET A N 1
ATOM 2297 C CA . MET A 1 325 ? -47.636 58.938 6.892 1.00 40.70 319 MET A CA 1
ATOM 2298 C C . MET A 1 325 ? -46.230 59.413 6.559 1.00 41.94 319 MET A C 1
ATOM 2299 O O . MET A 1 325 ? -45.643 58.947 5.601 1.00 43.05 319 MET A O 1
ATOM 2304 N N . ALA A 1 326 ? -45.708 60.358 7.329 1.00 43.04 320 ALA A N 1
ATOM 2305 C CA . ALA A 1 326 ? -44.300 60.747 7.252 1.00 44.47 320 ALA A CA 1
ATOM 2306 C C . ALA A 1 326 ? -43.324 59.551 7.466 1.00 45.94 320 ALA A C 1
ATOM 2307 O O . ALA A 1 326 ? -42.378 59.352 6.681 1.00 45.97 320 ALA A O 1
ATOM 2309 N N . GLY A 1 327 ? -43.568 58.765 8.523 1.00 47.11 321 GLY A N 1
ATOM 2310 C CA . GLY A 1 327 ? -42.731 57.612 8.875 1.00 47.86 321 GLY A CA 1
ATOM 2311 C C . GLY A 1 327 ? -43.010 56.398 8.005 1.00 48.65 321 GLY A C 1
ATOM 2312 O O . GLY A 1 327 ? -42.088 55.665 7.623 1.00 48.58 321 GLY A O 1
ATOM 2313 N N . VAL A 1 335 ? -41.522 63.798 1.687 1.00 38.78 329 VAL A N 1
ATOM 2314 C CA . VAL A 1 335 ? -42.593 64.287 0.791 1.00 38.08 329 VAL A CA 1
ATOM 2315 C C . VAL A 1 335 ? -43.667 63.212 0.556 1.00 36.48 329 VAL A C 1
ATOM 2316 O O . VAL A 1 335 ? -43.348 62.191 -0.054 1.00 36.15 329 VAL A O 1
ATOM 2320 N N . LEU A 1 336 ? -44.907 63.456 1.025 1.00 34.49 330 LEU A N 1
ATOM 2321 C CA . LEU A 1 336 ? -46.048 62.533 0.802 1.00 33.12 330 LEU A CA 1
ATOM 2322 C C . LEU A 1 336 ? -46.439 62.371 -0.663 1.00 32.61 330 LEU A C 1
ATOM 2323 O O . LEU A 1 336 ? -46.392 63.335 -1.437 1.00 31.65 330 LEU A O 1
ATOM 2328 N N . ARG A 1 337 ? -46.827 61.147 -1.022 1.00 31.90 331 ARG A N 1
ATOM 2329 C CA . ARG A 1 337 ? -47.247 60.840 -2.364 1.00 31.76 331 ARG A CA 1
ATOM 2330 C C . ARG A 1 337 ? -48.579 60.210 -2.243 1.00 30.27 331 ARG A C 1
ATOM 2331 O O . ARG A 1 337 ? -48.802 59.415 -1.337 1.00 30.49 331 ARG A O 1
ATOM 2339 N N . PHE A 1 338 ? -49.463 60.527 -3.177 1.00 28.14 332 PHE A N 1
ATOM 2340 C CA . PHE A 1 338 ? -50.752 59.866 -3.223 1.00 26.20 332 PHE A CA 1
ATOM 2341 C C . PHE A 1 338 ? -51.080 59.333 -4.584 1.00 24.91 332 PHE A C 1
ATOM 2342 O O . PHE A 1 338 ? -50.819 59.980 -5.608 1.00 24.81 332 PHE A O 1
ATOM 2350 N N . VAL A 1 339 ? -51.674 58.157 -4.569 1.00 22.92 333 VAL A N 1
ATOM 2351 C CA . VAL A 1 339 ? -52.381 57.698 -5.715 1.00 22.60 333 VAL A CA 1
ATOM 2352 C C . VAL A 1 339 ? -53.762 58.382 -5.762 1.00 22.23 333 VAL A C 1
ATOM 2353 O O . VAL A 1 339 ? -54.561 58.322 -4.810 1.00 21.34 333 VAL A O 1
ATOM 2357 N N . VAL A 1 340 ? -54.010 59.027 -6.892 1.00 20.79 334 VAL A N 1
ATOM 2358 C CA . VAL A 1 340 ? -55.275 59.689 -7.147 1.00 20.61 334 VAL A CA 1
ATOM 2359 C C . VAL A 1 340 ? -55.786 59.278 -8.485 1.00 20.41 334 VAL A C 1
ATOM 2360 O O . VAL A 1 340 ? -55.024 58.798 -9.306 1.00 20.77 334 VAL A O 1
ATOM 2364 N N . LEU A 1 341 ? -57.087 59.445 -8.699 1.00 20.87 335 LEU A N 1
ATOM 2365 C CA . LEU A 1 341 ? -57.696 59.107 -9.974 1.00 20.78 335 LEU A CA 1
ATOM 2366 C C . LEU A 1 341 ? -57.846 60.350 -10.822 1.00 22.20 335 LEU A C 1
ATOM 2367 O O . LEU A 1 341 ? -58.281 61.406 -10.346 1.00 21.72 335 LEU A O 1
ATOM 2372 N N . ASP A 1 342 ? -57.421 60.247 -12.080 1.00 24.31 336 ASP A N 1
ATOM 2373 C CA . ASP A 1 342 ? -57.662 61.330 -13.054 1.00 26.70 336 ASP A CA 1
ATOM 2374 C C . ASP A 1 342 ? -58.956 61.109 -13.844 1.00 26.86 336 ASP A C 1
ATOM 2375 O O . ASP A 1 342 ? -59.144 61.672 -14.902 1.00 29.19 336 ASP A O 1
ATOM 2380 N N . GLY A 1 343 ? -59.867 60.348 -13.272 1.00 26.48 337 GLY A N 1
ATOM 2381 C CA . GLY A 1 343 ? -60.973 59.752 -13.971 1.00 24.99 337 GLY A CA 1
ATOM 2382 C C . GLY A 1 343 ? -61.011 58.293 -13.533 1.00 25.07 337 GLY A C 1
ATOM 2383 O O . GLY A 1 343 ? -59.989 57.715 -13.093 1.00 24.58 337 GLY A O 1
ATOM 2384 N N . LEU A 1 344 ? -62.206 57.723 -13.600 1.00 24.32 338 LEU A N 1
ATOM 2385 C CA . LEU A 1 344 ? -62.431 56.311 -13.374 1.00 24.72 338 LEU A CA 1
ATOM 2386 C C . LEU A 1 344 ? -61.419 55.424 -14.105 1.00 24.28 338 LEU A C 1
ATOM 2387 O O . LEU A 1 344 ? -61.348 55.446 -15.338 1.00 25.61 338 LEU A O 1
ATOM 2392 N N . ALA A 1 345 ? -60.641 54.657 -13.358 1.00 23.39 339 ALA A N 1
ATOM 2393 C CA . ALA A 1 345 ? -59.650 53.727 -13.951 1.00 23.31 339 ALA A CA 1
ATOM 2394 C C . ALA A 1 345 ? -58.521 54.464 -14.676 1.00 23.94 339 ALA A C 1
ATOM 2395 O O . ALA A 1 345 ? -57.843 53.893 -15.542 1.00 22.41 339 ALA A O 1
ATOM 2397 N N . LYS A 1 346 ? -58.317 55.728 -14.302 1.00 24.73 340 LYS A N 1
ATOM 2398 C CA . LYS A 1 346 ? -57.136 56.435 -14.703 1.00 25.73 340 LYS A CA 1
ATOM 2399 C C . LYS A 1 346 ? -56.314 56.909 -13.520 1.00 25.69 340 LYS A C 1
ATOM 2400 O O . LYS A 1 346 ? -56.346 58.086 -13.152 1.00 26.61 340 LYS A O 1
ATOM 2406 N N . PRO A 1 347 ? -55.527 56.011 -12.925 1.00 25.17 341 PRO A N 1
ATOM 2407 C CA . PRO A 1 347 ? -54.782 56.444 -11.740 1.00 25.43 341 PRO A CA 1
ATOM 2408 C C . PRO A 1 347 ? -53.608 57.352 -12.048 1.00 25.17 341 PRO A C 1
ATOM 2409 O O . PRO A 1 347 ? -52.945 57.164 -13.030 1.00 25.97 341 PRO A O 1
ATOM 2413 N N . GLY A 1 348 ? -53.410 58.385 -11.250 1.00 25.89 342 GLY A N 1
ATOM 2414 C CA . GLY A 1 348 ? -52.286 59.304 -11.429 1.00 25.26 342 GLY A CA 1
ATOM 2415 C C . GLY A 1 348 ? -51.638 59.423 -10.070 1.00 26.59 342 GLY A C 1
ATOM 2416 O O . GLY A 1 348 ? -51.797 58.534 -9.222 1.00 26.03 342 GLY A O 1
ATOM 2417 N N . ARG A 1 349 ? -50.924 60.522 -9.852 1.00 27.97 343 ARG A N 1
ATOM 2418 C CA . ARG A 1 349 ? -50.150 60.716 -8.623 1.00 29.48 343 ARG A CA 1
ATOM 2419 C C . ARG A 1 349 ? -50.346 62.109 -8.102 1.00 28.94 343 ARG A C 1
ATOM 2420 O O . ARG A 1 349 ? -50.563 63.030 -8.861 1.00 28.97 343 ARG A O 1
ATOM 2428 N N . MET A 1 350 ? -50.209 62.281 -6.802 1.00 28.79 344 MET A N 1
ATOM 2429 C CA . MET A 1 350 ? -50.106 63.616 -6.310 1.00 29.24 344 MET A CA 1
ATOM 2430 C C . MET A 1 350 ? -48.881 63.621 -5.425 1.00 28.17 344 MET A C 1
ATOM 2431 O O . MET A 1 350 ? -48.806 62.856 -4.479 1.00 29.65 344 MET A O 1
ATOM 2436 N N . VAL A 1 351 ? -47.881 64.427 -5.765 1.00 26.60 345 VAL A N 1
ATOM 2437 C CA . VAL A 1 351 ? -46.650 64.490 -4.979 1.00 23.65 345 VAL A CA 1
ATOM 2438 C C . VAL A 1 351 ? -46.573 65.775 -4.153 1.00 22.52 345 VAL A C 1
ATOM 2439 O O . VAL A 1 351 ? -46.799 66.843 -4.659 1.00 20.88 345 VAL A O 1
ATOM 2443 N N . GLY A 1 352 ? -46.313 65.648 -2.858 1.00 22.69 346 GLY A N 1
ATOM 2444 C CA . GLY A 1 352 ? -46.216 66.781 -1.956 1.00 23.09 346 GLY A CA 1
ATOM 2445 C C . GLY A 1 352 ? -47.356 67.787 -2.016 1.00 23.51 346 GLY A C 1
ATOM 2446 O O . GLY A 1 352 ? -47.127 68.945 -2.215 1.00 23.11 346 GLY A O 1
ATOM 2447 N N . PRO A 1 353 ? -48.603 67.337 -1.841 1.00 24.24 347 PRO A N 1
ATOM 2448 C CA . PRO A 1 353 ? -49.776 68.214 -1.844 1.00 25.15 347 PRO A CA 1
ATOM 2449 C C . PRO A 1 353 ? -49.658 69.313 -0.818 1.00 26.78 347 PRO A C 1
ATOM 2450 O O . PRO A 1 353 ? -48.948 69.116 0.168 1.00 28.97 347 PRO A O 1
ATOM 2454 N N . ASP A 1 354 ? -50.343 70.438 -1.031 1.00 27.40 348 ASP A N 1
ATOM 2455 C CA . ASP A 1 354 ? -50.414 71.506 -0.064 1.00 27.49 348 ASP A CA 1
ATOM 2456 C C . ASP A 1 354 ? -51.017 70.898 1.194 1.00 27.45 348 ASP A C 1
ATOM 2457 O O . ASP A 1 354 ? -52.031 70.225 1.087 1.00 26.59 348 ASP A O 1
ATOM 2462 N N . PRO A 1 355 ? -50.438 71.189 2.391 1.00 27.73 349 PRO A N 1
ATOM 2463 C CA . PRO A 1 355 ? -51.012 70.751 3.663 1.00 27.45 349 PRO A CA 1
ATOM 2464 C C . PRO A 1 355 ? -52.464 71.186 3.811 1.00 27.21 349 PRO A C 1
ATOM 2465 O O . PRO A 1 355 ? -53.268 70.415 4.326 1.00 26.96 349 PRO A O 1
ATOM 2469 N N . GLY A 1 356 ? -52.778 72.424 3.410 1.00 26.33 350 GLY A N 1
ATOM 2470 C CA . GLY A 1 356 ? -54.150 72.936 3.433 1.00 25.31 350 GLY A CA 1
ATOM 2471 C C . GLY A 1 356 ? -55.115 72.183 2.514 1.00 25.10 350 GLY A C 1
ATOM 2472 O O . GLY A 1 356 ? -56.312 72.042 2.817 1.00 24.84 350 GLY A O 1
ATOM 2473 N N . LEU A 1 357 ? -54.626 71.702 1.374 1.00 24.86 351 LEU A N 1
ATOM 2474 C CA . LEU A 1 357 ? -55.470 70.842 0.581 1.00 24.58 351 LEU A CA 1
ATOM 2475 C C . LEU A 1 357 ? -55.802 69.550 1.365 1.00 25.09 351 LEU A C 1
ATOM 2476 O O . LEU A 1 357 ? -56.912 69.062 1.299 1.00 26.86 351 LEU A O 1
ATOM 2481 N N . LEU A 1 358 ? -54.860 69.000 2.127 1.00 24.68 352 LEU A N 1
ATOM 2482 C CA . LEU A 1 358 ? -55.159 67.775 2.930 1.00 24.80 352 LEU A CA 1
ATOM 2483 C C . LEU A 1 358 ? -56.112 67.970 4.139 1.00 24.02 352 LEU A C 1
ATOM 2484 O O . LEU A 1 358 ? -57.027 67.151 4.374 1.00 22.90 352 LEU A O 1
ATOM 2489 N N . VAL A 1 359 ? -55.886 69.044 4.900 1.00 24.24 353 VAL A N 1
ATOM 2490 C CA . VAL A 1 359 ? -56.835 69.492 5.937 1.00 24.10 353 VAL A CA 1
ATOM 2491 C C . VAL A 1 359 ? -58.272 69.507 5.386 1.00 24.81 353 VAL A C 1
ATOM 2492 O O . VAL A 1 359 ? -59.167 68.890 5.970 1.00 25.19 353 VAL A O 1
ATOM 2496 N N . THR A 1 360 ? -58.448 70.137 4.220 1.00 24.99 354 THR A N 1
ATOM 2497 C CA . THR A 1 360 ? -59.760 70.317 3.554 1.00 24.59 354 THR A CA 1
ATOM 2498 C C . THR A 1 360 ? -60.448 69.060 3.024 1.00 24.88 354 THR A C 1
ATOM 2499 O O . THR A 1 360 ? -61.674 68.954 3.126 1.00 26.37 354 THR A O 1
ATOM 2503 N N . ALA A 1 361 ? -59.696 68.186 2.364 1.00 23.66 355 ALA A N 1
ATOM 2504 C CA . ALA A 1 361 ? -60.193 66.871 1.940 1.00 23.53 355 ALA A CA 1
ATOM 2505 C C . ALA A 1 361 ? -60.628 66.035 3.125 1.00 23.69 355 ALA A C 1
ATOM 2506 O O . ALA A 1 361 ? -61.664 65.406 3.083 1.00 23.82 355 ALA A O 1
ATOM 2508 N N . TYR A 1 362 ? -59.840 66.065 4.188 1.00 24.59 356 TYR A N 1
ATOM 2509 C CA . TYR A 1 362 ? -60.107 65.287 5.393 1.00 26.74 356 TYR A CA 1
ATOM 2510 C C . TYR A 1 362 ? -61.335 65.796 6.135 1.00 27.73 356 TYR A C 1
ATOM 2511 O O . TYR A 1 362 ? -62.106 64.998 6.696 1.00 28.06 356 TYR A O 1
ATOM 2520 N N . ALA A 1 363 ? -61.517 67.116 6.162 1.00 28.62 357 ALA A N 1
ATOM 2521 C CA . ALA A 1 363 ? -62.685 67.680 6.817 1.00 30.23 357 ALA A CA 1
ATOM 2522 C C . ALA A 1 363 ? -63.935 67.448 5.976 1.00 31.72 357 ALA A C 1
ATOM 2523 O O . ALA A 1 363 ? -65.044 67.398 6.531 1.00 32.64 357 ALA A O 1
ATOM 2525 N N . GLY A 1 364 ? -63.763 67.295 4.655 1.00 31.89 358 GLY A N 1
ATOM 2526 C CA . GLY A 1 364 ? -64.850 66.888 3.770 1.00 32.36 358 GLY A CA 1
ATOM 2527 C C . GLY A 1 364 ? -65.226 65.437 4.048 1.00 32.88 358 GLY A C 1
ATOM 2528 O O . GLY A 1 364 ? -66.389 65.044 3.943 1.00 32.68 358 GLY A O 1
ATOM 2529 N N . VAL A 1 365 ? -64.233 64.629 4.373 1.00 32.88 359 VAL A N 1
ATOM 2530 C CA . VAL A 1 365 ? -64.492 63.246 4.718 1.00 34.43 359 VAL A CA 1
ATOM 2531 C C . VAL A 1 365 ? -65.117 63.105 6.137 1.00 36.59 359 VAL A C 1
ATOM 2532 O O . VAL A 1 365 ? -66.114 62.403 6.289 1.00 36.84 359 VAL A O 1
ATOM 2536 N N . CYS A 1 366 ? -64.593 63.842 7.121 1.00 38.40 360 CYS A N 1
ATOM 2537 C CA . CYS A 1 366 ? -64.906 63.596 8.511 1.00 41.05 360 CYS A CA 1
ATOM 2538 C C . CYS A 1 366 ? -65.940 64.492 9.214 1.00 43.04 360 CYS A C 1
ATOM 2539 O O . CYS A 1 366 ? -66.135 64.328 10.428 1.00 43.65 360 CYS A O 1
ATOM 2542 N N . ALA A 1 367 ? -66.601 65.395 8.462 1.00 44.73 361 ALA A N 1
ATOM 2543 C CA . ALA A 1 367 ? -67.879 66.135 8.838 1.00 45.91 361 ALA A CA 1
ATOM 2544 C C . ALA A 1 367 ? -68.199 67.310 7.889 1.00 46.90 361 ALA A C 1
ATOM 2545 O O . ALA A 1 367 ? -68.126 67.202 6.640 1.00 47.98 361 ALA A O 1
ATOM 2547 N N . ALA B 1 12 ? -6.676 48.564 -15.975 1.00 55.95 6 ALA B N 1
ATOM 2548 C CA . ALA B 1 12 ? -5.975 47.725 -14.976 1.00 56.18 6 ALA B CA 1
ATOM 2549 C C . ALA B 1 12 ? -6.946 46.674 -14.364 1.00 55.91 6 ALA B C 1
ATOM 2550 O O . ALA B 1 12 ? -6.609 45.476 -14.286 1.00 55.44 6 ALA B O 1
ATOM 2552 N N . PRO B 1 13 ? -8.167 47.113 -13.966 1.00 55.36 7 PRO B N 1
ATOM 2553 C CA . PRO B 1 13 ? -9.076 46.168 -13.313 1.00 54.33 7 PRO B CA 1
ATOM 2554 C C . PRO B 1 13 ? -9.843 45.273 -14.295 1.00 53.05 7 PRO B C 1
ATOM 2555 O O . PRO B 1 13 ? -10.607 45.755 -15.148 1.00 52.85 7 PRO B O 1
ATOM 2559 N N . VAL B 1 14 ? -9.617 43.970 -14.160 1.00 51.35 8 VAL B N 1
ATOM 2560 C CA . VAL B 1 14 ? -10.305 42.965 -14.970 1.00 50.05 8 VAL B CA 1
ATOM 2561 C C . VAL B 1 14 ? -11.745 42.728 -14.419 1.00 48.38 8 VAL B C 1
ATOM 2562 O O . VAL B 1 14 ? -11.992 42.803 -13.207 1.00 48.50 8 VAL B O 1
ATOM 2566 N N . THR B 1 15 ? -12.703 42.470 -15.299 1.00 45.83 9 THR B N 1
ATOM 2567 C CA . THR B 1 15 ? -14.012 42.089 -14.799 1.00 44.07 9 THR B CA 1
ATOM 2568 C C . THR B 1 15 ? -14.516 40.794 -15.435 1.00 42.20 9 THR B C 1
ATOM 2569 O O . THR B 1 15 ? -14.225 40.482 -16.581 1.00 41.14 9 THR B O 1
ATOM 2573 N N . VAL B 1 16 ? -15.258 40.027 -14.655 1.00 40.85 10 VAL B N 1
ATOM 2574 C CA . VAL B 1 16 ? -15.890 38.799 -15.143 1.00 39.21 10 VAL B CA 1
ATOM 2575 C C . VAL B 1 16 ? -17.405 39.007 -15.089 1.00 38.71 10 VAL B C 1
ATOM 2576 O O . VAL B 1 16 ? -17.963 39.222 -14.035 1.00 38.37 10 VAL B O 1
ATOM 2580 N N . GLN B 1 17 ? -18.092 38.943 -16.195 1.00 39.02 11 GLN B N 1
ATOM 2581 C CA . GLN B 1 17 ? -19.520 39.104 -16.160 1.00 39.03 11 GLN B CA 1
ATOM 2582 C C . GLN B 1 17 ? -20.181 37.800 -15.885 1.00 38.42 11 GLN B C 1
ATOM 2583 O O . GLN B 1 17 ? -19.864 36.854 -16.513 1.00 39.22 11 GLN B O 1
ATOM 2589 N N . VAL B 1 18 ? -21.130 37.760 -14.966 1.00 38.03 12 VAL B N 1
ATOM 2590 C CA . VAL B 1 18 ? -21.931 36.572 -14.724 1.00 37.46 12 VAL B CA 1
ATOM 2591 C C . VAL B 1 18 ? -23.194 36.649 -15.582 1.00 37.79 12 VAL B C 1
ATOM 2592 O O . VAL B 1 18 ? -23.973 37.525 -15.425 1.00 38.06 12 VAL B O 1
ATOM 2596 N N . ALA B 1 19 ? -23.381 35.704 -16.478 1.00 37.21 13 ALA B N 1
ATOM 2597 C CA . ALA B 1 19 ? -24.394 35.774 -17.498 1.00 36.92 13 ALA B CA 1
ATOM 2598 C C . ALA B 1 19 ? -25.789 35.310 -17.140 1.00 36.78 13 ALA B C 1
ATOM 2599 O O . ALA B 1 19 ? -26.345 34.452 -17.747 1.00 36.20 13 ALA B O 1
ATOM 2601 N N . VAL B 1 20 ? -26.348 36.019 -16.204 1.00 36.59 14 VAL B N 1
ATOM 2602 C CA . VAL B 1 20 ? -27.525 35.724 -15.469 1.00 36.37 14 VAL B CA 1
ATOM 2603 C C . VAL B 1 20 ? -28.499 36.848 -15.809 1.00 37.60 14 VAL B C 1
ATOM 2604 O O . VAL B 1 20 ? -28.125 37.746 -16.489 1.00 37.08 14 VAL B O 1
ATOM 2608 N N . ASP B 1 21 ? -29.757 36.776 -15.412 1.00 38.44 15 ASP B N 1
ATOM 2609 C CA . ASP B 1 21 ? -30.705 37.816 -15.755 1.00 39.37 15 ASP B CA 1
ATOM 2610 C C . ASP B 1 21 ? -31.046 38.684 -14.556 1.00 38.99 15 ASP B C 1
ATOM 2611 O O . ASP B 1 21 ? -31.700 38.226 -13.684 1.00 39.59 15 ASP B O 1
ATOM 2616 N N . PRO B 1 22 ? -30.700 39.960 -14.553 1.00 38.86 16 PRO B N 1
ATOM 2617 C CA . PRO B 1 22 ? -29.751 40.612 -15.467 1.00 39.30 16 PRO B CA 1
ATOM 2618 C C . PRO B 1 22 ? -28.310 40.187 -15.128 1.00 38.95 16 PRO B C 1
ATOM 2619 O O . PRO B 1 22 ? -28.079 39.683 -14.020 1.00 38.82 16 PRO B O 1
ATOM 2623 N N . PRO B 1 23 ? -27.377 40.318 -16.102 1.00 38.97 17 PRO B N 1
ATOM 2624 C CA . PRO B 1 23 ? -25.942 40.015 -15.891 1.00 38.34 17 PRO B CA 1
ATOM 2625 C C . PRO B 1 23 ? -25.385 40.938 -14.832 1.00 38.00 17 PRO B C 1
ATOM 2626 O O . PRO B 1 23 ? -25.922 42.024 -14.650 1.00 38.93 17 PRO B O 1
ATOM 2630 N N . TYR B 1 24 ? -24.342 40.519 -14.123 1.00 36.66 18 TYR B N 1
ATOM 2631 C CA . TYR B 1 24 ? -23.693 41.402 -13.163 1.00 35.88 18 TYR B CA 1
ATOM 2632 C C . TYR B 1 24 ? -22.189 41.166 -13.079 1.00 35.24 18 TYR B C 1
ATOM 2633 O O . TYR B 1 24 ? -21.728 40.056 -13.246 1.00 35.60 18 TYR B O 1
ATOM 2642 N N . PRO B 1 25 ? -21.429 42.217 -12.794 1.00 34.91 19 PRO B N 1
ATOM 2643 C CA . PRO B 1 25 ? -19.980 42.106 -12.877 1.00 34.87 19 PRO B CA 1
ATOM 2644 C C . PRO B 1 25 ? -19.299 41.736 -11.574 1.00 34.10 19 PRO B C 1
ATOM 2645 O O . PRO B 1 25 ? -19.695 42.177 -10.488 1.00 33.49 19 PRO B O 1
ATOM 2649 N N . VAL B 1 26 ? -18.248 40.948 -11.712 1.00 34.00 20 VAL B N 1
ATOM 2650 C CA . VAL B 1 26 ? -17.268 40.800 -10.656 1.00 34.54 20 VAL B CA 1
ATOM 2651 C C . VAL B 1 26 ? -16.038 41.548 -11.136 1.00 35.46 20 VAL B C 1
ATOM 2652 O O . VAL B 1 26 ? -15.510 41.235 -12.236 1.00 35.64 20 VAL B O 1
ATOM 2656 N N . VAL B 1 27 ? -15.615 42.540 -10.340 1.00 35.54 21 VAL B N 1
ATOM 2657 C CA . VAL B 1 27 ? -14.479 43.389 -10.694 1.00 36.76 21 VAL B CA 1
ATOM 2658 C C . VAL B 1 27 ? -13.256 43.029 -9.853 1.00 37.37 21 VAL B C 1
ATOM 2659 O O . VAL B 1 27 ? -13.337 43.006 -8.608 1.00 38.04 21 VAL B O 1
ATOM 2663 N N . ILE B 1 28 ? -12.144 42.736 -10.548 1.00 36.91 22 ILE B N 1
ATOM 2664 C CA . ILE B 1 28 ? -10.898 42.300 -9.923 1.00 36.62 22 ILE B CA 1
ATOM 2665 C C . ILE B 1 28 ? -9.762 43.280 -10.211 1.00 37.03 22 ILE B C 1
ATOM 2666 O O . ILE B 1 28 ? -9.397 43.525 -11.365 1.00 36.98 22 ILE B O 1
ATOM 2671 N N . GLY B 1 29 ? -9.207 43.827 -9.141 1.00 36.84 23 GLY B N 1
ATOM 2672 C CA . GLY B 1 29 ? -8.121 44.745 -9.245 1.00 36.89 23 GLY B CA 1
ATOM 2673 C C . GLY B 1 29 ? -7.665 45.200 -7.882 1.00 38.19 23 GLY B C 1
ATOM 2674 O O . GLY B 1 29 ? -7.885 44.515 -6.852 1.00 37.48 23 GLY B O 1
ATOM 2675 N N . THR B 1 30 ? -7.049 46.382 -7.868 1.00 39.67 24 THR B N 1
ATOM 2676 C CA . THR B 1 30 ? -6.437 46.930 -6.648 1.00 41.58 24 THR B CA 1
ATOM 2677 C C . THR B 1 30 ? -6.960 48.348 -6.367 1.00 42.03 24 THR B C 1
ATOM 2678 O O . THR B 1 30 ? -7.045 49.156 -7.297 1.00 42.00 24 THR B O 1
ATOM 2682 N N . GLY B 1 31 ? -7.306 48.633 -5.099 1.00 42.84 25 GLY B N 1
ATOM 2683 C CA . GLY B 1 31 ? -7.948 49.899 -4.683 1.00 42.89 25 GLY B CA 1
ATOM 2684 C C . GLY B 1 31 ? -9.171 50.125 -5.558 1.00 44.14 25 GLY B C 1
ATOM 2685 O O . GLY B 1 31 ? -9.078 50.716 -6.666 1.00 42.79 25 GLY B O 1
ATOM 2686 N N . LEU B 1 32 ? -10.313 49.652 -5.113 1.00 45.09 26 LEU B N 1
ATOM 2687 C CA . LEU B 1 32 ? -11.502 49.744 -5.928 1.00 46.19 26 LEU B CA 1
ATOM 2688 C C . LEU B 1 32 ? -12.537 50.765 -5.458 1.00 47.31 26 LEU B C 1
ATOM 2689 O O . LEU B 1 32 ? -13.663 50.729 -5.827 1.00 47.63 26 LEU B O 1
ATOM 2694 N N . LEU B 1 33 ? -12.111 51.717 -4.666 1.00 48.77 27 LEU B N 1
ATOM 2695 C CA . LEU B 1 33 ? -12.983 52.769 -4.220 1.00 50.11 27 LEU B CA 1
ATOM 2696 C C . LEU B 1 33 ? -13.628 53.549 -5.327 1.00 50.62 27 LEU B C 1
ATOM 2697 O O . LEU B 1 33 ? -14.739 53.962 -5.191 1.00 50.54 27 LEU B O 1
ATOM 2702 N N . ASP B 1 34 ? -12.933 53.769 -6.423 1.00 51.41 28 ASP B N 1
ATOM 2703 C CA . ASP B 1 34 ? -13.527 54.523 -7.492 1.00 52.70 28 ASP B CA 1
ATOM 2704 C C . ASP B 1 34 ? -14.704 53.796 -8.085 1.00 52.96 28 ASP B C 1
ATOM 2705 O O . ASP B 1 34 ? -15.735 54.365 -8.349 1.00 53.41 28 ASP B O 1
ATOM 2710 N N . GLU B 1 35 ? -14.527 52.517 -8.295 1.00 52.59 29 GLU B N 1
ATOM 2711 C CA . GLU B 1 35 ? -15.543 51.702 -8.866 1.00 52.11 29 GLU B CA 1
ATOM 2712 C C . GLU B 1 35 ? -16.748 51.584 -7.950 1.00 51.23 29 GLU B C 1
ATOM 2713 O O . GLU B 1 35 ? -17.852 51.587 -8.405 1.00 50.49 29 GLU B O 1
ATOM 2719 N N . LEU B 1 36 ? -16.510 51.479 -6.660 1.00 50.24 30 LEU B N 1
ATOM 2720 C CA . LEU B 1 36 ? -17.582 51.447 -5.652 1.00 49.85 30 LEU B CA 1
ATOM 2721 C C . LEU B 1 36 ? -18.441 52.729 -5.651 1.00 50.66 30 LEU B C 1
ATOM 2722 O O . LEU B 1 36 ? -19.673 52.663 -5.581 1.00 49.86 30 LEU B O 1
ATOM 2727 N N . GLU B 1 37 ? -17.761 53.881 -5.713 1.00 51.97 31 GLU B N 1
ATOM 2728 C CA . GLU B 1 37 ? -18.377 55.193 -5.952 1.00 52.93 31 GLU B CA 1
ATOM 2729 C C . GLU B 1 37 ? -19.231 55.163 -7.222 1.00 53.03 31 GLU B C 1
ATOM 2730 O O . GLU B 1 37 ? -20.433 55.285 -7.118 1.00 53.50 31 GLU B O 1
ATOM 2736 N N . ASP B 1 38 ? -18.647 54.959 -8.404 1.00 53.49 32 ASP B N 1
ATOM 2737 C CA . ASP B 1 38 ? -19.453 54.885 -9.647 1.00 54.19 32 ASP B CA 1
ATOM 2738 C C . ASP B 1 38 ? -20.830 54.172 -9.461 1.00 53.13 32 ASP B C 1
ATOM 2739 O O . ASP B 1 38 ? -21.840 54.624 -10.005 1.00 53.12 32 ASP B O 1
ATOM 2744 N N . LEU B 1 39 ? -20.858 53.073 -8.698 1.00 51.53 33 LEU B N 1
ATOM 2745 C CA . LEU B 1 39 ? -22.043 52.217 -8.602 1.00 50.20 33 LEU B CA 1
ATOM 2746 C C . LEU B 1 39 ? -23.147 52.779 -7.726 1.00 49.72 33 LEU B C 1
ATOM 2747 O O . LEU B 1 39 ? -24.325 52.662 -8.055 1.00 49.91 33 LEU B O 1
ATOM 2752 N N . LEU B 1 40 ? -22.757 53.378 -6.607 1.00 49.10 34 LEU B N 1
ATOM 2753 C CA . LEU B 1 40 ? -23.691 53.739 -5.546 1.00 48.89 34 LEU B CA 1
ATOM 2754 C C . LEU B 1 40 ? -23.831 55.252 -5.294 1.00 49.04 34 LEU B C 1
ATOM 2755 O O . LEU B 1 40 ? -24.326 55.644 -4.243 1.00 49.13 34 LEU B O 1
ATOM 2760 N N . ALA B 1 41 ? -23.402 56.083 -6.252 1.00 49.25 35 ALA B N 1
ATOM 2761 C CA . ALA B 1 41 ? -23.392 57.562 -6.118 1.00 49.18 35 ALA B CA 1
ATOM 2762 C C . ALA B 1 41 ? -24.789 58.145 -6.042 1.00 48.83 35 ALA B C 1
ATOM 2763 O O . ALA B 1 41 ? -25.022 59.023 -5.247 1.00 48.36 35 ALA B O 1
ATOM 2765 N N . ASP B 1 42 ? -25.681 57.652 -6.906 1.00 48.89 36 ASP B N 1
ATOM 2766 C CA . ASP B 1 42 ? -27.119 57.976 -6.927 1.00 49.32 36 ASP B CA 1
ATOM 2767 C C . ASP B 1 42 ? -27.982 57.442 -5.759 1.00 48.14 36 ASP B C 1
ATOM 2768 O O . ASP B 1 42 ? -29.138 57.821 -5.616 1.00 47.99 36 ASP B O 1
ATOM 2773 N N . ARG B 1 43 ? -27.469 56.526 -4.957 1.00 47.39 37 ARG B N 1
ATOM 2774 C CA . ARG B 1 43 ? -28.300 55.944 -3.918 1.00 46.83 37 ARG B CA 1
ATOM 2775 C C . ARG B 1 43 ? -28.488 56.970 -2.817 1.00 46.88 37 ARG B C 1
ATOM 2776 O O . ARG B 1 43 ? -27.538 57.581 -2.374 1.00 47.13 37 ARG B O 1
ATOM 2784 N N . HIS B 1 44 ? -29.724 57.197 -2.418 1.00 47.09 38 HIS B N 1
ATOM 2785 C CA . HIS B 1 44 ? -29.991 58.137 -1.342 1.00 47.54 38 HIS B CA 1
ATOM 2786 C C . HIS B 1 44 ? -29.401 57.629 -0.037 1.00 46.55 38 HIS B C 1
ATOM 2787 O O . HIS B 1 44 ? -28.806 58.401 0.689 1.00 47.07 38 HIS B O 1
ATOM 2794 N N . LYS B 1 45 ? -29.572 56.342 0.270 1.00 45.69 39 LYS B N 1
ATOM 2795 C CA . LYS B 1 45 ? -28.919 55.749 1.441 1.00 44.62 39 LYS B CA 1
ATOM 2796 C C . LYS B 1 45 ? -28.163 54.463 1.126 1.00 43.82 39 LYS B C 1
ATOM 2797 O O . LYS B 1 45 ? -28.479 53.770 0.148 1.00 43.55 39 LYS B O 1
ATOM 2803 N N . VAL B 1 46 ? -27.165 54.163 1.973 1.00 42.55 40 VAL B N 1
ATOM 2804 C CA . VAL B 1 46 ? -26.286 52.993 1.840 1.00 40.47 40 VAL B CA 1
ATOM 2805 C C . VAL B 1 46 ? -25.887 52.565 3.247 1.00 40.51 40 VAL B C 1
ATOM 2806 O O . VAL B 1 46 ? -25.567 53.416 4.050 1.00 40.65 40 VAL B O 1
ATOM 2810 N N . ALA B 1 47 ? -25.936 51.268 3.554 1.00 40.00 41 ALA B N 1
ATOM 2811 C CA . ALA B 1 47 ? -25.384 50.733 4.809 1.00 39.71 41 ALA B CA 1
ATOM 2812 C C . ALA B 1 47 ? -24.278 49.720 4.520 1.00 39.53 41 ALA B C 1
ATOM 2813 O O . ALA B 1 47 ? -24.367 48.945 3.574 1.00 39.78 41 ALA B O 1
ATOM 2815 N N . VAL B 1 48 ? -23.251 49.729 5.359 1.00 39.21 42 VAL B N 1
ATOM 2816 C CA . VAL B 1 48 ? -22.072 48.937 5.152 1.00 38.77 42 VAL B CA 1
ATOM 2817 C C . VAL B 1 48 ? -21.973 48.011 6.347 1.00 39.55 42 VAL B C 1
ATOM 2818 O O . VAL B 1 48 ? -21.722 48.463 7.476 1.00 39.15 42 VAL B O 1
ATOM 2822 N N . VAL B 1 49 ? -22.169 46.709 6.082 1.00 39.93 43 VAL B N 1
ATOM 2823 C CA . VAL B 1 49 ? -22.094 45.655 7.089 1.00 39.56 43 VAL B CA 1
ATOM 2824 C C . VAL B 1 49 ? -20.698 45.053 7.025 1.00 40.19 43 VAL B C 1
ATOM 2825 O O . VAL B 1 49 ? -20.287 44.501 6.018 1.00 40.29 43 VAL B O 1
ATOM 2829 N N . HIS B 1 50 ? -19.951 45.213 8.104 1.00 41.12 44 HIS B N 1
ATOM 2830 C CA . HIS B 1 50 ? -18.540 44.910 8.084 1.00 41.83 44 HIS B CA 1
ATOM 2831 C C . HIS B 1 50 ? -18.207 44.030 9.271 1.00 41.52 44 HIS B C 1
ATOM 2832 O O . HIS B 1 50 ? -18.871 44.051 10.285 1.00 41.30 44 HIS B O 1
ATOM 2839 N N . GLN B 1 51 ? -17.161 43.244 9.141 1.00 42.25 45 GLN B N 1
ATOM 2840 C CA . GLN B 1 51 ? -16.686 42.477 10.283 1.00 43.05 45 GLN B CA 1
ATOM 2841 C C . GLN B 1 51 ? -15.852 43.434 11.165 1.00 43.00 45 GLN B C 1
ATOM 2842 O O . GLN B 1 51 ? -15.418 44.497 10.707 1.00 42.66 45 GLN B O 1
ATOM 2848 N N . PRO B 1 52 ? -15.691 43.095 12.441 1.00 43.63 46 PRO B N 1
ATOM 2849 C CA . PRO B 1 52 ? -14.983 43.963 13.405 1.00 44.80 46 PRO B CA 1
ATOM 2850 C C . PRO B 1 52 ? -13.650 44.518 12.869 1.00 45.19 46 PRO B C 1
ATOM 2851 O O . PRO B 1 52 ? -13.445 45.735 12.846 1.00 46.13 46 PRO B O 1
ATOM 2855 N N . GLY B 1 53 ? -12.810 43.681 12.322 1.00 45.60 47 GLY B N 1
ATOM 2856 C CA . GLY B 1 53 ? -11.517 44.125 11.882 1.00 46.08 47 GLY B CA 1
ATOM 2857 C C . GLY B 1 53 ? -11.449 45.179 10.810 1.00 46.83 47 GLY B C 1
ATOM 2858 O O . GLY B 1 53 ? -10.406 45.742 10.602 1.00 46.71 47 GLY B O 1
ATOM 2859 N N . LEU B 1 54 ? -12.525 45.395 10.080 1.00 46.83 48 LEU B N 1
ATOM 2860 C CA . LEU B 1 54 ? -12.510 46.319 8.982 1.00 47.19 48 LEU B CA 1
ATOM 2861 C C . LEU B 1 54 ? -13.223 47.626 9.200 1.00 47.34 48 LEU B C 1
ATOM 2862 O O . LEU B 1 54 ? -13.590 48.266 8.253 1.00 46.90 48 LEU B O 1
ATOM 2867 N N . ALA B 1 55 ? -13.403 48.040 10.435 1.00 47.59 49 ALA B N 1
ATOM 2868 C CA . ALA B 1 55 ? -14.114 49.277 10.697 1.00 48.58 49 ALA B CA 1
ATOM 2869 C C . ALA B 1 55 ? -13.464 50.473 10.036 1.00 49.25 49 ALA B C 1
ATOM 2870 O O . ALA B 1 55 ? -14.127 51.290 9.440 1.00 49.73 49 ALA B O 1
ATOM 2872 N N . GLU B 1 56 ? -12.159 50.553 10.109 1.00 49.95 50 GLU B N 1
ATOM 2873 C CA . GLU B 1 56 ? -11.443 51.619 9.433 1.00 51.14 50 GLU B CA 1
ATOM 2874 C C . GLU B 1 56 ? -11.685 51.652 7.903 1.00 50.87 50 GLU B C 1
ATOM 2875 O O . GLU B 1 56 ? -11.827 52.744 7.310 1.00 50.06 50 GLU B O 1
ATOM 2881 N N . THR B 1 57 ? -11.732 50.474 7.270 1.00 50.73 51 THR B N 1
ATOM 2882 C CA . THR B 1 57 ? -12.009 50.420 5.827 1.00 51.02 51 THR B CA 1
ATOM 2883 C C . THR B 1 57 ? -13.473 50.776 5.562 1.00 51.03 51 THR B C 1
ATOM 2884 O O . THR B 1 57 ? -13.798 51.374 4.525 1.00 49.91 51 THR B O 1
ATOM 2888 N N . ALA B 1 58 ? -14.335 50.416 6.516 1.00 51.63 52 ALA B N 1
ATOM 2889 C CA . ALA B 1 58 ? -15.744 50.769 6.457 1.00 52.63 52 ALA B CA 1
ATOM 2890 C C . ALA B 1 58 ? -15.861 52.277 6.481 1.00 53.39 52 ALA B C 1
ATOM 2891 O O . ALA B 1 58 ? -16.468 52.853 5.580 1.00 53.84 52 ALA B O 1
ATOM 2893 N N . GLU B 1 59 ? -15.251 52.913 7.485 1.00 54.19 53 GLU B N 1
ATOM 2894 C CA . GLU B 1 59 ? -15.351 54.374 7.661 1.00 55.98 53 GLU B CA 1
ATOM 2895 C C . GLU B 1 59 ? -14.976 55.140 6.405 1.00 55.17 53 GLU B C 1
ATOM 2896 O O . GLU B 1 59 ? -15.475 56.225 6.159 1.00 55.50 53 GLU B O 1
ATOM 2902 N N . GLU B 1 60 ? -14.071 54.568 5.627 1.00 55.36 54 GLU B N 1
ATOM 2903 C CA . GLU B 1 60 ? -13.467 55.241 4.474 1.00 55.12 54 GLU B CA 1
ATOM 2904 C C . GLU B 1 60 ? -14.391 55.122 3.289 1.00 53.71 54 GLU B C 1
ATOM 2905 O O . GLU B 1 60 ? -14.421 55.972 2.418 1.00 53.73 54 GLU B O 1
ATOM 2911 N N . ILE B 1 61 ? -15.163 54.057 3.280 1.00 53.13 55 ILE B N 1
ATOM 2912 C CA . ILE B 1 61 ? -16.213 53.897 2.295 1.00 53.02 55 ILE B CA 1
ATOM 2913 C C . ILE B 1 61 ? -17.333 54.894 2.594 1.00 52.70 55 ILE B C 1
ATOM 2914 O O . ILE B 1 61 ? -17.803 55.599 1.698 1.00 52.28 55 ILE B O 1
ATOM 2919 N N . ARG B 1 62 ? -17.715 54.949 3.864 1.00 52.67 56 ARG B N 1
ATOM 2920 C CA . ARG B 1 62 ? -18.788 55.799 4.363 1.00 53.91 56 ARG B CA 1
ATOM 2921 C C . ARG B 1 62 ? -18.456 57.252 4.121 1.00 54.24 56 ARG B C 1
ATOM 2922 O O . ARG B 1 62 ? -19.276 57.989 3.557 1.00 53.94 56 ARG B O 1
ATOM 2930 N N . LYS B 1 63 ? -17.250 57.644 4.549 1.00 55.02 57 LYS B N 1
ATOM 2931 C CA . LYS B 1 63 ? -16.742 59.005 4.348 1.00 56.24 57 LYS B CA 1
ATOM 2932 C C . LYS B 1 63 ? -16.798 59.339 2.877 1.00 55.76 57 LYS B C 1
ATOM 2933 O O . LYS B 1 63 ? -17.371 60.355 2.491 1.00 56.13 57 LYS B O 1
ATOM 2939 N N . ARG B 1 64 ? -16.233 58.477 2.050 1.00 55.47 58 ARG B N 1
ATOM 2940 C CA . ARG B 1 64 ? -16.218 58.760 0.625 1.00 55.96 58 ARG B CA 1
ATOM 2941 C C . ARG B 1 64 ? -17.618 58.779 -0.013 1.00 55.95 58 ARG B C 1
ATOM 2942 O O . ARG B 1 64 ? -17.893 59.565 -0.920 1.00 55.74 58 ARG B O 1
ATOM 2950 N N . LEU B 1 65 ? -18.509 57.924 0.466 1.00 56.16 59 LEU B N 1
ATOM 2951 C CA . LEU B 1 65 ? -19.866 57.957 -0.057 1.00 56.17 59 LEU B CA 1
ATOM 2952 C C . LEU B 1 65 ? -20.594 59.182 0.429 1.00 55.94 59 LEU B C 1
ATOM 2953 O O . LEU B 1 65 ? -21.144 59.916 -0.387 1.00 55.89 59 LEU B O 1
ATOM 2958 N N . ALA B 1 66 ? -20.583 59.405 1.745 1.00 55.86 60 ALA B N 1
ATOM 2959 C CA . ALA B 1 66 ? -21.121 60.645 2.325 1.00 55.95 60 ALA B CA 1
ATOM 2960 C C . ALA B 1 66 ? -20.666 61.868 1.500 1.00 56.32 60 ALA B C 1
ATOM 2961 O O . ALA B 1 66 ? -21.486 62.714 1.109 1.00 56.87 60 ALA B O 1
ATOM 2963 N N . GLY B 1 67 ? -19.372 61.925 1.190 1.00 56.23 61 GLY B N 1
ATOM 2964 C CA . GLY B 1 67 ? -18.841 62.915 0.266 1.00 56.10 61 GLY B CA 1
ATOM 2965 C C . GLY B 1 67 ? -19.615 63.118 -1.026 1.00 55.67 61 GLY B C 1
ATOM 2966 O O . GLY B 1 67 ? -19.753 64.236 -1.469 1.00 56.26 61 GLY B O 1
ATOM 2967 N N . LYS B 1 68 ? -20.119 62.065 -1.653 1.00 55.44 62 LYS B N 1
ATOM 2968 C CA . LYS B 1 68 ? -20.838 62.273 -2.905 1.00 55.50 62 LYS B CA 1
ATOM 2969 C C . LYS B 1 68 ? -22.334 62.559 -2.757 1.00 55.19 62 LYS B C 1
ATOM 2970 O O . LYS B 1 68 ? -23.112 62.367 -3.697 1.00 54.80 62 LYS B O 1
ATOM 2976 N N . GLY B 1 69 ? -22.718 63.021 -1.569 1.00 55.33 63 GLY B N 1
ATOM 2977 C CA . GLY B 1 69 ? -24.113 63.364 -1.251 1.00 55.80 63 GLY B CA 1
ATOM 2978 C C . GLY B 1 69 ? -24.981 62.126 -1.095 1.00 55.91 63 GLY B C 1
ATOM 2979 O O . GLY B 1 69 ? -25.801 61.836 -1.982 1.00 56.65 63 GLY B O 1
ATOM 2980 N N . VAL B 1 70 ? -24.778 61.403 0.019 1.00 55.18 64 VAL B N 1
ATOM 2981 C CA . VAL B 1 70 ? -25.350 60.058 0.301 1.00 54.35 64 VAL B CA 1
ATOM 2982 C C . VAL B 1 70 ? -25.369 59.854 1.805 1.00 53.57 64 VAL B C 1
ATOM 2983 O O . VAL B 1 70 ? -24.345 60.038 2.465 1.00 53.14 64 VAL B O 1
ATOM 2987 N N . ASP B 1 71 ? -26.511 59.454 2.355 1.00 52.64 65 ASP B N 1
ATOM 2988 C CA . ASP B 1 71 ? -26.565 59.174 3.787 1.00 52.32 65 ASP B CA 1
ATOM 2989 C C . ASP B 1 71 ? -25.996 57.756 4.109 1.00 51.89 65 ASP B C 1
ATOM 2990 O O . ASP B 1 71 ? -26.721 56.792 4.476 1.00 51.69 65 ASP B O 1
ATOM 2995 N N . ALA B 1 72 ? -24.676 57.656 3.965 1.00 50.95 66 ALA B N 1
ATOM 2996 C CA . ALA B 1 72 ? -23.931 56.438 4.245 1.00 49.94 66 ALA B CA 1
ATOM 2997 C C . ALA B 1 72 ? -23.865 56.107 5.742 1.00 49.63 66 ALA B C 1
ATOM 2998 O O . ALA B 1 72 ? -23.487 56.942 6.550 1.00 49.73 66 ALA B O 1
ATOM 3000 N N . HIS B 1 73 ? -24.213 54.881 6.107 1.00 48.85 67 HIS B N 1
ATOM 3001 C CA . HIS B 1 73 ? -24.114 54.440 7.487 1.00 48.92 67 HIS B CA 1
ATOM 3002 C C . HIS B 1 73 ? -23.217 53.215 7.570 1.00 48.63 67 HIS B C 1
ATOM 3003 O O . HIS B 1 73 ? -22.874 52.640 6.526 1.00 48.36 67 HIS B O 1
ATOM 3010 N N . ARG B 1 74 ? -22.848 52.803 8.795 1.00 47.85 68 ARG B N 1
ATOM 3011 C CA . ARG B 1 74 ? -22.107 51.541 8.972 1.00 47.77 68 ARG B CA 1
ATOM 3012 C C . ARG B 1 74 ? -22.504 50.700 10.167 1.00 46.31 68 ARG B C 1
ATOM 3013 O O . ARG B 1 74 ? -22.735 51.210 11.263 1.00 45.84 68 ARG B O 1
ATOM 3021 N N . ILE B 1 75 ? -22.579 49.398 9.932 1.00 45.07 69 ILE B N 1
ATOM 3022 C CA . ILE B 1 75 ? -23.022 48.468 10.956 1.00 44.70 69 ILE B CA 1
ATOM 3023 C C . ILE B 1 75 ? -21.980 47.397 11.175 1.00 44.24 69 ILE B C 1
ATOM 3024 O O . ILE B 1 75 ? -21.440 46.851 10.221 1.00 44.54 69 ILE B O 1
ATOM 3029 N N . GLU B 1 76 ? -21.747 47.045 12.425 1.00 43.72 70 GLU B N 1
ATOM 3030 C CA . GLU B 1 76 ? -20.706 46.096 12.736 1.00 43.93 70 GLU B CA 1
ATOM 3031 C C . GLU B 1 76 ? -21.260 44.815 13.303 1.00 43.02 70 GLU B C 1
ATOM 3032 O O . GLU B 1 76 ? -22.013 44.826 14.263 1.00 43.69 70 GLU B O 1
ATOM 3038 N N . ILE B 1 77 ? -20.853 43.695 12.732 1.00 42.30 71 ILE B N 1
ATOM 3039 C CA . ILE B 1 77 ? -21.406 42.418 13.140 1.00 41.68 71 ILE B CA 1
ATOM 3040 C C . ILE B 1 77 ? -20.359 41.594 13.881 1.00 41.47 71 ILE B C 1
ATOM 3041 O O . ILE B 1 77 ? -19.169 41.853 13.769 1.00 41.16 71 ILE B O 1
ATOM 3046 N N . PRO B 1 78 ? -20.757 40.592 14.606 1.00 41.25 72 PRO B N 1
ATOM 3047 C CA . PRO B 1 78 ? -19.776 39.710 15.190 1.00 41.50 72 PRO B CA 1
ATOM 3048 C C . PRO B 1 78 ? -18.952 39.026 14.115 1.00 42.36 72 PRO B C 1
ATOM 3049 O O . PRO B 1 78 ? -19.465 38.721 13.085 1.00 42.26 72 PRO B O 1
ATOM 3053 N N . ASP B 1 79 ? -17.681 38.803 14.386 1.00 42.70 73 ASP B N 1
ATOM 3054 C CA . ASP B 1 79 ? -16.774 38.181 13.464 1.00 42.95 73 ASP B CA 1
ATOM 3055 C C . ASP B 1 79 ? -17.144 36.751 13.232 1.00 42.90 73 ASP B C 1
ATOM 3056 O O . ASP B 1 79 ? -17.625 36.081 14.100 1.00 43.53 73 ASP B O 1
ATOM 3061 N N . ALA B 1 80 ? -16.864 36.288 12.040 1.00 42.67 74 ALA B N 1
ATOM 3062 C CA . ALA B 1 80 ? -16.949 34.901 11.722 1.00 42.46 74 ALA B CA 1
ATOM 3063 C C . ALA B 1 80 ? -18.338 34.372 11.872 1.00 42.45 74 ALA B C 1
ATOM 3064 O O . ALA B 1 80 ? -19.273 35.070 11.614 1.00 42.26 74 ALA B O 1
ATOM 3066 N N . GLU B 1 81 ? -18.455 33.132 12.292 1.00 42.56 75 GLU B N 1
ATOM 3067 C CA . GLU B 1 81 ? -19.707 32.422 12.300 1.00 43.15 75 GLU B CA 1
ATOM 3068 C C . GLU B 1 81 ? -20.761 32.937 13.231 1.00 43.67 75 GLU B C 1
ATOM 3069 O O . GLU B 1 81 ? -21.883 32.561 13.124 1.00 44.46 75 GLU B O 1
ATOM 3075 N N . ALA B 1 82 ? -20.398 33.787 14.159 1.00 43.40 76 ALA B N 1
ATOM 3076 C CA . ALA B 1 82 ? -21.382 34.399 15.003 1.00 43.11 76 ALA B CA 1
ATOM 3077 C C . ALA B 1 82 ? -22.086 35.557 14.325 1.00 42.82 76 ALA B C 1
ATOM 3078 O O . ALA B 1 82 ? -23.182 35.891 14.662 1.00 43.22 76 ALA B O 1
ATOM 3080 N N . GLY B 1 83 ? -21.444 36.182 13.369 1.00 42.57 77 GLY B N 1
ATOM 3081 C CA . GLY B 1 83 ? -22.074 37.239 12.629 1.00 41.34 77 GLY B CA 1
ATOM 3082 C C . GLY B 1 83 ? -23.202 36.690 11.791 1.00 41.02 77 GLY B C 1
ATOM 3083 O O . GLY B 1 83 ? -23.837 37.407 11.087 1.00 41.54 77 GLY B O 1
ATOM 3084 N N . LYS B 1 84 ? -23.331 35.384 11.763 1.00 39.51 78 LYS B N 1
ATOM 3085 C CA . LYS B 1 84 ? -24.336 34.735 10.981 1.00 39.26 78 LYS B CA 1
ATOM 3086 C C . LYS B 1 84 ? -25.514 34.091 11.693 1.00 38.81 78 LYS B C 1
ATOM 3087 O O . LYS B 1 84 ? -26.312 33.476 11.063 1.00 37.48 78 LYS B O 1
ATOM 3093 N N . ASP B 1 85 ? -25.604 34.213 12.999 1.00 39.17 79 ASP B N 1
ATOM 3094 C CA . ASP B 1 85 ? -26.728 33.682 13.752 1.00 39.56 79 ASP B CA 1
ATOM 3095 C C . ASP B 1 85 ? -27.963 34.532 13.465 1.00 38.22 79 ASP B C 1
ATOM 3096 O O . ASP B 1 85 ? -27.853 35.682 13.026 1.00 37.17 79 ASP B O 1
ATOM 3101 N N . LEU B 1 86 ? -29.131 33.938 13.674 1.00 36.90 80 LEU B N 1
ATOM 3102 C CA . LEU B 1 86 ? -30.377 34.609 13.382 1.00 37.29 80 LEU B CA 1
ATOM 3103 C C . LEU B 1 86 ? -30.550 35.951 14.155 1.00 36.66 80 LEU B C 1
ATOM 3104 O O . LEU B 1 86 ? -30.986 36.964 13.582 1.00 36.88 80 LEU B O 1
ATOM 3109 N N . PRO B 1 87 ? -30.160 35.975 15.438 1.00 35.82 81 PRO B N 1
ATOM 3110 C CA . PRO B 1 87 ? -30.288 37.256 16.145 1.00 34.93 81 PRO B CA 1
ATOM 3111 C C . PRO B 1 87 ? -29.428 38.351 15.573 1.00 34.03 81 PRO B C 1
ATOM 3112 O O . PRO B 1 87 ? -29.755 39.531 15.774 1.00 34.34 81 PRO B O 1
ATOM 3116 N N . VAL B 1 88 ? -28.339 38.005 14.879 1.00 32.50 82 VAL B N 1
ATOM 3117 C CA . VAL B 1 88 ? -27.581 39.070 14.170 1.00 31.22 82 VAL B CA 1
ATOM 3118 C C . VAL B 1 88 ? -28.364 39.602 12.981 1.00 31.13 82 VAL B C 1
ATOM 3119 O O . VAL B 1 88 ? -28.279 40.790 12.670 1.00 30.45 82 VAL B O 1
ATOM 3123 N N . VAL B 1 89 ? -29.136 38.721 12.335 1.00 31.74 83 VAL B N 1
ATOM 3124 C CA . VAL B 1 89 ? -30.007 39.153 11.230 1.00 33.45 83 VAL B CA 1
ATOM 3125 C C . VAL B 1 89 ? -31.069 40.117 11.780 1.00 34.06 83 VAL B C 1
ATOM 3126 O O . VAL B 1 89 ? -31.278 41.234 11.239 1.00 34.22 83 VAL B O 1
ATOM 3130 N N . GLY B 1 90 ? -31.704 39.698 12.874 1.00 34.59 84 GLY B N 1
ATOM 3131 C CA . GLY B 1 90 ? -32.649 40.584 13.608 1.00 36.04 84 GLY B CA 1
ATOM 3132 C C . GLY B 1 90 ? -32.025 41.935 13.857 1.00 36.86 84 GLY B C 1
ATOM 3133 O O . GLY B 1 90 ? -32.614 42.997 13.564 1.00 38.17 84 GLY B O 1
ATOM 3134 N N . PHE B 1 91 ? -30.793 41.901 14.345 1.00 36.91 85 PHE B N 1
ATOM 3135 C CA . PHE B 1 91 ? -30.105 43.126 14.665 1.00 37.10 85 PHE B CA 1
ATOM 3136 C C . PHE B 1 91 ? -30.008 44.013 13.436 1.00 36.53 85 PHE B C 1
ATOM 3137 O O . PHE B 1 91 ? -30.364 45.203 13.491 1.00 37.48 85 PHE B O 1
ATOM 3145 N N . ILE B 1 92 ? -29.578 43.445 12.311 1.00 35.73 86 ILE B N 1
ATOM 3146 C CA . ILE B 1 92 ? -29.426 44.251 11.066 1.00 33.99 86 ILE B CA 1
ATOM 3147 C C . ILE B 1 92 ? -30.744 44.881 10.660 1.00 33.19 86 ILE B C 1
ATOM 3148 O O . ILE B 1 92 ? -30.803 46.053 10.340 1.00 31.86 86 ILE B O 1
ATOM 3153 N N . TRP B 1 93 ? -31.795 44.065 10.720 1.00 33.76 87 TRP B N 1
ATOM 3154 C CA . TRP B 1 93 ? -33.175 44.471 10.362 1.00 34.05 87 TRP B CA 1
ATOM 3155 C C . TRP B 1 93 ? -33.587 45.707 11.109 1.00 35.91 87 TRP B C 1
ATOM 3156 O O . TRP B 1 93 ? -33.934 46.718 10.486 1.00 36.04 87 TRP B O 1
ATOM 3167 N N . GLU B 1 94 ? -33.512 45.635 12.448 1.00 38.32 88 GLU B N 1
ATOM 3168 C CA . GLU B 1 94 ? -33.786 46.825 13.290 1.00 40.32 88 GLU B CA 1
ATOM 3169 C C . GLU B 1 94 ? -32.983 48.023 12.799 1.00 39.90 88 GLU B C 1
ATOM 3170 O O . GLU B 1 94 ? -33.537 49.075 12.551 1.00 39.46 88 GLU B O 1
ATOM 3176 N N . VAL B 1 95 ? -31.676 47.852 12.632 1.00 39.80 89 VAL B N 1
ATOM 3177 C CA . VAL B 1 95 ? -30.863 48.998 12.257 1.00 39.68 89 VAL B CA 1
ATOM 3178 C C . VAL B 1 95 ? -31.258 49.570 10.906 1.00 39.60 89 VAL B C 1
ATOM 3179 O O . VAL B 1 95 ? -31.213 50.782 10.700 1.00 38.96 89 VAL B O 1
ATOM 3183 N N . LEU B 1 96 ? -31.626 48.695 9.968 1.00 40.43 90 LEU B N 1
ATOM 3184 C CA . LEU B 1 96 ? -32.083 49.177 8.664 1.00 40.29 90 LEU B CA 1
ATOM 3185 C C . LEU B 1 96 ? -33.389 49.939 8.889 1.00 40.41 90 LEU B C 1
ATOM 3186 O O . LEU B 1 96 ? -33.671 50.925 8.204 1.00 39.75 90 LEU B O 1
ATOM 3191 N N . GLY B 1 97 ? -34.165 49.455 9.860 1.00 41.09 91 GLY B N 1
ATOM 3192 C CA . GLY B 1 97 ? -35.372 50.126 10.349 1.00 43.15 91 GLY B CA 1
ATOM 3193 C C . GLY B 1 97 ? -35.160 51.570 10.785 1.00 44.09 91 GLY B C 1
ATOM 3194 O O . GLY B 1 97 ? -35.748 52.473 10.190 1.00 44.42 91 GLY B O 1
ATOM 3195 N N . ARG B 1 98 ? -34.296 51.778 11.788 1.00 44.70 92 ARG B N 1
ATOM 3196 C CA . ARG B 1 98 ? -33.926 53.111 12.306 1.00 45.38 92 ARG B CA 1
ATOM 3197 C C . ARG B 1 98 ? -33.317 54.066 11.295 1.00 44.64 92 ARG B C 1
ATOM 3198 O O . ARG B 1 98 ? -33.428 55.279 11.448 1.00 45.42 92 ARG B O 1
ATOM 3206 N N . ILE B 1 99 ? -32.623 53.538 10.303 1.00 43.57 93 ILE B N 1
ATOM 3207 C CA . ILE B 1 99 ? -31.897 54.373 9.356 1.00 42.43 93 ILE B CA 1
ATOM 3208 C C . ILE B 1 99 ? -32.856 54.816 8.278 1.00 41.34 93 ILE B C 1
ATOM 3209 O O . ILE B 1 99 ? -32.599 55.782 7.533 1.00 41.52 93 ILE B O 1
ATOM 3214 N N . GLY B 1 100 ? -33.957 54.086 8.165 1.00 40.38 94 GLY B N 1
ATOM 3215 C CA . GLY B 1 100 ? -34.903 54.320 7.056 1.00 39.47 94 GLY B CA 1
ATOM 3216 C C . GLY B 1 100 ? -34.381 53.891 5.694 1.00 38.51 94 GLY B C 1
ATOM 3217 O O . GLY B 1 100 ? -34.528 54.637 4.701 1.00 38.23 94 GLY B O 1
ATOM 3218 N N . ILE B 1 101 ? -33.773 52.696 5.640 1.00 37.33 95 ILE B N 1
ATOM 3219 C CA . ILE B 1 101 ? -33.258 52.151 4.383 1.00 36.13 95 ILE B CA 1
ATOM 3220 C C . ILE B 1 101 ? -34.458 51.730 3.546 1.00 35.35 95 ILE B C 1
ATOM 3221 O O . ILE B 1 101 ? -35.282 50.982 4.035 1.00 34.94 95 ILE B O 1
ATOM 3226 N N . GLY B 1 102 ? -34.573 52.236 2.318 1.00 35.02 96 GLY B N 1
ATOM 3227 C CA . GLY B 1 102 ? -35.755 51.980 1.481 1.00 36.00 96 GLY B CA 1
ATOM 3228 C C . GLY B 1 102 ? -35.560 51.059 0.267 1.00 37.02 96 GLY B C 1
ATOM 3229 O O . GLY B 1 102 ? -34.435 50.698 -0.081 1.00 35.86 96 GLY B O 1
ATOM 3230 N N . ARG B 1 103 ? -36.584 50.841 -0.502 1.00 38.55 97 ARG B N 1
ATOM 3231 C CA . ARG B 1 103 ? -36.504 49.931 -1.601 1.00 39.91 97 ARG B CA 1
ATOM 3232 C C . ARG B 1 103 ? -35.415 50.223 -2.610 1.00 40.06 97 ARG B C 1
ATOM 3233 O O . ARG B 1 103 ? -34.904 49.326 -3.217 1.00 40.52 97 ARG B O 1
ATOM 3241 N N . LYS B 1 104 ? -35.110 51.482 -2.820 1.00 39.54 98 LYS B N 1
ATOM 3242 C CA . LYS B 1 104 ? -34.124 51.890 -3.774 1.00 38.23 98 LYS B CA 1
ATOM 3243 C C . LYS B 1 104 ? -32.737 52.114 -3.202 1.00 37.15 98 LYS B C 1
ATOM 3244 O O . LYS B 1 104 ? -31.831 52.456 -3.894 1.00 37.32 98 LYS B O 1
ATOM 3250 N N . ASP B 1 105 ? -32.566 51.893 -1.930 1.00 36.02 99 ASP B N 1
ATOM 3251 C CA . ASP B 1 105 ? -31.234 52.063 -1.340 1.00 35.14 99 ASP B CA 1
ATOM 3252 C C . ASP B 1 105 ? -30.417 50.758 -1.436 1.00 34.29 99 ASP B C 1
ATOM 3253 O O . ASP B 1 105 ? -30.805 49.838 -2.147 1.00 33.06 99 ASP B O 1
ATOM 3258 N N . ALA B 1 106 ? -29.299 50.671 -0.718 1.00 33.21 100 ALA B N 1
ATOM 3259 C CA . ALA B 1 106 ? -28.360 49.583 -0.932 1.00 32.89 100 ALA B CA 1
ATOM 3260 C C . ALA B 1 106 ? -27.576 49.161 0.307 1.00 33.10 100 ALA B C 1
ATOM 3261 O O . ALA B 1 106 ? -27.349 49.939 1.237 1.00 32.55 100 ALA B O 1
ATOM 3263 N N . LEU B 1 107 ? -27.171 47.893 0.317 1.00 32.57 101 LEU B N 1
ATOM 3264 C CA . LEU B 1 107 ? -26.260 47.442 1.318 1.00 31.73 101 LEU B CA 1
ATOM 3265 C C . LEU B 1 107 ? -24.909 47.202 0.697 1.00 31.76 101 LEU B C 1
ATOM 3266 O O . LEU B 1 107 ? -24.803 46.962 -0.495 1.00 30.33 101 LEU B O 1
ATOM 3271 N N . VAL B 1 108 ? -23.869 47.306 1.527 1.00 32.13 102 VAL B N 1
ATOM 3272 C CA . VAL B 1 108 ? -22.534 46.912 1.130 1.00 31.78 102 VAL B CA 1
ATOM 3273 C C . VAL B 1 108 ? -22.000 45.995 2.207 1.00 31.65 102 VAL B C 1
ATOM 3274 O O . VAL B 1 108 ? -22.157 46.260 3.410 1.00 31.71 102 VAL B O 1
ATOM 3278 N N . SER B 1 109 ? -21.424 44.880 1.762 1.00 30.72 103 SER B N 1
ATOM 3279 C CA . SER B 1 109 ? -20.870 43.882 2.680 1.00 29.92 103 SER B CA 1
ATOM 3280 C C . SER B 1 109 ? -19.360 44.006 2.585 1.00 29.62 103 SER B C 1
ATOM 3281 O O . SER B 1 109 ? -18.820 44.188 1.480 1.00 29.66 103 SER B O 1
ATOM 3284 N N . LEU B 1 110 ? -18.701 43.891 3.730 1.00 28.71 104 LEU B N 1
ATOM 3285 C CA . LEU B 1 110 ? -17.276 44.037 3.814 1.00 29.24 104 LEU B CA 1
ATOM 3286 C C . LEU B 1 110 ? -16.741 43.014 4.805 1.00 29.81 104 LEU B C 1
ATOM 3287 O O . LEU B 1 110 ? -17.018 43.104 6.037 1.00 29.37 104 LEU B O 1
ATOM 3292 N N . GLY B 1 111 ? -15.981 42.043 4.291 1.00 28.73 105 GLY B N 1
ATOM 3293 C CA . GLY B 1 111 ? -15.539 40.951 5.148 1.00 28.80 105 GLY B CA 1
ATOM 3294 C C . GLY B 1 111 ? -15.410 39.656 4.375 1.00 29.17 105 GLY B C 1
ATOM 3295 O O . GLY B 1 111 ? -15.342 39.670 3.133 1.00 27.62 105 GLY B O 1
ATOM 3296 N N . GLY B 1 112 ? -15.402 38.543 5.128 1.00 29.44 106 GLY B N 1
ATOM 3297 C CA . GLY B 1 112 ? -15.351 37.204 4.553 1.00 30.29 106 GLY B CA 1
ATOM 3298 C C . GLY B 1 112 ? -16.737 36.663 4.237 1.00 31.35 106 GLY B C 1
ATOM 3299 O O . GLY B 1 112 ? -17.769 37.341 4.464 1.00 32.18 106 GLY B O 1
ATOM 3300 N N . GLY B 1 113 ? -16.767 35.437 3.722 1.00 31.08 107 GLY B N 1
ATOM 3301 C CA . GLY B 1 113 ? -18.004 34.757 3.380 1.00 30.17 107 GLY B CA 1
ATOM 3302 C C . GLY B 1 113 ? -19.135 34.929 4.390 1.00 30.57 107 GLY B C 1
ATOM 3303 O O . GLY B 1 113 ? -20.317 35.007 3.983 1.00 29.51 107 GLY B O 1
ATOM 3304 N N . ALA B 1 114 ? -18.785 34.998 5.681 1.00 29.63 108 ALA B N 1
ATOM 3305 C CA . ALA B 1 114 ? -19.790 35.143 6.727 1.00 30.19 108 ALA B CA 1
ATOM 3306 C C . ALA B 1 114 ? -20.438 36.504 6.672 1.00 30.40 108 ALA B C 1
ATOM 3307 O O . ALA B 1 114 ? -21.635 36.650 6.868 1.00 30.88 108 ALA B O 1
ATOM 3309 N N . ALA B 1 115 ? -19.642 37.512 6.383 1.00 30.14 109 ALA B N 1
ATOM 3310 C CA . ALA B 1 115 ? -20.196 38.836 6.240 1.00 29.76 109 ALA B CA 1
ATOM 3311 C C . ALA B 1 115 ? -21.066 38.903 4.993 1.00 29.25 109 ALA B C 1
ATOM 3312 O O . ALA B 1 115 ? -22.134 39.510 5.025 1.00 28.68 109 ALA B O 1
ATOM 3314 N N . THR B 1 116 ? -20.609 38.275 3.903 1.00 28.70 110 THR B N 1
ATOM 3315 C CA . THR B 1 116 ? -21.368 38.296 2.655 1.00 28.46 110 THR B CA 1
ATOM 3316 C C . THR B 1 116 ? -22.690 37.505 2.776 1.00 28.58 110 THR B C 1
ATOM 3317 O O . THR B 1 116 ? -23.748 37.968 2.352 1.00 29.17 110 THR B O 1
ATOM 3321 N N . ASP B 1 117 ? -22.635 36.324 3.371 1.00 28.35 111 ASP B N 1
ATOM 3322 C CA . ASP B 1 117 ? -23.846 35.572 3.661 1.00 28.48 111 ASP B CA 1
ATOM 3323 C C . ASP B 1 117 ? -24.848 36.427 4.445 1.00 28.95 111 ASP B C 1
ATOM 3324 O O . ASP B 1 117 ? -25.937 36.615 3.952 1.00 29.18 111 ASP B O 1
ATOM 3329 N N . VAL B 1 118 ? -24.470 36.971 5.615 1.00 27.51 112 VAL B N 1
ATOM 3330 C CA . VAL B 1 118 ? -25.456 37.531 6.507 1.00 26.72 112 VAL B CA 1
ATOM 3331 C C . VAL B 1 118 ? -25.943 38.816 5.920 1.00 27.13 112 VAL B C 1
ATOM 3332 O O . VAL B 1 118 ? -27.112 39.069 5.939 1.00 26.77 112 VAL B O 1
ATOM 3336 N N . ALA B 1 119 ? -25.054 39.622 5.370 1.00 27.23 113 ALA B N 1
ATOM 3337 C CA . ALA B 1 119 ? -25.505 40.844 4.757 1.00 27.70 113 ALA B CA 1
ATOM 3338 C C . ALA B 1 119 ? -26.359 40.523 3.571 1.00 28.36 113 ALA B C 1
ATOM 3339 O O . ALA B 1 119 ? -27.210 41.335 3.177 1.00 29.75 113 ALA B O 1
ATOM 3341 N N . GLY B 1 120 ? -26.101 39.374 2.953 1.00 28.10 114 GLY B N 1
ATOM 3342 C CA . GLY B 1 120 ? -26.778 39.030 1.703 1.00 27.07 114 GLY B CA 1
ATOM 3343 C C . GLY B 1 120 ? -28.160 38.598 2.038 1.00 26.74 114 GLY B C 1
ATOM 3344 O O . GLY B 1 120 ? -29.132 38.965 1.371 1.00 27.56 114 GLY B O 1
ATOM 3345 N N . PHE B 1 121 ? -28.256 37.825 3.101 1.00 25.81 115 PHE B N 1
ATOM 3346 C CA . PHE B 1 121 ? -29.542 37.440 3.620 1.00 25.98 115 PHE B CA 1
ATOM 3347 C C . PHE B 1 121 ? -30.422 38.622 4.044 1.00 26.19 115 PHE B C 1
ATOM 3348 O O . PHE B 1 121 ? -31.603 38.695 3.684 1.00 28.19 115 PHE B O 1
ATOM 3356 N N . ALA B 1 122 ? -29.862 39.532 4.824 1.00 25.78 116 ALA B N 1
ATOM 3357 C CA . ALA B 1 122 ? -30.577 40.727 5.269 1.00 24.89 116 ALA B CA 1
ATOM 3358 C C . ALA B 1 122 ? -31.012 41.518 4.055 1.00 24.94 116 ALA B C 1
ATOM 3359 O O . ALA B 1 122 ? -32.131 42.026 4.060 1.00 26.33 116 ALA B O 1
ATOM 3361 N N . ALA B 1 123 ? -30.185 41.622 3.012 1.00 23.75 117 ALA B N 1
ATOM 3362 C CA . ALA B 1 123 ? -30.604 42.399 1.857 1.00 23.82 117 ALA B CA 1
ATOM 3363 C C . ALA B 1 123 ? -31.757 41.702 1.143 1.00 23.94 117 ALA B C 1
ATOM 3364 O O . ALA B 1 123 ? -32.730 42.341 0.742 1.00 24.51 117 ALA B O 1
ATOM 3366 N N . ALA B 1 124 ? -31.649 40.392 1.018 1.00 23.65 118 ALA B N 1
ATOM 3367 C CA . ALA B 1 124 ? -32.680 39.571 0.422 1.00 24.33 118 ALA B CA 1
ATOM 3368 C C . ALA B 1 124 ? -34.026 39.716 1.126 1.00 24.99 118 ALA B C 1
ATOM 3369 O O . ALA B 1 124 ? -35.065 39.657 0.471 1.00 24.01 118 ALA B O 1
ATOM 3371 N N . THR B 1 125 ? -34.009 39.913 2.445 1.00 25.40 119 THR B N 1
ATOM 3372 C CA . THR B 1 125 ? -35.252 39.864 3.190 1.00 26.62 119 THR B CA 1
ATOM 3373 C C . THR B 1 125 ? -35.702 41.205 3.754 1.00 27.44 119 THR B C 1
ATOM 3374 O O . THR B 1 125 ? -36.563 41.259 4.626 1.00 28.50 119 THR B O 1
ATOM 3378 N N . TRP B 1 126 ? -35.080 42.284 3.297 1.00 28.24 120 TRP B N 1
ATOM 3379 C CA . TRP B 1 126 ? -35.477 43.647 3.679 1.00 28.09 120 TRP B CA 1
ATOM 3380 C C . TRP B 1 126 ? -36.337 44.292 2.591 1.00 27.44 120 TRP B C 1
ATOM 3381 O O . TRP B 1 126 ? -35.845 44.558 1.519 1.00 26.69 120 TRP B O 1
ATOM 3392 N N . LEU B 1 127 ? -37.595 44.533 2.889 1.00 26.91 121 LEU B N 1
ATOM 3393 C CA . LEU B 1 127 ? -38.533 45.140 1.987 1.00 24.89 121 LEU B CA 1
ATOM 3394 C C . LEU B 1 127 ? -38.603 44.407 0.707 1.00 24.85 121 LEU B C 1
ATOM 3395 O O . LEU B 1 127 ? -38.733 44.974 -0.314 1.00 24.07 121 LEU B O 1
ATOM 3400 N N . ARG B 1 128 ? -38.497 43.107 0.811 1.00 25.46 122 ARG B N 1
ATOM 3401 C CA . ARG B 1 128 ? -38.547 42.208 -0.315 1.00 25.66 122 ARG B CA 1
ATOM 3402 C C . ARG B 1 128 ? -37.361 42.250 -1.281 1.00 25.65 122 ARG B C 1
ATOM 3403 O O . ARG B 1 128 ? -37.489 41.988 -2.425 1.00 25.57 122 ARG B O 1
ATOM 3411 N N . GLY B 1 129 ? -36.201 42.591 -0.754 1.00 25.83 123 GLY B N 1
ATOM 3412 C CA . GLY B 1 129 ? -34.982 42.628 -1.514 1.00 26.98 123 GLY B CA 1
ATOM 3413 C C . GLY B 1 129 ? -34.450 43.948 -1.941 1.00 27.93 123 GLY B C 1
ATOM 3414 O O . GLY B 1 129 ? -35.086 44.605 -2.668 1.00 28.27 123 GLY B O 1
ATOM 3415 N N . VAL B 1 130 ? -33.274 44.316 -1.478 1.00 27.88 124 VAL B N 1
ATOM 3416 C CA . VAL B 1 130 ? -32.659 45.575 -1.826 1.00 28.02 124 VAL B CA 1
ATOM 3417 C C . VAL B 1 130 ? -31.290 45.318 -2.354 1.00 28.19 124 VAL B C 1
ATOM 3418 O O . VAL B 1 130 ? -30.731 44.307 -2.086 1.00 28.29 124 VAL B O 1
ATOM 3422 N N . SER B 1 131 ? -30.776 46.241 -3.132 1.00 27.65 125 SER B N 1
ATOM 3423 C CA . SER B 1 131 ? -29.485 46.071 -3.802 1.00 27.53 125 SER B CA 1
ATOM 3424 C C . SER B 1 131 ? -28.361 45.824 -2.808 1.00 28.33 125 SER B C 1
ATOM 3425 O O . SER B 1 131 ? -28.324 46.463 -1.751 1.00 28.93 125 SER B O 1
ATOM 3428 N N . ILE B 1 132 ? -27.476 44.878 -3.119 1.00 27.99 126 ILE B N 1
ATOM 3429 C CA . ILE B 1 132 ? -26.235 44.711 -2.343 1.00 28.39 126 ILE B CA 1
ATOM 3430 C C . ILE B 1 132 ? -24.992 44.519 -3.229 1.00 29.06 126 ILE B C 1
ATOM 3431 O O . ILE B 1 132 ? -25.073 43.849 -4.262 1.00 29.69 126 ILE B O 1
ATOM 3436 N N . VAL B 1 133 ? -23.877 45.152 -2.820 1.00 28.69 127 VAL B N 1
ATOM 3437 C CA . VAL B 1 133 ? -22.565 45.049 -3.441 1.00 28.31 127 VAL B CA 1
ATOM 3438 C C . VAL B 1 133 ? -21.708 44.337 -2.436 1.00 27.85 127 VAL B C 1
ATOM 3439 O O . VAL B 1 133 ? -21.662 44.743 -1.261 1.00 28.34 127 VAL B O 1
ATOM 3443 N N . HIS B 1 134 ? -21.068 43.282 -2.874 1.00 27.35 128 HIS B N 1
ATOM 3444 C CA . HIS B 1 134 ? -20.214 42.516 -2.022 1.00 26.25 128 HIS B CA 1
ATOM 3445 C C . HIS B 1 134 ? -18.790 42.940 -2.209 1.00 25.62 128 HIS B C 1
ATOM 3446 O O . HIS B 1 134 ? -18.331 43.100 -3.301 1.00 24.43 128 HIS B O 1
ATOM 3453 N N . LEU B 1 135 ? -18.113 43.108 -1.098 1.00 25.29 129 LEU B N 1
ATOM 3454 C CA . LEU B 1 135 ? -16.706 43.422 -1.049 1.00 26.96 129 LEU B CA 1
ATOM 3455 C C . LEU B 1 135 ? -16.054 42.395 -0.195 1.00 27.26 129 LEU B C 1
ATOM 3456 O O . LEU B 1 135 ? -15.809 42.631 0.941 1.00 28.10 129 LEU B O 1
ATOM 3461 N N . PRO B 1 136 ? -15.821 41.234 -0.750 1.00 27.16 130 PRO B N 1
ATOM 3462 C CA . PRO B 1 136 ? -15.204 40.157 -0.014 1.00 27.66 130 PRO B CA 1
ATOM 3463 C C . PRO B 1 136 ? -13.762 40.365 0.323 1.00 27.11 130 PRO B C 1
ATOM 3464 O O . PRO B 1 136 ? -12.963 40.760 -0.450 1.00 27.92 130 PRO B O 1
ATOM 3468 N N . THR B 1 137 ? -13.415 40.004 1.512 1.00 26.88 131 THR B N 1
ATOM 3469 C CA . THR B 1 137 ? -12.027 40.255 1.881 1.00 27.60 131 THR B CA 1
ATOM 3470 C C . THR B 1 137 ? -11.215 39.017 2.358 1.00 28.68 131 THR B C 1
ATOM 3471 O O . THR B 1 137 ? -10.074 39.143 2.814 1.00 30.92 131 THR B O 1
ATOM 3475 N N . THR B 1 138 ? -11.804 37.834 2.258 1.00 27.86 132 THR B N 1
ATOM 3476 C CA . THR B 1 138 ? -11.052 36.597 2.311 1.00 26.01 132 THR B CA 1
ATOM 3477 C C . THR B 1 138 ? -10.996 36.037 0.861 1.00 26.11 132 THR B C 1
ATOM 3478 O O . THR B 1 138 ? -11.788 36.419 -0.026 1.00 25.67 132 THR B O 1
ATOM 3482 N N . LEU B 1 139 ? -10.047 35.139 0.627 1.00 25.16 133 LEU B N 1
ATOM 3483 C CA . LEU B 1 139 ? -9.914 34.489 -0.649 1.00 24.89 133 LEU B CA 1
ATOM 3484 C C . LEU B 1 139 ? -11.120 33.602 -0.913 1.00 24.82 133 LEU B C 1
ATOM 3485 O O . LEU B 1 139 ? -11.603 33.551 -2.054 1.00 24.69 133 LEU B O 1
ATOM 3490 N N . LEU B 1 140 ? -11.600 32.927 0.143 1.00 24.64 134 LEU B N 1
ATOM 3491 C CA . LEU B 1 140 ? -12.820 32.118 0.079 1.00 24.76 134 LEU B CA 1
ATOM 3492 C C . LEU B 1 140 ? -13.981 33.008 -0.324 1.00 24.25 134 LEU B C 1
ATOM 3493 O O . LEU B 1 140 ? -14.626 32.787 -1.361 1.00 24.04 134 LEU B O 1
ATOM 3498 N N . GLY B 1 141 ? -14.200 34.058 0.453 1.00 24.15 135 GLY B N 1
ATOM 3499 C CA . GLY B 1 141 ? -15.263 35.015 0.129 1.00 24.15 135 GLY B CA 1
ATOM 3500 C C . GLY B 1 141 ? -15.062 35.467 -1.306 1.00 24.32 135 GLY B C 1
ATOM 3501 O O . GLY B 1 141 ? -16.008 35.655 -2.019 1.00 25.01 135 GLY B O 1
ATOM 3502 N N . MET B 1 142 ? -13.832 35.607 -1.763 1.00 24.12 136 MET B N 1
ATOM 3503 C CA . MET B 1 142 ? -13.655 36.172 -3.077 1.00 24.75 136 MET B CA 1
ATOM 3504 C C . MET B 1 142 ? -13.981 35.182 -4.166 1.00 25.67 136 MET B C 1
ATOM 3505 O O . MET B 1 142 ? -14.537 35.542 -5.202 1.00 27.22 136 MET B O 1
ATOM 3510 N N . VAL B 1 143 ? -13.580 33.957 -4.014 1.00 25.36 137 VAL B N 1
ATOM 3511 C CA . VAL B 1 143 ? -13.851 33.053 -5.081 1.00 24.73 137 VAL B CA 1
ATOM 3512 C C . VAL B 1 143 ? -15.137 32.299 -4.953 1.00 25.58 137 VAL B C 1
ATOM 3513 O O . VAL B 1 143 ? -15.581 31.727 -5.882 1.00 25.34 137 VAL B O 1
ATOM 3517 N N . ASP B 1 144 ? -15.727 32.292 -3.789 1.00 26.22 138 ASP B N 1
ATOM 3518 C CA . ASP B 1 144 ? -16.885 31.460 -3.578 1.00 28.54 138 ASP B CA 1
ATOM 3519 C C . ASP B 1 144 ? -18.104 32.134 -3.007 1.00 28.34 138 ASP B C 1
ATOM 3520 O O . ASP B 1 144 ? -19.100 32.263 -3.659 1.00 27.58 138 ASP B O 1
ATOM 3525 N N . ALA B 1 145 ? -17.984 32.600 -1.789 1.00 28.31 139 ALA B N 1
ATOM 3526 C CA . ALA B 1 145 ? -19.109 33.121 -1.071 1.00 29.51 139 ALA B CA 1
ATOM 3527 C C . ALA B 1 145 ? -19.790 34.287 -1.712 1.00 30.14 139 ALA B C 1
ATOM 3528 O O . ALA B 1 145 ? -20.981 34.319 -1.703 1.00 31.25 139 ALA B O 1
ATOM 3530 N N . ALA B 1 146 ? -19.041 35.207 -2.296 1.00 29.88 140 ALA B N 1
ATOM 3531 C CA . ALA B 1 146 ? -19.599 36.444 -2.810 1.00 29.62 140 ALA B CA 1
ATOM 3532 C C . ALA B 1 146 ? -20.144 36.281 -4.201 1.00 30.73 140 ALA B C 1
ATOM 3533 O O . ALA B 1 146 ? -20.939 37.107 -4.669 1.00 31.23 140 ALA B O 1
ATOM 3535 N N . VAL B 1 147 ? -19.709 35.243 -4.900 1.00 31.20 141 VAL B N 1
ATOM 3536 C CA . VAL B 1 147 ? -20.111 35.110 -6.276 1.00 31.42 141 VAL B CA 1
ATOM 3537 C C . VAL B 1 147 ? -21.325 34.218 -6.290 1.00 32.62 141 VAL B C 1
ATOM 3538 O O . VAL B 1 147 ? -21.347 33.196 -5.593 1.00 33.17 141 VAL B O 1
ATOM 3542 N N . GLY B 1 148 ? -22.369 34.627 -7.018 1.00 33.50 142 GLY B N 1
ATOM 3543 C CA . GLY B 1 148 ? -23.510 33.733 -7.302 1.00 32.94 142 GLY B CA 1
ATOM 3544 C C . GLY B 1 148 ? -24.769 33.732 -6.433 1.00 33.29 142 GLY B C 1
ATOM 3545 O O . GLY B 1 148 ? -25.561 32.786 -6.495 1.00 34.76 142 GLY B O 1
ATOM 3546 N N . GLY B 1 149 ? -25.031 34.747 -5.642 1.00 31.30 143 GLY B N 1
ATOM 3547 C CA . GLY B 1 149 ? -26.393 34.775 -5.102 1.00 30.70 143 GLY B CA 1
ATOM 3548 C C . GLY B 1 149 ? -26.993 33.790 -4.078 1.00 30.32 143 GLY B C 1
ATOM 3549 O O . GLY B 1 149 ? -28.126 33.984 -3.701 1.00 29.34 143 GLY B O 1
ATOM 3550 N N . LYS B 1 150 ? -26.296 32.739 -3.636 1.00 30.14 144 LYS B N 1
ATOM 3551 C CA . LYS B 1 150 ? -26.833 31.919 -2.537 1.00 30.56 144 LYS B CA 1
ATOM 3552 C C . LYS B 1 150 ? -26.532 32.607 -1.215 1.00 30.10 144 LYS B C 1
ATOM 3553 O O . LYS B 1 150 ? -25.398 33.050 -0.989 1.00 31.72 144 LYS B O 1
ATOM 3559 N N . THR B 1 151 ? -27.485 32.689 -0.306 1.00 28.39 145 THR B N 1
ATOM 3560 C CA . THR B 1 151 ? -27.142 33.221 1.032 1.00 28.19 145 THR B CA 1
ATOM 3561 C C . THR B 1 151 ? -27.412 32.118 2.059 1.00 27.93 145 THR B C 1
ATOM 3562 O O . THR B 1 151 ? -28.074 31.134 1.746 1.00 27.80 145 THR B O 1
ATOM 3566 N N . GLY B 1 152 ? -26.889 32.252 3.269 1.00 27.80 146 GLY B N 1
ATOM 3567 C CA . GLY B 1 152 ? -27.120 31.239 4.325 1.00 26.91 146 GLY B CA 1
ATOM 3568 C C . GLY B 1 152 ? -26.954 31.839 5.714 1.00 26.75 146 GLY B C 1
ATOM 3569 O O . GLY B 1 152 ? -26.137 32.712 5.909 1.00 25.93 146 GLY B O 1
ATOM 3570 N N . ILE B 1 153 ? -27.748 31.411 6.683 1.00 27.29 147 ILE B N 1
ATOM 3571 C CA . ILE B 1 153 ? -27.542 31.882 8.027 1.00 28.02 147 ILE B CA 1
ATOM 3572 C C . ILE B 1 153 ? -27.664 30.706 8.942 1.00 29.32 147 ILE B C 1
ATOM 3573 O O . ILE B 1 153 ? -28.082 29.623 8.520 1.00 28.93 147 ILE B O 1
ATOM 3578 N N . ASN B 1 154 ? -27.256 30.914 10.189 1.00 31.43 148 ASN B N 1
ATOM 3579 C CA . ASN B 1 154 ? -27.279 29.875 11.225 1.00 34.06 148 ASN B CA 1
ATOM 3580 C C . ASN B 1 154 ? -28.466 30.106 12.098 1.00 35.47 148 ASN B C 1
ATOM 3581 O O . ASN B 1 154 ? -28.619 31.193 12.652 1.00 35.43 148 ASN B O 1
ATOM 3586 N N . THR B 1 155 ? -29.313 29.087 12.174 1.00 37.43 149 THR B N 1
ATOM 3587 C CA . THR B 1 155 ? -30.542 29.124 12.943 1.00 40.55 149 THR B CA 1
ATOM 3588 C C . THR B 1 155 ? -30.642 27.852 13.793 1.00 42.58 149 THR B C 1
ATOM 3589 O O . THR B 1 155 ? -29.785 26.939 13.718 1.00 41.55 149 THR B O 1
ATOM 3593 N N . ASP B 1 156 ? -31.742 27.780 14.545 1.00 44.78 150 ASP B N 1
ATOM 3594 C CA . ASP B 1 156 ? -32.067 26.560 15.300 1.00 47.46 150 ASP B CA 1
ATOM 3595 C C . ASP B 1 156 ? -32.087 25.330 14.395 1.00 47.39 150 ASP B C 1
ATOM 3596 O O . ASP B 1 156 ? -31.687 24.255 14.835 1.00 48.26 150 ASP B O 1
ATOM 3601 N N . ALA B 1 157 ? -32.489 25.500 13.130 1.00 46.72 151 ALA B N 1
ATOM 3602 C CA . ALA B 1 157 ? -32.517 24.381 12.177 1.00 46.02 151 ALA B CA 1
ATOM 3603 C C . ALA B 1 157 ? -31.144 23.731 11.746 1.00 45.68 151 ALA B C 1
ATOM 3604 O O . ALA B 1 157 ? -31.119 22.579 11.308 1.00 45.68 151 ALA B O 1
ATOM 3606 N N . GLY B 1 158 ? -30.026 24.459 11.889 1.00 45.30 152 GLY B N 1
ATOM 3607 C CA . GLY B 1 158 ? -28.678 24.023 11.411 1.00 43.75 152 GLY B CA 1
ATOM 3608 C C . GLY B 1 158 ? -27.839 25.136 10.749 1.00 42.63 152 GLY B C 1
ATOM 3609 O O . GLY B 1 158 ? -28.073 26.331 10.948 1.00 43.54 152 GLY B O 1
ATOM 3610 N N . LYS B 1 159 ? -26.851 24.757 9.957 1.00 40.59 153 LYS B N 1
ATOM 3611 C CA . LYS B 1 159 ? -26.010 25.743 9.307 1.00 38.58 153 LYS B CA 1
ATOM 3612 C C . LYS B 1 159 ? -26.458 25.906 7.875 1.00 36.13 153 LYS B C 1
ATOM 3613 O O . LYS B 1 159 ? -26.484 24.944 7.151 1.00 36.36 153 LYS B O 1
ATOM 3619 N N . ASN B 1 160 ? -26.819 27.107 7.454 1.00 33.78 154 ASN B N 1
ATOM 3620 C CA . ASN B 1 160 ? -27.119 27.363 6.032 1.00 31.95 154 ASN B CA 1
ATOM 3621 C C . ASN B 1 160 ? -28.272 26.618 5.397 1.00 30.10 154 ASN B C 1
ATOM 3622 O O . ASN B 1 160 ? -28.394 26.587 4.190 1.00 28.62 154 ASN B O 1
ATOM 3627 N N . LEU B 1 161 ? -29.105 25.997 6.203 1.00 29.55 155 LEU B N 1
ATOM 3628 C CA . LEU B 1 161 ? -30.337 25.425 5.681 1.00 30.15 155 LEU B CA 1
ATOM 3629 C C . LEU B 1 161 ? -31.246 26.567 5.312 1.00 28.96 155 LEU B C 1
ATOM 3630 O O . LEU B 1 161 ? -31.876 26.547 4.236 1.00 28.45 155 LEU B O 1
ATOM 3635 N N . VAL B 1 162 ? -31.286 27.567 6.200 1.00 27.55 156 VAL B N 1
ATOM 3636 C CA . VAL B 1 162 ? -32.019 28.803 5.938 1.00 26.56 156 VAL B CA 1
ATOM 3637 C C . VAL B 1 162 ? -31.148 29.755 5.159 1.00 26.27 156 VAL B C 1
ATOM 3638 O O . VAL B 1 162 ? -29.972 29.940 5.465 1.00 25.84 156 VAL B O 1
ATOM 3642 N N . GLY B 1 163 ? -31.741 30.367 4.150 1.00 25.75 157 GLY B N 1
ATOM 3643 C CA . GLY B 1 163 ? -31.026 31.318 3.322 1.00 26.08 157 GLY B CA 1
ATOM 3644 C C . GLY B 1 163 ? -31.909 31.624 2.153 1.00 25.97 157 GLY B C 1
ATOM 3645 O O . GLY B 1 163 ? -32.754 30.806 1.794 1.00 26.36 157 GLY B O 1
ATOM 3646 N N . ALA B 1 164 ? -31.720 32.802 1.574 1.00 26.32 158 ALA B N 1
ATOM 3647 C CA . ALA B 1 164 ? -32.509 33.249 0.438 1.00 26.09 158 ALA B CA 1
ATOM 3648 C C . ALA B 1 164 ? -31.624 33.236 -0.780 1.00 25.89 158 ALA B C 1
ATOM 3649 O O . ALA B 1 164 ? -30.412 33.091 -0.660 1.00 25.27 158 ALA B O 1
ATOM 3651 N N . PHE B 1 165 ? -32.223 33.343 -1.945 1.00 26.02 159 PHE B N 1
ATOM 3652 C CA . PHE B 1 165 ? -31.501 33.461 -3.182 1.00 25.85 159 PHE B CA 1
ATOM 3653 C C . PHE B 1 165 ? -31.655 34.859 -3.708 1.00 26.32 159 PHE B C 1
ATOM 3654 O O . PHE B 1 165 ? -32.699 35.282 -3.998 1.00 26.59 159 PHE B O 1
ATOM 3662 N N . HIS B 1 166 ? -30.571 35.573 -3.800 1.00 27.26 160 HIS B N 1
ATOM 3663 C CA . HIS B 1 166 ? -30.590 36.946 -4.147 1.00 27.68 160 HIS B CA 1
ATOM 3664 C C . HIS B 1 166 ? -29.300 37.337 -4.781 1.00 28.94 160 HIS B C 1
ATOM 3665 O O . HIS B 1 166 ? -28.325 37.400 -4.130 1.00 28.77 160 HIS B O 1
ATOM 3672 N N . GLN B 1 167 ? -29.305 37.635 -6.060 1.00 30.54 161 GLN B N 1
ATOM 3673 C CA . GLN B 1 167 ? -28.115 38.140 -6.719 1.00 32.46 161 GLN B CA 1
ATOM 3674 C C . GLN B 1 167 ? -27.783 39.557 -6.331 1.00 32.44 161 GLN B C 1
ATOM 3675 O O . GLN B 1 167 ? -28.645 40.357 -6.183 1.00 32.56 161 GLN B O 1
ATOM 3681 N N . PRO B 1 168 ? -26.506 39.850 -6.204 1.00 33.05 162 PRO B N 1
ATOM 3682 C CA . PRO B 1 168 ? -25.998 41.173 -5.883 1.00 32.60 162 PRO B CA 1
ATOM 3683 C C . PRO B 1 168 ? -25.903 42.057 -7.091 1.00 32.77 162 PRO B C 1
ATOM 3684 O O . PRO B 1 168 ? -25.966 41.559 -8.173 1.00 33.61 162 PRO B O 1
ATOM 3688 N N . LEU B 1 169 ? -25.762 43.353 -6.887 1.00 32.65 163 LEU B N 1
ATOM 3689 C CA . LEU B 1 169 ? -25.647 44.313 -7.988 1.00 32.73 163 LEU B CA 1
ATOM 3690 C C . LEU B 1 169 ? -24.315 44.169 -8.745 1.00 32.31 163 LEU B C 1
ATOM 3691 O O . LEU B 1 169 ? -24.268 44.175 -9.995 1.00 32.81 163 LEU B O 1
ATOM 3696 N N . ALA B 1 170 ? -23.258 44.035 -7.939 1.00 31.05 164 ALA B N 1
ATOM 3697 C CA . ALA B 1 170 ? -21.886 43.832 -8.354 1.00 30.55 164 ALA B CA 1
ATOM 3698 C C . ALA B 1 170 ? -21.054 43.241 -7.197 1.00 29.88 164 ALA B C 1
ATOM 3699 O O . ALA B 1 170 ? -21.489 43.227 -6.046 1.00 30.06 164 ALA B O 1
ATOM 3701 N N . VAL B 1 171 ? -19.858 42.755 -7.528 1.00 28.93 165 VAL B N 1
ATOM 3702 C CA . VAL B 1 171 ? -18.915 42.240 -6.555 1.00 27.92 165 VAL B CA 1
ATOM 3703 C C . VAL B 1 171 ? -17.588 42.844 -6.893 1.00 28.47 165 VAL B C 1
ATOM 3704 O O . VAL B 1 171 ? -17.185 42.857 -8.060 1.00 27.60 165 VAL B O 1
ATOM 3708 N N . LEU B 1 172 ? -16.924 43.344 -5.857 1.00 29.13 166 LEU B N 1
ATOM 3709 C CA . LEU B 1 172 ? -15.695 44.071 -6.023 1.00 30.01 166 LEU B CA 1
ATOM 3710 C C . LEU B 1 172 ? -14.620 43.347 -5.235 1.00 30.24 166 LEU B C 1
ATOM 3711 O O . LEU B 1 172 ? -14.659 43.242 -3.998 1.00 28.94 166 LEU B O 1
ATOM 3716 N N . VAL B 1 173 ? -13.669 42.819 -5.994 1.00 30.87 167 VAL B N 1
ATOM 3717 C CA . VAL B 1 173 ? -12.658 41.909 -5.463 1.00 30.86 167 VAL B CA 1
ATOM 3718 C C . VAL B 1 173 ? -11.358 42.701 -5.456 1.00 31.80 167 VAL B C 1
ATOM 3719 O O . VAL B 1 173 ? -10.697 42.875 -6.512 1.00 31.56 167 VAL B O 1
ATOM 3723 N N . ASP B 1 174 ? -11.029 43.203 -4.271 1.00 32.12 168 ASP B N 1
ATOM 3724 C CA . ASP B 1 174 ? -9.963 44.156 -4.136 1.00 33.25 168 ASP B CA 1
ATOM 3725 C C . ASP B 1 174 ? -8.759 43.451 -3.497 1.00 33.26 168 ASP B C 1
ATOM 3726 O O . ASP B 1 174 ? -8.749 43.086 -2.320 1.00 32.14 168 ASP B O 1
ATOM 3731 N N . LEU B 1 175 ? -7.740 43.264 -4.320 1.00 33.62 169 LEU B N 1
ATOM 3732 C CA . LEU B 1 175 ? -6.643 42.416 -3.961 1.00 34.49 169 LEU B CA 1
ATOM 3733 C C . LEU B 1 175 ? -5.849 43.043 -2.840 1.00 34.85 169 LEU B C 1
ATOM 3734 O O . LEU B 1 175 ? -5.197 42.340 -2.077 1.00 34.94 169 LEU B O 1
ATOM 3739 N N . ALA B 1 176 ? -5.969 44.361 -2.709 1.00 35.01 170 ALA B N 1
ATOM 3740 C CA . ALA B 1 176 ? -5.257 45.092 -1.687 1.00 35.50 170 ALA B CA 1
ATOM 3741 C C . ALA B 1 176 ? -5.647 44.600 -0.321 1.00 35.69 170 ALA B C 1
ATOM 3742 O O . ALA B 1 176 ? -4.791 44.514 0.545 1.00 36.65 170 ALA B O 1
ATOM 3744 N N . THR B 1 177 ? -6.919 44.240 -0.139 1.00 35.96 171 THR B N 1
ATOM 3745 C CA . THR B 1 177 ? -7.448 43.789 1.167 1.00 36.20 171 THR B CA 1
ATOM 3746 C C . THR B 1 177 ? -6.800 42.524 1.702 1.00 36.20 171 THR B C 1
ATOM 3747 O O . THR B 1 177 ? -6.837 42.260 2.922 1.00 35.69 171 THR B O 1
ATOM 3751 N N . LEU B 1 178 ? -6.219 41.741 0.795 1.00 36.31 172 LEU B N 1
ATOM 3752 C CA . LEU B 1 178 ? -5.634 40.457 1.166 1.00 37.65 172 LEU B CA 1
ATOM 3753 C C . LEU B 1 178 ? -4.329 40.612 1.950 1.00 39.03 172 LEU B C 1
ATOM 3754 O O . LEU B 1 178 ? -3.956 39.726 2.730 1.00 38.90 172 LEU B O 1
ATOM 3759 N N . GLN B 1 179 ? -3.665 41.757 1.760 1.00 40.16 173 GLN B N 1
ATOM 3760 C CA . GLN B 1 179 ? -2.412 42.057 2.478 1.00 41.26 173 GLN B CA 1
ATOM 3761 C C . GLN B 1 179 ? -2.460 41.839 3.964 1.00 39.49 173 GLN B C 1
ATOM 3762 O O . GLN B 1 179 ? -1.467 41.493 4.515 1.00 39.67 173 GLN B O 1
ATOM 3768 N N . THR B 1 180 ? -3.608 41.983 4.597 1.00 38.83 174 THR B N 1
ATOM 3769 C CA . THR B 1 180 ? -3.715 41.670 6.032 1.00 38.77 174 THR B CA 1
ATOM 3770 C C . THR B 1 180 ? -4.118 40.231 6.361 1.00 38.50 174 THR B C 1
ATOM 3771 O O . THR B 1 180 ? -4.027 39.810 7.507 1.00 38.95 174 THR B O 1
ATOM 3775 N N . LEU B 1 181 ? -4.584 39.491 5.367 1.00 38.38 175 LEU B N 1
ATOM 3776 C CA . LEU B 1 181 ? -5.108 38.163 5.584 1.00 39.01 175 LEU B CA 1
ATOM 3777 C C . LEU B 1 181 ? -3.982 37.209 5.899 1.00 39.24 175 LEU B C 1
ATOM 3778 O O . LEU B 1 181 ? -2.982 37.231 5.224 1.00 39.10 175 LEU B O 1
ATOM 3783 N N . PRO B 1 182 ? -4.130 36.405 6.958 1.00 40.19 176 PRO B N 1
ATOM 3784 C CA . PRO B 1 182 ? -3.093 35.463 7.398 1.00 41.04 176 PRO B CA 1
ATOM 3785 C C . PRO B 1 182 ? -2.872 34.316 6.436 1.00 42.53 176 PRO B C 1
ATOM 3786 O O . PRO B 1 182 ? -3.702 34.039 5.585 1.00 43.26 176 PRO B O 1
ATOM 3790 N N . ARG B 1 183 ? -1.750 33.644 6.594 1.00 44.02 177 ARG B N 1
ATOM 3791 C CA . ARG B 1 183 ? -1.434 32.480 5.822 1.00 45.27 177 ARG B CA 1
ATOM 3792 C C . ARG B 1 183 ? -2.564 31.464 5.935 1.00 45.34 177 ARG B C 1
ATOM 3793 O O . ARG B 1 183 ? -2.990 30.910 4.936 1.00 46.44 177 ARG B O 1
ATOM 3801 N N . ASP B 1 184 ? -3.063 31.228 7.136 1.00 45.31 178 ASP B N 1
ATOM 3802 C CA . ASP B 1 184 ? -3.972 30.108 7.362 1.00 45.79 178 ASP B CA 1
ATOM 3803 C C . ASP B 1 184 ? -5.295 30.208 6.553 1.00 44.02 178 ASP B C 1
ATOM 3804 O O . ASP B 1 184 ? -5.831 29.209 6.068 1.00 43.30 178 ASP B O 1
ATOM 3809 N N . GLU B 1 185 ? -5.795 31.429 6.422 1.00 41.95 179 GLU B N 1
ATOM 3810 C CA . GLU B 1 185 ? -7.054 31.701 5.744 1.00 39.98 179 GLU B CA 1
ATOM 3811 C C . GLU B 1 185 ? -6.835 31.765 4.239 1.00 38.42 179 GLU B C 1
ATOM 3812 O O . GLU B 1 185 ? -7.733 31.401 3.453 1.00 38.06 179 GLU B O 1
ATOM 3818 N N . MET B 1 186 ? -5.666 32.258 3.845 1.00 36.15 180 MET B N 1
ATOM 3819 C CA . MET B 1 186 ? -5.273 32.218 2.447 1.00 35.25 180 MET B CA 1
ATOM 3820 C C . MET B 1 186 ? -5.257 30.760 1.906 1.00 34.68 180 MET B C 1
ATOM 3821 O O . MET B 1 186 ? -5.666 30.501 0.778 1.00 33.97 180 MET B O 1
ATOM 3826 N N . ILE B 1 187 ? -4.824 29.828 2.750 1.00 33.79 181 ILE B N 1
ATOM 3827 C CA . ILE B 1 187 ? -4.625 28.425 2.377 1.00 33.38 181 ILE B CA 1
ATOM 3828 C C . ILE B 1 187 ? -5.982 27.743 2.381 1.00 32.58 181 ILE B C 1
ATOM 3829 O O . ILE B 1 187 ? -6.290 26.957 1.487 1.00 31.61 181 ILE B O 1
ATOM 3834 N N . CYS B 1 188 ? -6.777 28.090 3.397 1.00 32.08 182 CYS B N 1
ATOM 3835 C CA . CYS B 1 188 ? -8.210 27.809 3.460 1.00 31.82 182 CYS B CA 1
ATOM 3836 C C . CYS B 1 188 ? -8.839 28.003 2.086 1.00 29.88 182 CYS B C 1
ATOM 3837 O O . CYS B 1 188 ? -9.302 27.045 1.499 1.00 30.10 182 CYS B O 1
ATOM 3840 N N . GLY B 1 189 ? -8.816 29.216 1.558 1.00 28.11 183 GLY B N 1
ATOM 3841 C CA . GLY B 1 189 ? -9.486 29.483 0.295 1.00 25.85 183 GLY B CA 1
ATOM 3842 C C . GLY B 1 189 ? -8.822 28.883 -0.937 1.00 26.11 183 GLY B C 1
ATOM 3843 O O . GLY B 1 189 ? -9.471 28.688 -1.988 1.00 25.75 183 GLY B O 1
ATOM 3844 N N . MET B 1 190 ? -7.527 28.562 -0.843 1.00 25.15 184 MET B N 1
ATOM 3845 C CA . MET B 1 190 ? -6.832 27.987 -2.016 1.00 25.25 184 MET B CA 1
ATOM 3846 C C . MET B 1 190 ? -7.401 26.572 -2.343 1.00 24.67 184 MET B C 1
ATOM 3847 O O . MET B 1 190 ? -7.360 26.121 -3.501 1.00 24.73 184 MET B O 1
ATOM 3852 N N . ALA B 1 191 ? -7.949 25.900 -1.355 1.00 23.15 185 ALA B N 1
ATOM 3853 C CA . ALA B 1 191 ? -8.515 24.605 -1.522 1.00 23.44 185 ALA B CA 1
ATOM 3854 C C . ALA B 1 191 ? -9.670 24.649 -2.479 1.00 24.21 185 ALA B C 1
ATOM 3855 O O . ALA B 1 191 ? -9.858 23.766 -3.245 1.00 24.16 185 ALA B O 1
ATOM 3857 N N . GLU B 1 192 ? -10.465 25.683 -2.375 1.00 23.55 186 GLU B N 1
ATOM 3858 C CA . GLU B 1 192 ? -11.531 25.937 -3.298 1.00 24.20 186 GLU B CA 1
ATOM 3859 C C . GLU B 1 192 ? -11.022 26.271 -4.680 1.00 23.64 186 GLU B C 1
ATOM 3860 O O . GLU B 1 192 ? -11.665 25.967 -5.631 1.00 24.06 186 GLU B O 1
ATOM 3866 N N . VAL B 1 193 ? -9.915 26.985 -4.765 1.00 21.89 187 VAL B N 1
ATOM 3867 C CA . VAL B 1 193 ? -9.278 27.310 -6.024 1.00 20.71 187 VAL B CA 1
ATOM 3868 C C . VAL B 1 193 ? -8.719 26.112 -6.735 1.00 21.18 187 VAL B C 1
ATOM 3869 O O . VAL B 1 193 ? -8.788 26.027 -7.920 1.00 21.39 187 VAL B O 1
ATOM 3873 N N . VAL B 1 194 ? -8.113 25.215 -5.979 1.00 20.35 188 VAL B N 1
ATOM 3874 C CA . VAL B 1 194 ? -7.636 23.965 -6.530 1.00 19.93 188 VAL B CA 1
ATOM 3875 C C . VAL B 1 194 ? -8.837 23.185 -7.063 1.00 19.32 188 VAL B C 1
ATOM 3876 O O . VAL B 1 194 ? -8.802 22.632 -8.164 1.00 17.84 188 VAL B O 1
ATOM 3880 N N . LYS B 1 195 ? -9.915 23.177 -6.289 1.00 18.87 189 LYS B N 1
ATOM 3881 C CA . LYS B 1 195 ? -11.094 22.471 -6.718 1.00 18.60 189 LYS B CA 1
ATOM 3882 C C . LYS B 1 195 ? -11.508 22.953 -8.111 1.00 19.00 189 LYS B C 1
ATOM 3883 O O . LYS B 1 195 ? -11.673 22.146 -9.031 1.00 18.95 189 LYS B O 1
ATOM 3889 N N . ALA B 1 196 ? -11.613 24.250 -8.292 1.00 17.86 190 ALA B N 1
ATOM 3890 C CA . ALA B 1 196 ? -11.911 24.758 -9.624 1.00 19.46 190 ALA B CA 1
ATOM 3891 C C . ALA B 1 196 ? -10.905 24.259 -10.700 1.00 19.92 190 ALA B C 1
ATOM 3892 O O . ALA B 1 196 ? -11.259 24.028 -11.866 1.00 21.73 190 ALA B O 1
ATOM 3894 N N . GLY B 1 197 ? -9.644 24.123 -10.327 1.00 20.37 191 GLY B N 1
ATOM 3895 C CA . GLY B 1 197 ? -8.643 23.658 -11.286 1.00 20.17 191 GLY B CA 1
ATOM 3896 C C . GLY B 1 197 ? -8.967 22.274 -11.814 1.00 20.46 191 GLY B C 1
ATOM 3897 O O . GLY B 1 197 ? -8.874 22.041 -13.032 1.00 21.22 191 GLY B O 1
ATOM 3898 N N . PHE B 1 198 ? -9.325 21.358 -10.913 1.00 19.48 192 PHE B N 1
ATOM 3899 C CA . PHE B 1 198 ? -9.608 19.980 -11.279 1.00 19.95 192 PHE B CA 1
ATOM 3900 C C . PHE B 1 198 ? -10.952 19.801 -11.994 1.00 20.97 192 PHE B C 1
ATOM 3901 O O . PHE B 1 198 ? -11.090 18.918 -12.839 1.00 22.17 192 PHE B O 1
ATOM 3909 N N . ILE B 1 199 ? -11.934 20.606 -11.673 1.00 20.80 193 ILE B N 1
ATOM 3910 C CA . ILE B 1 199 ? -13.214 20.438 -12.277 1.00 20.87 193 ILE B CA 1
ATOM 3911 C C . ILE B 1 199 ? -13.483 21.198 -13.555 1.00 22.25 193 ILE B C 1
ATOM 3912 O O . ILE B 1 199 ? -14.260 20.758 -14.325 1.00 22.38 193 ILE B O 1
ATOM 3917 N N . ALA B 1 200 ? -12.852 22.328 -13.760 1.00 22.66 194 ALA B N 1
ATOM 3918 C CA . ALA B 1 200 ? -13.095 23.097 -14.960 1.00 24.33 194 ALA B CA 1
ATOM 3919 C C . ALA B 1 200 ? -11.911 23.697 -15.705 1.00 25.52 194 ALA B C 1
ATOM 3920 O O . ALA B 1 200 ? -11.947 23.813 -16.874 1.00 25.97 194 ALA B O 1
ATOM 3922 N N . ASP B 1 201 ? -10.889 24.105 -14.985 1.00 25.70 195 ASP B N 1
ATOM 3923 C CA . ASP B 1 201 ? -9.774 24.839 -15.524 1.00 25.10 195 ASP B CA 1
ATOM 3924 C C . ASP B 1 201 ? -8.375 24.430 -15.045 1.00 25.25 195 ASP B C 1
ATOM 3925 O O . ASP B 1 201 ? -7.881 25.002 -14.139 1.00 24.41 195 ASP B O 1
ATOM 3930 N N . PRO B 1 202 ? -7.774 23.439 -15.694 1.00 25.78 196 PRO B N 1
ATOM 3931 C CA . PRO B 1 202 ? -6.473 22.867 -15.377 1.00 25.87 196 PRO B CA 1
ATOM 3932 C C . PRO B 1 202 ? -5.326 23.848 -15.439 1.00 25.98 196 PRO B C 1
ATOM 3933 O O . PRO B 1 202 ? -4.295 23.599 -14.829 1.00 27.33 196 PRO B O 1
ATOM 3937 N N . VAL B 1 203 ? -5.477 24.967 -16.127 1.00 25.93 197 VAL B N 1
ATOM 3938 C CA . VAL B 1 203 ? -4.436 26.039 -16.035 1.00 25.96 197 VAL B CA 1
ATOM 3939 C C . VAL B 1 203 ? -4.252 26.515 -14.592 1.00 25.17 197 VAL B C 1
ATOM 3940 O O . VAL B 1 203 ? -3.160 26.893 -14.192 1.00 26.22 197 VAL B O 1
ATOM 3944 N N . ILE B 1 204 ? -5.328 26.518 -13.814 1.00 24.50 198 ILE B N 1
ATOM 3945 C CA . ILE B 1 204 ? -5.223 26.851 -12.402 1.00 23.36 198 ILE B CA 1
ATOM 3946 C C . ILE B 1 204 ? -4.170 25.952 -11.820 1.00 22.43 198 ILE B C 1
ATOM 3947 O O . ILE B 1 204 ? -3.330 26.411 -11.067 1.00 21.44 198 ILE B O 1
ATOM 3952 N N . LEU B 1 205 ? -4.217 24.682 -12.206 1.00 22.40 199 LEU B N 1
ATOM 3953 C CA . LEU B 1 205 ? -3.313 23.682 -11.630 1.00 23.96 199 LEU B CA 1
ATOM 3954 C C . LEU B 1 205 ? -1.839 23.902 -11.998 1.00 25.23 199 LEU B C 1
ATOM 3955 O O . LEU B 1 205 ? -0.966 23.844 -11.128 1.00 25.38 199 LEU B O 1
ATOM 3960 N N . ASP B 1 206 ? -1.599 24.171 -13.277 1.00 27.40 200 ASP B N 1
ATOM 3961 C CA . ASP B 1 206 ? -0.266 24.528 -13.790 1.00 30.47 200 ASP B CA 1
ATOM 3962 C C . ASP B 1 206 ? 0.285 25.820 -13.185 1.00 30.66 200 ASP B C 1
ATOM 3963 O O . ASP B 1 206 ? 1.483 25.917 -12.902 1.00 30.71 200 ASP B O 1
ATOM 3968 N N . LEU B 1 207 ? -0.561 26.825 -13.011 1.00 30.69 201 LEU B N 1
ATOM 3969 C CA . LEU B 1 207 ? -0.065 28.020 -12.368 1.00 31.80 201 LEU B CA 1
ATOM 3970 C C . LEU B 1 207 ? 0.388 27.737 -10.944 1.00 32.09 201 LEU B C 1
ATOM 3971 O O . LEU B 1 207 ? 1.424 28.243 -10.520 1.00 33.50 201 LEU B O 1
ATOM 3976 N N . ILE B 1 208 ? -0.345 26.913 -10.210 1.00 31.56 202 ILE B N 1
ATOM 3977 C CA . ILE B 1 208 ? 0.055 26.650 -8.837 1.00 31.33 202 ILE B CA 1
ATOM 3978 C C . ILE B 1 208 ? 1.304 25.818 -8.909 1.00 33.07 202 ILE B C 1
ATOM 3979 O O . ILE B 1 208 ? 2.255 26.102 -8.205 1.00 33.70 202 ILE B O 1
ATOM 3984 N N . GLU B 1 209 ? 1.314 24.807 -9.774 1.00 34.11 203 GLU B N 1
ATOM 3985 C CA . GLU B 1 209 ? 2.409 23.850 -9.772 1.00 36.47 203 GLU B CA 1
ATOM 3986 C C . GLU B 1 209 ? 3.777 24.512 -9.971 1.00 37.40 203 GLU B C 1
ATOM 3987 O O . GLU B 1 209 ? 4.775 24.138 -9.326 1.00 36.89 203 GLU B O 1
ATOM 3993 N N . ALA B 1 210 ? 3.794 25.552 -10.758 1.00 38.70 204 ALA B N 1
ATOM 3994 C CA . ALA B 1 210 ? 5.006 26.187 -11.137 1.00 40.12 204 ALA B CA 1
ATOM 3995 C C . ALA B 1 210 ? 5.760 26.783 -9.976 1.00 41.04 204 ALA B C 1
ATOM 3996 O O . ALA B 1 210 ? 6.952 26.744 -9.969 1.00 41.82 204 ALA B O 1
ATOM 3998 N N . ASP B 1 211 ? 5.069 27.404 -9.041 1.00 41.75 205 ASP B N 1
ATOM 3999 C CA . ASP B 1 211 ? 5.621 27.774 -7.756 1.00 41.74 205 ASP B CA 1
ATOM 4000 C C . ASP B 1 211 ? 4.520 27.934 -6.720 1.00 41.26 205 ASP B C 1
ATOM 4001 O O . ASP B 1 211 ? 3.838 28.923 -6.702 1.00 40.44 205 ASP B O 1
ATOM 4006 N N . PRO B 1 212 ? 4.360 26.964 -5.847 1.00 40.60 206 PRO B N 1
ATOM 4007 C CA . PRO B 1 212 ? 3.257 26.963 -4.913 1.00 39.76 206 PRO B CA 1
ATOM 4008 C C . PRO B 1 212 ? 3.290 28.089 -3.917 1.00 39.34 206 PRO B C 1
ATOM 4009 O O . PRO B 1 212 ? 2.261 28.591 -3.569 1.00 40.46 206 PRO B O 1
ATOM 4013 N N . GLN B 1 213 ? 4.454 28.459 -3.440 1.00 38.35 207 GLN B N 1
ATOM 4014 C CA . GLN B 1 213 ? 4.572 29.589 -2.522 1.00 37.56 207 GLN B CA 1
ATOM 4015 C C . GLN B 1 213 ? 4.207 30.934 -3.112 1.00 36.93 207 GLN B C 1
ATOM 4016 O O . GLN B 1 213 ? 3.653 31.777 -2.401 1.00 36.95 207 GLN B O 1
ATOM 4022 N N . ALA B 1 214 ? 4.514 31.129 -4.395 1.00 35.97 208 ALA B N 1
ATOM 4023 C CA . ALA B 1 214 ? 4.091 32.320 -5.137 1.00 36.29 208 ALA B CA 1
ATOM 4024 C C . ALA B 1 214 ? 2.587 32.362 -5.395 1.00 36.43 208 ALA B C 1
ATOM 4025 O O . ALA B 1 214 ? 2.016 33.407 -5.695 1.00 36.56 208 ALA B O 1
ATOM 4027 N N . ALA B 1 215 ? 1.948 31.215 -5.315 1.00 36.99 209 ALA B N 1
ATOM 4028 C CA . ALA B 1 215 ? 0.523 31.162 -5.509 1.00 37.68 209 ALA B CA 1
ATOM 4029 C C . ALA B 1 215 ? -0.151 31.793 -4.309 1.00 38.33 209 ALA B C 1
ATOM 4030 O O . ALA B 1 215 ? -1.239 32.331 -4.432 1.00 39.27 209 ALA B O 1
ATOM 4032 N N . LEU B 1 216 ? 0.524 31.767 -3.163 1.00 38.76 210 LEU B N 1
ATOM 4033 C CA . LEU B 1 216 ? -0.052 32.204 -1.908 1.00 38.40 210 LEU B CA 1
ATOM 4034 C C . LEU B 1 216 ? 0.289 33.631 -1.596 1.00 39.48 210 LEU B C 1
ATOM 4035 O O . LEU B 1 216 ? -0.130 34.161 -0.572 1.00 40.13 210 LEU B O 1
ATOM 4040 N N . ASP B 1 217 ? 1.082 34.260 -2.444 1.00 41.00 211 ASP B N 1
ATOM 4041 C CA . ASP B 1 217 ? 1.476 35.633 -2.176 1.00 42.26 211 ASP B CA 1
ATOM 4042 C C . ASP B 1 217 ? 0.522 36.569 -2.901 1.00 42.11 211 ASP B C 1
ATOM 4043 O O . ASP B 1 217 ? 0.451 36.536 -4.143 1.00 42.27 211 ASP B O 1
ATOM 4048 N N . PRO B 1 218 ? -0.205 37.400 -2.131 1.00 42.38 212 PRO B N 1
ATOM 4049 C CA . PRO B 1 218 ? -1.179 38.395 -2.629 1.00 43.24 212 PRO B CA 1
ATOM 4050 C C . PRO B 1 218 ? -0.541 39.526 -3.432 1.00 44.30 212 PRO B C 1
ATOM 4051 O O . PRO B 1 218 ? -1.230 40.282 -4.127 1.00 43.75 212 PRO B O 1
ATOM 4055 N N . ALA B 1 219 ? 0.780 39.620 -3.334 1.00 45.84 213 ALA B N 1
ATOM 4056 C CA . ALA B 1 219 ? 1.498 40.706 -3.953 1.00 47.16 213 ALA B CA 1
ATOM 4057 C C . ALA B 1 219 ? 2.100 40.273 -5.288 1.00 47.64 213 ALA B C 1
ATOM 4058 O O . ALA B 1 219 ? 2.668 41.122 -5.999 1.00 47.87 213 ALA B O 1
ATOM 4060 N N . GLY B 1 220 ? 1.961 38.977 -5.629 1.00 47.32 214 GLY B N 1
ATOM 4061 C CA . GLY B 1 220 ? 2.570 38.387 -6.845 1.00 46.79 214 GLY B CA 1
ATOM 4062 C C . GLY B 1 220 ? 1.730 38.467 -8.117 1.00 46.93 214 GLY B C 1
ATOM 4063 O O . GLY B 1 220 ? 0.611 38.969 -8.088 1.00 46.85 214 GLY B O 1
ATOM 4064 N N . ASP B 1 221 ? 2.258 37.979 -9.243 1.00 47.13 215 ASP B N 1
ATOM 4065 C CA . ASP B 1 221 ? 1.482 37.996 -10.502 1.00 47.49 215 ASP B CA 1
ATOM 4066 C C . ASP B 1 221 ? 0.513 36.827 -10.573 1.00 45.69 215 ASP B C 1
ATOM 4067 O O . ASP B 1 221 ? -0.369 36.796 -11.431 1.00 46.17 215 ASP B O 1
ATOM 4072 N N . VAL B 1 222 ? 0.678 35.866 -9.679 1.00 43.13 216 VAL B N 1
ATOM 4073 C CA . VAL B 1 222 ? 0.065 34.572 -9.886 1.00 41.12 216 VAL B CA 1
ATOM 4074 C C . VAL B 1 222 ? -1.338 34.529 -9.311 1.00 39.75 216 VAL B C 1
ATOM 4075 O O . VAL B 1 222 ? -2.285 34.182 -10.014 1.00 39.37 216 VAL B O 1
ATOM 4079 N N . LEU B 1 223 ? -1.454 34.893 -8.044 1.00 37.97 217 LEU B N 1
ATOM 4080 C CA . LEU B 1 223 ? -2.730 35.020 -7.364 1.00 37.39 217 LEU B CA 1
ATOM 4081 C C . LEU B 1 223 ? -3.847 35.789 -8.129 1.00 37.25 217 LEU B C 1
ATOM 4082 O O . LEU B 1 223 ? -4.973 35.305 -8.253 1.00 37.59 217 LEU B O 1
ATOM 4087 N N . PRO B 1 224 ? -3.549 36.983 -8.654 1.00 37.08 218 PRO B N 1
ATOM 4088 C CA . PRO B 1 224 ? -4.656 37.650 -9.349 1.00 36.61 218 PRO B CA 1
ATOM 4089 C C . PRO B 1 224 ? -5.248 36.796 -10.445 1.00 36.04 218 PRO B C 1
ATOM 4090 O O . PRO B 1 224 ? -6.452 36.787 -10.614 1.00 36.72 218 PRO B O 1
ATOM 4094 N N . GLU B 1 225 ? -4.400 36.098 -11.191 1.00 35.77 219 GLU B N 1
ATOM 4095 C CA . GLU B 1 225 ? -4.829 35.255 -12.298 1.00 34.85 219 GLU B CA 1
ATOM 4096 C C . GLU B 1 225 ? -5.580 34.022 -11.773 1.00 33.24 219 GLU B C 1
ATOM 4097 O O . GLU B 1 225 ? -6.554 33.579 -12.387 1.00 33.09 219 GLU B O 1
ATOM 4103 N N . LEU B 1 226 ? -5.125 33.474 -10.650 1.00 31.28 220 LEU B N 1
ATOM 4104 C CA . LEU B 1 226 ? -5.803 32.347 -10.023 1.00 30.40 220 LEU B CA 1
ATOM 4105 C C . LEU B 1 226 ? -7.249 32.676 -9.663 1.00 30.83 220 LEU B C 1
ATOM 4106 O O . LEU B 1 226 ? -8.179 31.869 -9.849 1.00 30.47 220 LEU B O 1
ATOM 4111 N N . ILE B 1 227 ? -7.429 33.886 -9.149 1.00 31.62 221 ILE B N 1
ATOM 4112 C CA . ILE B 1 227 ? -8.721 34.396 -8.736 1.00 31.07 221 ILE B CA 1
ATOM 4113 C C . ILE B 1 227 ? -9.537 34.715 -9.981 1.00 31.75 221 ILE B C 1
ATOM 4114 O O . ILE B 1 227 ? -10.699 34.325 -10.058 1.00 31.88 221 ILE B O 1
ATOM 4119 N N . ARG B 1 228 ? -8.952 35.355 -10.994 1.00 31.93 222 ARG B N 1
ATOM 4120 C CA . ARG B 1 228 ? -9.710 35.518 -12.243 1.00 32.84 222 ARG B CA 1
ATOM 4121 C C . ARG B 1 228 ? -10.270 34.181 -12.749 1.00 32.44 222 ARG B C 1
ATOM 4122 O O . ARG B 1 228 ? -11.464 34.060 -13.040 1.00 32.94 222 ARG B O 1
ATOM 4130 N N . ARG B 1 229 ? -9.410 33.180 -12.866 1.00 32.06 223 ARG B N 1
ATOM 4131 C CA . ARG B 1 229 ? -9.828 31.866 -13.307 1.00 31.85 223 ARG B CA 1
ATOM 4132 C C . ARG B 1 229 ? -10.808 31.167 -12.372 1.00 31.88 223 ARG B C 1
ATOM 4133 O O . ARG B 1 229 ? -11.765 30.574 -12.858 1.00 32.61 223 ARG B O 1
ATOM 4141 N N . ALA B 1 230 ? -10.598 31.201 -11.059 1.00 30.55 224 ALA B N 1
ATOM 4142 C CA . ALA B 1 230 ? -11.486 30.400 -10.220 1.00 30.75 224 ALA B CA 1
ATOM 4143 C C . ALA B 1 230 ? -12.903 31.033 -10.256 1.00 30.77 224 ALA B C 1
ATOM 4144 O O . ALA B 1 230 ? -13.924 30.351 -10.269 1.00 30.43 224 ALA B O 1
ATOM 4146 N N . ILE B 1 231 ? -12.927 32.347 -10.354 1.00 30.23 225 ILE B N 1
ATOM 4147 C CA . ILE B 1 231 ? -14.149 33.077 -10.424 1.00 30.15 225 ILE B CA 1
ATOM 4148 C C . ILE B 1 231 ? -14.814 32.886 -11.779 1.00 31.05 225 ILE B C 1
ATOM 4149 O O . ILE B 1 231 ? -16.057 32.824 -11.831 1.00 31.29 225 ILE B O 1
ATOM 4154 N N . THR B 1 232 ? -14.021 32.824 -12.867 1.00 30.48 226 THR B N 1
ATOM 4155 C CA . THR B 1 232 ? -14.582 32.501 -14.171 1.00 30.47 226 THR B CA 1
ATOM 4156 C C . THR B 1 232 ? -15.325 31.151 -14.080 1.00 29.83 226 THR B C 1
ATOM 4157 O O . THR B 1 232 ? -16.499 31.027 -14.500 1.00 30.07 226 THR B O 1
ATOM 4161 N N . VAL B 1 233 ? -14.648 30.154 -13.515 1.00 28.24 227 VAL B N 1
ATOM 4162 C CA . VAL B 1 233 ? -15.272 28.858 -13.334 1.00 26.90 227 VAL B CA 1
ATOM 4163 C C . VAL B 1 233 ? -16.566 29.015 -12.567 1.00 27.27 227 VAL B C 1
ATOM 4164 O O . VAL B 1 233 ? -17.595 28.589 -13.053 1.00 28.40 227 VAL B O 1
ATOM 4168 N N . LYS B 1 234 ? -16.548 29.654 -11.407 1.00 27.78 228 LYS B N 1
ATOM 4169 C CA . LYS B 1 234 ? -17.808 29.755 -10.654 1.00 29.08 228 LYS B CA 1
ATOM 4170 C C . LYS B 1 234 ? -18.927 30.504 -11.403 1.00 30.12 228 LYS B C 1
ATOM 4171 O O . LYS B 1 234 ? -20.048 30.033 -11.428 1.00 30.44 228 LYS B O 1
ATOM 4177 N N . ALA B 1 235 ? -18.617 31.651 -12.003 1.00 31.35 229 ALA B N 1
ATOM 4178 C CA . ALA B 1 235 ? -19.554 32.319 -12.926 1.00 33.49 229 ALA B CA 1
ATOM 4179 C C . ALA B 1 235 ? -20.103 31.481 -14.091 1.00 34.57 229 ALA B C 1
ATOM 4180 O O . ALA B 1 235 ? -21.227 31.684 -14.519 1.00 35.04 229 ALA B O 1
ATOM 4182 N N . GLU B 1 236 ? -19.329 30.545 -14.619 1.00 36.62 230 GLU B N 1
ATOM 4183 C CA . GLU B 1 236 ? -19.867 29.693 -15.673 1.00 37.68 230 GLU B CA 1
ATOM 4184 C C . GLU B 1 236 ? -20.911 28.759 -15.063 1.00 37.02 230 GLU B C 1
ATOM 4185 O O . GLU B 1 236 ? -22.002 28.590 -15.612 1.00 37.59 230 GLU B O 1
ATOM 4191 N N . VAL B 1 237 ? -20.612 28.210 -13.921 1.00 36.09 231 VAL B N 1
ATOM 4192 C CA . VAL B 1 237 ? -21.544 27.350 -13.279 1.00 35.38 231 VAL B CA 1
ATOM 4193 C C . VAL B 1 237 ? -22.832 28.033 -12.868 1.00 35.20 231 VAL B C 1
ATOM 4194 O O . VAL B 1 237 ? -23.878 27.510 -13.066 1.00 35.19 231 VAL B O 1
ATOM 4198 N N . VAL B 1 238 ? -22.769 29.222 -12.325 1.00 35.14 232 VAL B N 1
ATOM 4199 C CA . VAL B 1 238 ? -23.981 29.802 -11.818 1.00 36.12 232 VAL B CA 1
ATOM 4200 C C . VAL B 1 238 ? -24.863 30.382 -12.870 1.00 36.93 232 VAL B C 1
ATOM 4201 O O . VAL B 1 238 ? -26.017 30.576 -12.636 1.00 36.44 232 VAL B O 1
ATOM 4205 N N . ALA B 1 239 ? -24.313 30.616 -14.039 1.00 38.47 233 ALA B N 1
ATOM 4206 C CA . ALA B 1 239 ? -25.091 31.000 -15.179 1.00 39.94 233 ALA B CA 1
ATOM 4207 C C . ALA B 1 239 ? -25.612 29.786 -15.932 1.00 41.09 233 ALA B C 1
ATOM 4208 O O . ALA B 1 239 ? -26.254 29.939 -16.917 1.00 40.60 233 ALA B O 1
ATOM 4210 N N . ALA B 1 240 ? -25.329 28.586 -15.442 1.00 42.54 234 ALA B N 1
ATOM 4211 C CA . ALA B 1 240 ? -25.898 27.352 -16.025 1.00 44.03 234 ALA B CA 1
ATOM 4212 C C . ALA B 1 240 ? -27.435 27.266 -15.956 1.00 45.36 234 ALA B C 1
ATOM 4213 O O . ALA B 1 240 ? -28.055 27.166 -14.864 1.00 46.97 234 ALA B O 1
ATOM 4215 N N . GLU B 1 246 ? -28.462 18.843 -12.973 1.00 60.04 240 GLU B N 1
ATOM 4216 C CA . GLU B 1 246 ? -28.041 20.129 -12.450 1.00 60.19 240 GLU B CA 1
ATOM 4217 C C . GLU B 1 246 ? -26.515 20.148 -12.193 1.00 58.67 240 GLU B C 1
ATOM 4218 O O . GLU B 1 246 ? -25.982 19.415 -11.348 1.00 58.68 240 GLU B O 1
ATOM 4224 N N . LEU B 1 247 ? -25.833 21.007 -12.944 1.00 57.03 241 LEU B N 1
ATOM 4225 C CA . LEU B 1 247 ? -24.362 21.140 -12.933 1.00 54.85 241 LEU B CA 1
ATOM 4226 C C . LEU B 1 247 ? -23.778 21.856 -11.712 1.00 53.04 241 LEU B C 1
ATOM 4227 O O . LEU B 1 247 ? -22.631 21.598 -11.355 1.00 53.28 241 LEU B O 1
ATOM 4232 N N . ARG B 1 248 ? -24.542 22.757 -11.085 1.00 50.72 242 ARG B N 1
ATOM 4233 C CA . ARG B 1 248 ? -24.098 23.436 -9.850 1.00 48.08 242 ARG B CA 1
ATOM 4234 C C . ARG B 1 248 ? -23.568 22.446 -8.824 1.00 46.03 242 ARG B C 1
ATOM 4235 O O . ARG B 1 248 ? -22.801 22.818 -7.929 1.00 46.17 242 ARG B O 1
ATOM 4243 N N . GLU B 1 249 ? -23.952 21.184 -8.983 1.00 43.04 243 GLU B N 1
ATOM 4244 C CA . GLU B 1 249 ? -23.383 20.104 -8.222 1.00 40.64 243 GLU B CA 1
ATOM 4245 C C . GLU B 1 249 ? -21.855 20.006 -8.309 1.00 37.43 243 GLU B C 1
ATOM 4246 O O . GLU B 1 249 ? -21.213 19.669 -7.298 1.00 37.04 243 GLU B O 1
ATOM 4252 N N . ILE B 1 250 ? -21.247 20.313 -9.467 1.00 33.19 244 ILE B N 1
ATOM 4253 C CA . ILE B 1 250 ? -19.768 20.164 -9.566 1.00 29.41 244 ILE B CA 1
ATOM 4254 C C . ILE B 1 250 ? -18.982 20.928 -8.523 1.00 27.18 244 ILE B C 1
ATOM 4255 O O . ILE B 1 250 ? -17.945 20.467 -8.108 1.00 26.61 244 ILE B O 1
ATOM 4260 N N . LEU B 1 251 ? -19.517 22.053 -8.057 1.00 25.27 245 LEU B N 1
ATOM 4261 C CA . LEU B 1 251 ? -18.885 22.855 -7.038 1.00 24.61 245 LEU B CA 1
ATOM 4262 C C . LEU B 1 251 ? -18.872 22.157 -5.722 1.00 23.72 245 LEU B C 1
ATOM 4263 O O . LEU B 1 251 ? -18.354 22.698 -4.788 1.00 23.49 245 LEU B O 1
ATOM 4268 N N . ASN B 1 252 ? -19.446 20.973 -5.646 1.00 22.65 246 ASN B N 1
ATOM 4269 C CA . ASN B 1 252 ? -19.377 20.209 -4.417 1.00 22.70 246 ASN B CA 1
ATOM 4270 C C . ASN B 1 252 ? -18.296 19.174 -4.434 1.00 21.36 246 ASN B C 1
ATOM 4271 O O . ASN B 1 252 ? -18.231 18.315 -3.534 1.00 19.38 246 ASN B O 1
ATOM 4276 N N . TYR B 1 253 ? -17.469 19.233 -5.473 1.00 19.89 247 TYR B N 1
ATOM 4277 C CA . TYR B 1 253 ? -16.381 18.296 -5.578 1.00 18.75 247 TYR B CA 1
ATOM 4278 C C . TYR B 1 253 ? -15.536 18.418 -4.318 1.00 18.30 247 TYR B C 1
ATOM 4279 O O . TYR B 1 253 ? -15.091 19.524 -3.922 1.00 17.20 247 TYR B O 1
ATOM 4288 N N . GLY B 1 254 ? -15.379 17.285 -3.662 1.00 18.12 248 GLY B N 1
ATOM 4289 C CA . GLY B 1 254 ? -14.686 17.235 -2.405 1.00 18.59 248 GLY B CA 1
ATOM 4290 C C . GLY B 1 254 ? -15.459 17.625 -1.172 1.00 18.99 248 GLY B C 1
ATOM 4291 O O . GLY B 1 254 ? -14.940 17.477 -0.097 1.00 18.22 248 GLY B O 1
ATOM 4292 N N . HIS B 1 255 ? -16.698 18.084 -1.307 1.00 20.96 249 HIS B N 1
ATOM 4293 C CA . HIS B 1 255 ? -17.479 18.572 -0.126 1.00 22.53 249 HIS B CA 1
ATOM 4294 C C . HIS B 1 255 ? -18.279 17.422 0.581 1.00 23.98 249 HIS B C 1
ATOM 4295 O O . HIS B 1 255 ? -18.845 17.613 1.687 1.00 25.27 249 HIS B O 1
ATOM 4302 N N . THR B 1 256 ? -18.368 16.229 -0.008 1.00 24.66 250 THR B N 1
ATOM 4303 C CA . THR B 1 256 ? -19.211 15.205 0.642 1.00 25.34 250 THR B CA 1
ATOM 4304 C C . THR B 1 256 ? -18.500 14.696 1.887 1.00 25.89 250 THR B C 1
ATOM 4305 O O . THR B 1 256 ? -19.041 14.734 2.999 1.00 26.24 250 THR B O 1
ATOM 4309 N N . LEU B 1 257 ? -17.276 14.238 1.712 1.00 25.81 251 LEU B N 1
ATOM 4310 C CA . LEU B 1 257 ? -16.513 13.829 2.859 1.00 26.70 251 LEU B CA 1
ATOM 4311 C C . LEU B 1 257 ? -16.104 15.106 3.622 1.00 26.76 251 LEU B C 1
ATOM 4312 O O . LEU B 1 257 ? -16.198 15.172 4.856 1.00 27.40 251 LEU B O 1
ATOM 4317 N N . GLY B 1 258 ? -15.671 16.118 2.876 1.00 26.31 252 GLY B N 1
ATOM 4318 C CA . GLY B 1 258 ? -15.318 17.400 3.432 1.00 26.17 252 GLY B CA 1
ATOM 4319 C C . GLY B 1 258 ? -16.246 17.831 4.545 1.00 27.34 252 GLY B C 1
ATOM 4320 O O . GLY B 1 258 ? -15.817 17.948 5.683 1.00 27.77 252 GLY B O 1
ATOM 4321 N N . HIS B 1 259 ? -17.518 18.079 4.220 1.00 27.79 253 HIS B N 1
ATOM 4322 C CA . HIS B 1 259 ? -18.515 18.527 5.188 1.00 27.97 253 HIS B CA 1
ATOM 4323 C C . HIS B 1 259 ? -18.651 17.554 6.374 1.00 27.10 253 HIS B C 1
ATOM 4324 O O . HIS B 1 259 ? -18.774 17.969 7.491 1.00 27.53 253 HIS B O 1
ATOM 4331 N N . ALA B 1 260 ? -18.595 16.256 6.140 1.00 26.60 254 ALA B N 1
ATOM 4332 C CA . ALA B 1 260 ? -18.666 15.323 7.236 1.00 26.51 254 ALA B CA 1
ATOM 4333 C C . ALA B 1 260 ? -17.500 15.533 8.186 1.00 28.03 254 ALA B C 1
ATOM 4334 O O . ALA B 1 260 ? -17.704 15.528 9.383 1.00 28.21 254 ALA B O 1
ATOM 4336 N N . ILE B 1 261 ? -16.281 15.714 7.659 1.00 28.52 255 ILE B N 1
ATOM 4337 C CA . ILE B 1 261 ? -15.117 15.968 8.489 1.00 29.49 255 ILE B CA 1
ATOM 4338 C C . ILE B 1 261 ? -15.260 17.257 9.315 1.00 32.40 255 ILE B C 1
ATOM 4339 O O . ILE B 1 261 ? -14.852 17.301 10.501 1.00 33.19 255 ILE B O 1
ATOM 4344 N N . GLU B 1 262 ? -15.817 18.292 8.679 1.00 33.81 256 GLU B N 1
ATOM 4345 C CA . GLU B 1 262 ? -16.070 19.573 9.286 1.00 35.44 256 GLU B CA 1
ATOM 4346 C C . GLU B 1 262 ? -16.993 19.352 10.491 1.00 36.43 256 GLU B C 1
ATOM 4347 O O . GLU B 1 262 ? -16.680 19.779 11.577 1.00 36.74 256 GLU B O 1
ATOM 4353 N N . ARG B 1 263 ? -18.123 18.678 10.282 1.00 38.09 257 ARG B N 1
ATOM 4354 C CA . ARG B 1 263 ? -19.069 18.297 11.353 1.00 39.87 257 ARG B CA 1
ATOM 4355 C C . ARG B 1 263 ? -18.396 17.549 12.508 1.00 39.81 257 ARG B C 1
ATOM 4356 O O . ARG B 1 263 ? -18.613 17.879 13.679 1.00 39.07 257 ARG B O 1
ATOM 4364 N N . ARG B 1 264 ? -17.626 16.511 12.154 1.00 39.21 258 ARG B N 1
ATOM 4365 C CA . ARG B 1 264 ? -17.061 15.608 13.121 1.00 39.32 258 ARG B CA 1
ATOM 4366 C C . ARG B 1 264 ? -16.135 16.388 14.030 1.00 39.76 258 ARG B C 1
ATOM 4367 O O . ARG B 1 264 ? -16.091 16.076 15.232 1.00 39.79 258 ARG B O 1
ATOM 4375 N N . GLU B 1 265 ? -15.420 17.381 13.459 1.00 38.96 259 GLU B N 1
ATOM 4376 C CA . GLU B 1 265 ? -14.444 18.197 14.191 1.00 38.61 259 GLU B CA 1
ATOM 4377 C C . GLU B 1 265 ? -15.117 19.419 14.821 1.00 39.11 259 GLU B C 1
ATOM 4378 O O . GLU B 1 265 ? -14.404 20.306 15.329 1.00 38.85 259 GLU B O 1
ATOM 4384 N N . ARG B 1 266 ? -16.465 19.469 14.767 1.00 39.27 260 ARG B N 1
ATOM 4385 C CA . ARG B 1 266 ? -17.281 20.519 15.431 1.00 40.09 260 ARG B CA 1
ATOM 4386 C C . ARG B 1 266 ? -16.981 21.921 14.900 1.00 40.91 260 ARG B C 1
ATOM 4387 O O . ARG B 1 266 ? -17.100 22.911 15.636 1.00 41.59 260 ARG B O 1
ATOM 4395 N N . TYR B 1 267 ? -16.566 22.000 13.632 1.00 41.07 261 TYR B N 1
ATOM 4396 C CA . TYR B 1 267 ? -16.224 23.284 12.959 1.00 41.33 261 TYR B CA 1
ATOM 4397 C C . TYR B 1 267 ? -14.947 23.965 13.375 1.00 40.70 261 TYR B C 1
ATOM 4398 O O . TYR B 1 267 ? -14.780 25.119 13.083 1.00 41.30 261 TYR B O 1
ATOM 4407 N N . ARG B 1 268 ? -14.047 23.250 14.038 1.00 41.22 262 ARG B N 1
ATOM 4408 C CA . ARG B 1 268 ? -12.736 23.798 14.392 1.00 41.11 262 ARG B CA 1
ATOM 4409 C C . ARG B 1 268 ? -11.819 23.789 13.181 1.00 39.46 262 ARG B C 1
ATOM 4410 O O . ARG B 1 268 ? -11.099 24.769 12.932 1.00 39.16 262 ARG B O 1
ATOM 4418 N N . TRP B 1 269 ? -11.865 22.696 12.413 1.00 37.67 263 TRP B N 1
ATOM 4419 C CA . TRP B 1 269 ? -11.185 22.628 11.114 1.00 36.40 263 TRP B CA 1
ATOM 4420 C C . TRP B 1 269 ? -11.607 23.787 10.204 1.00 36.09 263 TRP B C 1
ATOM 4421 O O . TRP B 1 269 ? -12.775 24.159 10.142 1.00 35.78 263 TRP B O 1
ATOM 4432 N N . ARG B 1 270 ? -10.643 24.403 9.536 1.00 35.98 264 ARG B N 1
ATOM 4433 C CA . ARG B 1 270 ? -10.991 25.372 8.529 1.00 35.68 264 ARG B CA 1
ATOM 4434 C C . ARG B 1 270 ? -11.663 24.588 7.399 1.00 34.17 264 ARG B C 1
ATOM 4435 O O . ARG B 1 270 ? -11.194 23.516 7.033 1.00 35.13 264 ARG B O 1
ATOM 4443 N N . HIS B 1 271 ? -12.771 25.105 6.886 1.00 31.68 265 HIS B N 1
ATOM 4444 C CA . HIS B 1 271 ? -13.482 24.514 5.783 1.00 29.72 265 HIS B CA 1
ATOM 4445 C C . HIS B 1 271 ? -12.564 23.940 4.697 1.00 29.20 265 HIS B C 1
ATOM 4446 O O . HIS B 1 271 ? -12.773 22.815 4.226 1.00 28.62 265 HIS B O 1
ATOM 4453 N N . GLY B 1 272 ? -11.567 24.739 4.295 1.00 28.05 266 GLY B N 1
ATOM 4454 C CA . GLY B 1 272 ? -10.665 24.417 3.215 1.00 25.89 266 GLY B CA 1
ATOM 4455 C C . GLY B 1 272 ? -9.815 23.211 3.509 1.00 24.63 266 GLY B C 1
ATOM 4456 O O . GLY B 1 272 ? -9.515 22.400 2.606 1.00 24.53 266 GLY B O 1
ATOM 4457 N N . ALA B 1 273 ? -9.447 23.060 4.762 1.00 22.50 267 ALA B N 1
ATOM 4458 C CA . ALA B 1 273 ? -8.699 21.882 5.139 1.00 22.03 267 ALA B CA 1
ATOM 4459 C C . ALA B 1 273 ? -9.546 20.609 4.953 1.00 21.28 267 ALA B C 1
ATOM 4460 O O . ALA B 1 273 ? -9.048 19.573 4.549 1.00 21.83 267 ALA B O 1
ATOM 4462 N N . ALA B 1 274 ? -10.834 20.696 5.264 1.00 20.66 268 ALA B N 1
ATOM 4463 C CA . ALA B 1 274 ? -11.710 19.561 5.170 1.00 20.12 268 ALA B CA 1
ATOM 4464 C C . ALA B 1 274 ? -12.015 19.261 3.693 1.00 20.10 268 ALA B C 1
ATOM 4465 O O . ALA B 1 274 ? -11.980 18.078 3.244 1.00 20.19 268 ALA B O 1
ATOM 4467 N N . VAL B 1 275 ? -12.288 20.316 2.921 1.00 19.71 269 VAL B N 1
ATOM 4468 C CA . VAL B 1 275 ? -12.444 20.153 1.493 1.00 19.75 269 VAL B CA 1
ATOM 4469 C C . VAL B 1 275 ? -11.218 19.466 0.876 1.00 20.76 269 VAL B C 1
ATOM 4470 O O . VAL B 1 275 ? -11.327 18.512 0.052 1.00 20.90 269 VAL B O 1
ATOM 4474 N N . SER B 1 276 ? -10.045 19.921 1.318 1.00 21.30 270 SER B N 1
ATOM 4475 C CA . SER B 1 276 ? -8.788 19.308 0.860 1.00 21.57 270 SER B CA 1
ATOM 4476 C C . SER B 1 276 ? -8.738 17.801 1.081 1.00 20.82 270 SER B C 1
ATOM 4477 O O . SER B 1 276 ? -8.435 17.079 0.125 1.00 20.47 270 SER B O 1
ATOM 4480 N N . VAL B 1 277 ? -9.065 17.309 2.281 1.00 19.36 271 VAL B N 1
ATOM 4481 C CA . VAL B 1 277 ? -9.158 15.824 2.426 1.00 19.30 271 VAL B CA 1
ATOM 4482 C C . VAL B 1 277 ? -10.203 15.191 1.490 1.00 18.42 271 VAL B C 1
ATOM 4483 O O . VAL B 1 277 ? -9.974 14.139 0.863 1.00 17.34 271 VAL B O 1
ATOM 4487 N N . GLY B 1 278 ? -11.341 15.866 1.384 1.00 18.70 272 GLY B N 1
ATOM 4488 C CA . GLY B 1 278 ? -12.411 15.438 0.501 1.00 18.90 272 GLY B CA 1
ATOM 4489 C C . GLY B 1 278 ? -12.022 15.256 -0.944 1.00 20.32 272 GLY B C 1
ATOM 4490 O O . GLY B 1 278 ? -12.403 14.256 -1.607 1.00 21.52 272 GLY B O 1
ATOM 4491 N N . LEU B 1 279 ? -11.261 16.210 -1.453 1.00 20.94 273 LEU B N 1
ATOM 4492 C CA . LEU B 1 279 ? -10.752 16.120 -2.830 1.00 20.79 273 LEU B CA 1
ATOM 4493 C C . LEU B 1 279 ? -9.855 14.908 -3.032 1.00 21.23 273 LEU B C 1
ATOM 4494 O O . LEU B 1 279 ? -10.005 14.143 -4.004 1.00 22.32 273 LEU B O 1
ATOM 4499 N N . VAL B 1 280 ? -8.930 14.712 -2.104 1.00 20.47 274 VAL B N 1
ATOM 4500 C CA . VAL B 1 280 ? -8.048 13.571 -2.172 1.00 19.36 274 VAL B CA 1
ATOM 4501 C C . VAL B 1 280 ? -8.873 12.284 -2.076 1.00 19.97 274 VAL B C 1
ATOM 4502 O O . VAL B 1 280 ? -8.580 11.323 -2.745 1.00 20.27 274 VAL B O 1
ATOM 4506 N N . PHE B 1 281 ? -9.901 12.266 -1.235 1.00 20.66 275 PHE B N 1
ATOM 4507 C CA . PHE B 1 281 ? -10.852 11.121 -1.196 1.00 20.53 275 PHE B CA 1
ATOM 4508 C C . PHE B 1 281 ? -11.612 10.908 -2.524 1.00 20.29 275 PHE B C 1
ATOM 4509 O O . PHE B 1 281 ? -11.583 9.843 -3.106 1.00 20.04 275 PHE B O 1
ATOM 4517 N N . ALA B 1 282 ? -12.299 11.938 -2.984 1.00 20.40 276 ALA B N 1
ATOM 4518 C CA . ALA B 1 282 ? -13.011 11.867 -4.249 1.00 20.90 276 ALA B CA 1
ATOM 4519 C C . ALA B 1 282 ? -12.136 11.307 -5.388 1.00 21.34 276 ALA B C 1
ATOM 4520 O O . ALA B 1 282 ? -12.568 10.468 -6.157 1.00 20.42 276 ALA B O 1
ATOM 4522 N N . ALA B 1 283 ? -10.886 11.755 -5.439 1.00 22.17 277 ALA B N 1
ATOM 4523 C CA . ALA B 1 283 ? -9.883 11.260 -6.385 1.00 22.68 277 ALA B CA 1
ATOM 4524 C C . ALA B 1 283 ? -9.569 9.801 -6.220 1.00 23.50 277 ALA B C 1
ATOM 4525 O O . ALA B 1 283 ? -9.372 9.105 -7.243 1.00 24.49 277 ALA B O 1
ATOM 4527 N N . GLU B 1 284 ? -9.501 9.323 -4.981 1.00 23.54 278 GLU B N 1
ATOM 4528 C CA . GLU B 1 284 ? -9.243 7.905 -4.787 1.00 25.14 278 GLU B CA 1
ATOM 4529 C C . GLU B 1 284 ? -10.491 7.079 -5.173 1.00 25.36 278 GLU B C 1
ATOM 4530 O O . GLU B 1 284 ? -10.415 6.031 -5.838 1.00 26.15 278 GLU B O 1
ATOM 4536 N N . LEU B 1 285 ? -11.654 7.581 -4.805 1.00 25.09 279 LEU B N 1
ATOM 4537 C CA . LEU B 1 285 ? -12.883 6.952 -5.224 1.00 25.24 279 LEU B CA 1
ATOM 4538 C C . LEU B 1 285 ? -12.893 6.767 -6.730 1.00 24.54 279 LEU B C 1
ATOM 4539 O O . LEU B 1 285 ? -13.069 5.638 -7.216 1.00 24.26 279 LEU B O 1
ATOM 4544 N N . ALA B 1 286 ? -12.675 7.848 -7.481 1.00 23.78 280 ALA B N 1
ATOM 4545 C CA . ALA B 1 286 ? -12.768 7.737 -8.944 1.00 24.57 280 ALA B CA 1
ATOM 4546 C C . ALA B 1 286 ? -11.635 6.847 -9.555 1.00 25.53 280 ALA B C 1
ATOM 4547 O O . ALA B 1 286 ? -11.818 6.167 -10.593 1.00 25.71 280 ALA B O 1
ATOM 4549 N N . ARG B 1 287 ? -10.473 6.864 -8.910 1.00 25.07 281 ARG B N 1
ATOM 4550 C CA . ARG B 1 287 ? -9.404 6.003 -9.314 1.00 25.55 281 ARG B CA 1
ATOM 4551 C C . ARG B 1 287 ? -9.781 4.532 -9.099 1.00 25.32 281 ARG B C 1
ATOM 4552 O O . ARG B 1 287 ? -9.793 3.770 -10.043 1.00 25.99 281 ARG B O 1
ATOM 4560 N N . LEU B 1 288 ? -10.092 4.125 -7.874 1.00 25.91 282 LEU B N 1
ATOM 4561 C CA . LEU B 1 288 ? -10.574 2.743 -7.645 1.00 25.81 282 LEU B CA 1
ATOM 4562 C C . LEU B 1 288 ? -11.739 2.294 -8.573 1.00 25.54 282 LEU B C 1
ATOM 4563 O O . LEU B 1 288 ? -11.893 1.088 -8.811 1.00 25.57 282 LEU B O 1
ATOM 4568 N N . ALA B 1 289 ? -12.525 3.245 -9.094 1.00 24.73 283 ALA B N 1
ATOM 4569 C CA . ALA B 1 289 ? -13.696 2.917 -9.905 1.00 24.36 283 ALA B CA 1
ATOM 4570 C C . ALA B 1 289 ? -13.355 2.739 -11.357 1.00 25.20 283 ALA B C 1
ATOM 4571 O O . ALA B 1 289 ? -14.248 2.414 -12.181 1.00 25.63 283 ALA B O 1
ATOM 4573 N N . GLY B 1 290 ? -12.068 2.933 -11.678 1.00 25.24 284 GLY B N 1
ATOM 4574 C CA . GLY B 1 290 ? -11.571 2.862 -13.044 1.00 24.94 284 GLY B CA 1
ATOM 4575 C C . GLY B 1 290 ? -11.955 4.057 -13.912 1.00 26.08 284 GLY B C 1
ATOM 4576 O O . GLY B 1 290 ? -11.774 4.021 -15.131 1.00 27.24 284 GLY B O 1
ATOM 4577 N N . ARG B 1 291 ? -12.470 5.130 -13.299 1.00 26.25 285 ARG B N 1
ATOM 4578 C CA . ARG B 1 291 ? -12.899 6.353 -14.031 1.00 25.84 285 ARG B CA 1
ATOM 4579 C C . ARG B 1 291 ? -11.840 7.434 -14.151 1.00 25.68 285 ARG B C 1
ATOM 4580 O O . ARG B 1 291 ? -11.969 8.346 -14.969 1.00 26.02 285 ARG B O 1
ATOM 4588 N N . LEU B 1 292 ? -10.808 7.353 -13.324 1.00 26.10 286 LEU B N 1
ATOM 4589 C CA . LEU B 1 292 ? -9.764 8.386 -13.292 1.00 27.38 286 LEU B CA 1
ATOM 4590 C C . LEU B 1 292 ? -8.335 7.799 -13.353 1.00 27.70 286 LEU B C 1
ATOM 4591 O O . LEU B 1 292 ? -8.026 6.874 -12.645 1.00 27.85 286 LEU B O 1
ATOM 4596 N N . ASP B 1 293 ? -7.479 8.375 -14.178 1.00 28.87 287 ASP B N 1
ATOM 4597 C CA . ASP B 1 293 ? -6.118 7.911 -14.354 1.00 30.82 287 ASP B CA 1
ATOM 4598 C C . ASP B 1 293 ? -5.297 8.167 -13.095 1.00 31.19 287 ASP B C 1
ATOM 4599 O O . ASP B 1 293 ? -5.565 9.101 -12.330 1.00 30.82 287 ASP B O 1
ATOM 4604 N N . ASP B 1 294 ? -4.305 7.320 -12.878 1.00 31.64 288 ASP B N 1
ATOM 4605 C CA . ASP B 1 294 ? -3.486 7.394 -11.678 1.00 32.23 288 ASP B CA 1
ATOM 4606 C C . ASP B 1 294 ? -2.787 8.735 -11.534 1.00 31.66 288 ASP B C 1
ATOM 4607 O O . ASP B 1 294 ? -2.637 9.250 -10.426 1.00 32.28 288 ASP B O 1
ATOM 4612 N N . ALA B 1 295 ? -2.392 9.301 -12.665 1.00 30.99 289 ALA B N 1
ATOM 4613 C CA . ALA B 1 295 ? -1.572 10.526 -12.685 1.00 30.52 289 ALA B CA 1
ATOM 4614 C C . ALA B 1 295 ? -2.375 11.743 -12.248 1.00 29.31 289 ALA B C 1
ATOM 4615 O O . ALA B 1 295 ? -1.907 12.515 -11.435 1.00 29.65 289 ALA B O 1
ATOM 4617 N N . THR B 1 296 ? -3.576 11.889 -12.797 1.00 28.08 290 THR B N 1
ATOM 4618 C CA . THR B 1 296 ? -4.527 12.908 -12.353 1.00 27.70 290 THR B CA 1
ATOM 4619 C C . THR B 1 296 ? -5.044 12.658 -10.951 1.00 27.54 290 THR B C 1
ATOM 4620 O O . THR B 1 296 ? -5.257 13.589 -10.217 1.00 28.87 290 THR B O 1
ATOM 4624 N N . ALA B 1 297 ? -5.196 11.409 -10.561 1.00 27.48 291 ALA B N 1
ATOM 4625 C CA . ALA B 1 297 ? -5.620 11.091 -9.216 1.00 26.91 291 ALA B CA 1
ATOM 4626 C C . ALA B 1 297 ? -4.557 11.539 -8.217 1.00 26.92 291 ALA B C 1
ATOM 4627 O O . ALA B 1 297 ? -4.887 12.117 -7.207 1.00 26.88 291 ALA B O 1
ATOM 4629 N N . GLN B 1 298 ? -3.280 11.323 -8.544 1.00 27.24 292 GLN B N 1
ATOM 4630 C CA . GLN B 1 298 ? -2.166 11.511 -7.613 1.00 26.58 292 GLN B CA 1
ATOM 4631 C C . GLN B 1 298 ? -1.861 13.007 -7.497 1.00 25.96 292 GLN B C 1
ATOM 4632 O O . GLN B 1 298 ? -1.435 13.527 -6.436 1.00 25.71 292 GLN B O 1
ATOM 4638 N N . ARG B 1 299 ? -2.158 13.714 -8.578 1.00 24.79 293 ARG B N 1
ATOM 4639 C CA . ARG B 1 299 ? -1.942 15.122 -8.662 1.00 23.57 293 ARG B CA 1
ATOM 4640 C C . ARG B 1 299 ? -2.734 15.928 -7.601 1.00 23.89 293 ARG B C 1
ATOM 4641 O O . ARG B 1 299 ? -2.281 17.009 -7.165 1.00 23.88 293 ARG B O 1
ATOM 4649 N N . HIS B 1 300 ? -3.895 15.419 -7.195 1.00 23.87 294 HIS B N 1
ATOM 4650 C CA . HIS B 1 300 ? -4.695 16.007 -6.073 1.00 24.54 294 HIS B CA 1
ATOM 4651 C C . HIS B 1 300 ? -3.795 16.144 -4.795 1.00 24.45 294 HIS B C 1
ATOM 4652 O O . HIS B 1 300 ? -3.511 17.239 -4.312 1.00 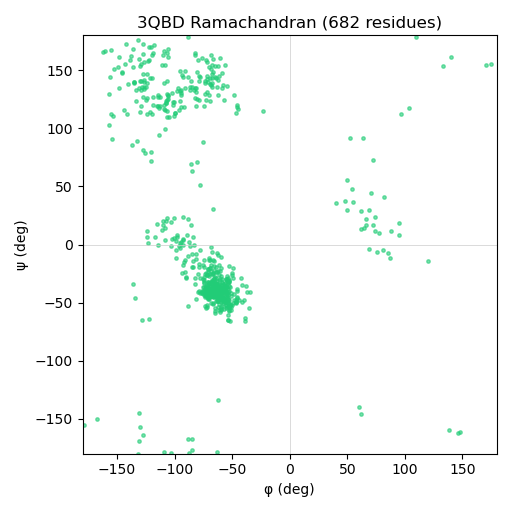24.15 294 HIS B O 1
ATOM 4659 N N . ARG B 1 301 ? -3.369 14.998 -4.277 1.00 24.95 295 ARG B N 1
ATOM 4660 C CA . ARG B 1 301 ? -2.450 14.870 -3.171 1.00 25.96 295 ARG B CA 1
ATOM 4661 C C . ARG B 1 301 ? -1.214 15.799 -3.302 1.00 25.67 295 ARG B C 1
ATOM 4662 O O . ARG B 1 301 ? -0.835 16.457 -2.327 1.00 25.34 295 ARG B O 1
ATOM 4670 N N . THR B 1 302 ? -0.589 15.863 -4.484 1.00 25.16 296 THR B N 1
ATOM 4671 C CA . THR B 1 302 ? 0.693 16.610 -4.587 1.00 25.52 296 THR B CA 1
ATOM 4672 C C . THR B 1 302 ? 0.497 18.125 -4.659 1.00 23.85 296 THR B C 1
ATOM 4673 O O . THR B 1 302 ? 1.216 18.853 -3.996 1.00 22.92 296 THR B O 1
ATOM 4677 N N . ILE B 1 303 ? -0.520 18.579 -5.392 1.00 23.14 297 ILE B N 1
ATOM 4678 C CA . ILE B 1 303 ? -0.865 19.988 -5.354 1.00 23.50 297 ILE B CA 1
ATOM 4679 C C . ILE B 1 303 ? -1.352 20.385 -3.952 1.00 22.85 297 ILE B C 1
ATOM 4680 O O . ILE B 1 303 ? -0.942 21.401 -3.433 1.00 23.75 297 ILE B O 1
ATOM 4685 N N . LEU B 1 304 ? -2.198 19.605 -3.324 1.00 21.34 298 LEU B N 1
ATOM 4686 C CA . LEU B 1 304 ? -2.729 20.110 -2.094 1.00 21.42 298 LEU B CA 1
ATOM 4687 C C . LEU B 1 304 ? -1.689 20.092 -0.977 1.00 21.46 298 LEU B C 1
ATOM 4688 O O . LEU B 1 304 ? -1.577 21.060 -0.271 1.00 20.94 298 LEU B O 1
ATOM 4693 N N . SER B 1 305 ? -0.911 19.019 -0.826 1.00 21.85 299 SER B N 1
ATOM 4694 C CA . SER B 1 305 ? 0.083 18.977 0.257 1.00 22.58 299 SER B CA 1
ATOM 4695 C C . SER B 1 305 ? 1.140 20.094 0.124 1.00 22.47 299 SER B C 1
ATOM 4696 O O . SER B 1 305 ? 1.572 20.715 1.109 1.00 22.18 299 SER B O 1
ATOM 4699 N N . SER B 1 306 ? 1.471 20.427 -1.102 1.00 22.91 300 SER B N 1
ATOM 4700 C CA . SER B 1 306 ? 2.496 21.397 -1.312 1.00 24.52 300 SER B CA 1
ATOM 4701 C C . SER B 1 306 ? 2.032 22.788 -1.024 1.00 25.83 300 SER B C 1
ATOM 4702 O O . SER B 1 306 ? 2.834 23.710 -0.961 1.00 26.37 300 SER B O 1
ATOM 4705 N N . LEU B 1 307 ? 0.723 22.977 -0.896 1.00 27.07 301 LEU B N 1
ATOM 4706 C CA . LEU B 1 307 ? 0.214 24.288 -0.499 1.00 26.16 301 LEU B CA 1
ATOM 4707 C C . LEU B 1 307 ? 0.024 24.268 0.993 1.00 27.11 301 LEU B C 1
ATOM 4708 O O . LEU B 1 307 ? -0.465 25.237 1.534 1.00 27.65 301 LEU B O 1
ATOM 4713 N N . GLY B 1 308 ? 0.367 23.174 1.673 1.00 26.54 302 GLY B N 1
ATOM 4714 C CA . GLY B 1 308 ? 0.156 23.153 3.127 1.00 28.16 302 GLY B CA 1
ATOM 4715 C C . GLY B 1 308 ? -1.227 22.672 3.579 1.00 28.86 302 GLY B C 1
ATOM 4716 O O . GLY B 1 308 ? -1.596 22.791 4.741 1.00 29.22 302 GLY B O 1
ATOM 4717 N N . LEU B 1 309 ? -1.994 22.105 2.656 1.00 28.79 303 LEU B N 1
ATOM 4718 C CA . LEU B 1 309 ? -3.314 21.622 2.978 1.00 29.05 303 LEU B CA 1
ATOM 4719 C C . LEU B 1 309 ? -3.157 20.172 3.380 1.00 28.87 303 LEU B C 1
ATOM 4720 O O . LEU B 1 30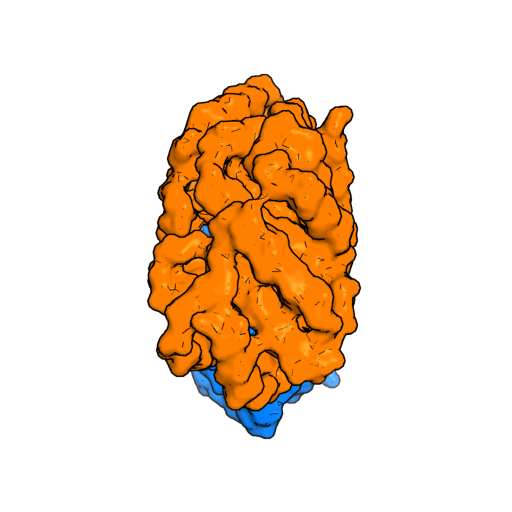9 ? -2.270 19.506 2.834 1.00 29.62 303 LEU B O 1
ATOM 4725 N N . PRO B 1 310 ? -4.012 19.692 4.257 1.00 28.18 304 PRO B N 1
ATOM 4726 C CA . PRO B 1 310 ? -4.069 18.303 4.668 1.00 28.22 304 PRO B CA 1
ATOM 4727 C C . PRO B 1 310 ? -4.542 17.329 3.610 1.00 28.62 304 PRO B C 1
ATOM 4728 O O . PRO B 1 310 ? -5.462 17.615 2.912 1.00 28.72 304 PRO B O 1
ATOM 4732 N N . VAL B 1 311 ? -3.885 16.187 3.516 1.00 28.29 305 VAL B N 1
ATOM 4733 C CA . VAL B 1 311 ? -4.246 15.143 2.585 1.00 28.58 305 VAL B CA 1
ATOM 4734 C C . VAL B 1 311 ? -4.663 13.844 3.239 1.00 30.12 305 VAL B C 1
ATOM 4735 O O . VAL B 1 311 ? -4.848 12.864 2.569 1.00 30.53 305 VAL B O 1
ATOM 4739 N N . SER B 1 312 ? -4.768 13.857 4.553 1.00 30.40 306 SER B N 1
ATOM 4740 C CA . SER B 1 312 ? -5.142 12.707 5.344 1.00 31.40 306 SER B CA 1
ATOM 4741 C C . SER B 1 312 ? -5.888 13.161 6.538 1.00 31.03 306 SER B C 1
ATOM 4742 O O . SER B 1 312 ? -5.842 14.282 6.903 1.00 30.54 306 SER B O 1
ATOM 4745 N N . TYR B 1 313 ? -6.598 12.242 7.120 1.00 31.09 307 TYR B N 1
ATOM 4746 C CA . TYR B 1 313 ? -7.388 12.432 8.304 1.00 31.67 307 TYR B CA 1
ATOM 4747 C C . TYR B 1 313 ? -7.264 11.174 9.131 1.00 33.32 307 TYR B C 1
ATOM 4748 O O . TYR B 1 313 ? -6.656 10.241 8.717 1.00 34.84 307 TYR B O 1
ATOM 4757 N N . ASP B 1 314 ? -7.793 11.188 10.330 1.00 33.70 308 ASP B N 1
ATOM 4758 C CA . ASP B 1 314 ? -7.803 10.029 11.208 1.00 35.62 308 ASP B CA 1
ATOM 4759 C C . ASP B 1 314 ? -8.252 8.744 10.477 1.00 35.63 308 ASP B C 1
ATOM 4760 O O . ASP B 1 314 ? -9.423 8.637 10.131 1.00 35.80 308 ASP B O 1
ATOM 4765 N N . PRO B 1 315 ? -7.341 7.749 10.310 1.00 36.28 309 PRO B N 1
ATOM 4766 C CA . PRO B 1 315 ? -7.687 6.458 9.650 1.00 37.19 309 PRO B CA 1
ATOM 4767 C C . PRO B 1 315 ? -8.811 5.623 10.302 1.00 38.05 309 PRO B C 1
ATOM 4768 O O . PRO B 1 315 ? -9.277 4.657 9.669 1.00 37.42 309 PRO B O 1
ATOM 4772 N N . ASP B 1 316 ? -9.244 5.998 11.516 1.00 38.86 310 ASP B N 1
ATOM 4773 C CA . ASP B 1 316 ? -10.331 5.279 12.257 1.00 40.03 310 ASP B CA 1
ATOM 4774 C C . ASP B 1 316 ? -11.679 5.974 12.229 1.00 39.81 310 ASP B C 1
ATOM 4775 O O . ASP B 1 316 ? -12.684 5.449 12.737 1.00 40.36 310 ASP B O 1
ATOM 4780 N N . ALA B 1 317 ? -11.712 7.130 11.590 1.00 39.91 311 ALA B N 1
ATOM 4781 C CA . ALA B 1 317 ? -12.880 7.985 11.647 1.00 40.34 311 ALA B CA 1
ATOM 4782 C C . ALA B 1 317 ? -14.006 7.579 10.682 1.00 40.57 311 ALA B C 1
ATOM 4783 O O . ALA B 1 317 ? -15.113 8.146 10.736 1.00 40.43 311 ALA B O 1
ATOM 4785 N N . LEU B 1 318 ? -13.743 6.611 9.799 1.00 40.50 312 LEU B N 1
ATOM 4786 C CA . LEU B 1 318 ? -14.707 6.348 8.728 1.00 40.52 312 LEU B CA 1
ATOM 4787 C C . LEU B 1 318 ? -16.102 5.997 9.216 1.00 41.19 312 LEU B C 1
ATOM 4788 O O . LEU B 1 318 ? -17.057 6.564 8.691 1.00 40.40 312 LEU B O 1
ATOM 4793 N N . PRO B 1 319 ? -16.229 5.045 10.202 1.00 42.36 313 PRO B N 1
ATOM 4794 C CA . PRO B 1 319 ? -17.593 4.747 10.686 1.00 42.49 313 PRO B CA 1
ATOM 4795 C C . PRO B 1 319 ? -18.361 5.989 11.133 1.00 42.70 313 PRO B C 1
ATOM 4796 O O . PRO B 1 319 ? -19.493 6.196 10.691 1.00 42.56 313 PRO B O 1
ATOM 4800 N N . GLN B 1 320 ? -17.746 6.851 11.925 1.00 43.26 314 GLN B N 1
ATOM 4801 C CA . GLN B 1 320 ? -18.489 8.016 12.368 1.00 45.28 314 GLN B CA 1
ATOM 4802 C C . GLN B 1 320 ? -18.841 8.974 11.221 1.00 44.98 314 GLN B C 1
ATOM 4803 O O . GLN B 1 320 ? -19.881 9.687 11.287 1.00 44.97 314 GLN B O 1
ATOM 4809 N N . LEU B 1 321 ? -17.985 8.986 10.186 1.00 43.77 315 LEU B N 1
ATOM 4810 C CA . LEU B 1 321 ? -18.161 9.899 9.047 1.00 42.86 315 LEU B CA 1
ATOM 4811 C C . LEU B 1 321 ? -19.297 9.412 8.126 1.00 43.60 315 LEU B C 1
ATOM 4812 O O . LEU B 1 321 ? -20.115 10.231 7.647 1.00 42.87 315 LEU B O 1
ATOM 4817 N N . LEU B 1 322 ? -19.345 8.090 7.900 1.00 44.17 316 LEU B N 1
ATOM 4818 C CA . LEU B 1 322 ? -20.439 7.472 7.169 1.00 45.42 316 LEU B CA 1
ATOM 4819 C C . LEU B 1 322 ? -21.759 7.853 7.841 1.00 47.25 316 LEU B C 1
ATOM 4820 O O . LEU B 1 322 ? -22.719 8.184 7.147 1.00 47.47 316 LEU B O 1
ATOM 4825 N N . GLU B 1 323 ? -21.805 7.826 9.180 1.00 49.20 317 GLU B N 1
ATOM 4826 C CA . GLU B 1 323 ? -23.039 8.167 9.932 1.00 51.32 317 GLU B CA 1
ATOM 4827 C C . GLU B 1 323 ? -23.478 9.605 9.715 1.00 50.54 317 GLU B C 1
ATOM 4828 O O . GLU B 1 323 ? -24.664 9.876 9.578 1.00 50.45 317 GLU B O 1
ATOM 4834 N N . ILE B 1 324 ? -22.507 10.513 9.706 1.00 50.62 318 ILE B N 1
ATOM 4835 C CA . ILE B 1 324 ? -22.751 11.941 9.532 1.00 50.62 318 ILE B CA 1
ATOM 4836 C C . ILE B 1 324 ? -23.261 12.224 8.114 1.00 51.00 318 ILE B C 1
ATOM 4837 O O . ILE B 1 324 ? -24.207 12.991 7.921 1.00 50.40 318 ILE B O 1
ATOM 4842 N N . MET B 1 325 ? -22.642 11.565 7.137 1.00 52.14 319 MET B N 1
ATOM 4843 C CA . MET B 1 325 ? -23.046 11.666 5.725 1.00 53.49 319 MET B CA 1
ATOM 4844 C C . MET B 1 325 ? -24.538 11.393 5.398 1.00 55.02 319 MET B C 1
ATOM 4845 O O . MET B 1 325 ? -25.001 11.815 4.329 1.00 55.66 319 MET B O 1
ATOM 4850 N N . ALA B 1 326 ? -25.279 10.727 6.309 1.00 56.16 320 ALA B N 1
ATOM 4851 C CA . ALA B 1 326 ? -26.763 10.710 6.306 1.00 56.41 320 ALA B CA 1
ATOM 4852 C C . ALA B 1 326 ? -27.431 12.092 6.069 1.00 56.97 320 ALA B C 1
ATOM 4853 O O . ALA B 1 326 ? -27.060 13.123 6.664 1.00 57.10 320 ALA B O 1
ATOM 4855 N N . VAL B 1 335 ? -29.682 7.851 -0.100 1.00 41.69 329 VAL B N 1
ATOM 4856 C CA . VAL B 1 335 ? -28.323 7.297 -0.345 1.00 41.46 329 VAL B CA 1
ATOM 4857 C C . VAL B 1 335 ? -27.297 8.373 -0.813 1.00 40.13 329 VAL B C 1
ATOM 4858 O O . VAL B 1 335 ? -27.676 9.381 -1.435 1.00 40.17 329 VAL B O 1
ATOM 4862 N N . LEU B 1 336 ? -26.016 8.124 -0.548 1.00 38.15 330 LEU B N 1
ATOM 4863 C CA . LEU B 1 336 ? -24.941 9.058 -0.869 1.00 37.19 330 LEU B CA 1
ATOM 4864 C C . LEU B 1 336 ? -24.609 9.331 -2.355 1.00 36.27 330 LEU B C 1
ATOM 4865 O O . LEU B 1 336 ? -24.681 8.447 -3.227 1.00 35.74 330 LEU B O 1
ATOM 4870 N N . ARG B 1 337 ? -24.200 10.567 -2.606 1.00 34.42 331 ARG B N 1
ATOM 4871 C CA . ARG B 1 337 ? -23.816 11.008 -3.930 1.00 33.54 331 ARG B CA 1
ATOM 4872 C C . ARG B 1 337 ? -22.402 11.577 -3.867 1.00 31.45 331 ARG B C 1
ATOM 4873 O O . ARG B 1 337 ? -22.099 12.340 -2.978 1.00 30.78 331 ARG B O 1
ATOM 4881 N N . PHE B 1 338 ? -21.537 11.227 -4.817 1.00 29.24 332 PHE B N 1
ATOM 4882 C CA . PHE B 1 338 ? -20.295 11.962 -4.920 1.00 26.44 332 PHE B CA 1
ATOM 4883 C C . PHE B 1 338 ? -20.055 12.557 -6.282 1.00 25.38 332 PHE B C 1
ATOM 4884 O O . PHE B 1 338 ? -20.410 11.993 -7.318 1.00 25.10 332 PHE B O 1
ATOM 4892 N N . VAL B 1 339 ? -19.403 13.695 -6.264 1.00 23.87 333 VAL B N 1
ATOM 4893 C CA . VAL B 1 339 ? -18.812 14.203 -7.452 1.00 23.80 333 VAL B CA 1
ATOM 4894 C C . VAL B 1 339 ? -17.466 13.517 -7.630 1.00 23.96 333 VAL B C 1
ATOM 4895 O O . VAL B 1 339 ? -16.701 13.389 -6.687 1.00 24.66 333 VAL B O 1
ATOM 4899 N N . VAL B 1 340 ? -17.280 12.917 -8.799 1.00 23.52 334 VAL B N 1
ATOM 4900 C CA . VAL B 1 340 ? -16.026 12.279 -9.111 1.00 23.98 334 VAL B CA 1
ATOM 4901 C C . VAL B 1 340 ? -15.519 12.809 -10.441 1.00 24.41 334 VAL B C 1
ATOM 4902 O O . VAL B 1 340 ? -16.288 13.450 -11.186 1.00 25.23 334 VAL B O 1
ATOM 4906 N N . LEU B 1 341 ? -14.262 12.591 -10.729 1.00 23.87 335 LEU B N 1
ATOM 4907 C CA . LEU B 1 341 ? -13.700 13.025 -11.975 1.00 24.24 335 LEU B CA 1
ATOM 4908 C C . LEU B 1 341 ? -13.585 11.835 -12.891 1.00 25.42 335 LEU B C 1
ATOM 4909 O O . LEU B 1 341 ? -13.103 10.827 -12.530 1.00 23.89 335 LEU B O 1
ATOM 4914 N N . ASP B 1 342 ? -14.079 12.007 -14.094 1.00 27.00 336 ASP B N 1
ATOM 4915 C CA . ASP B 1 342 ? -14.035 11.010 -15.136 1.00 28.66 336 ASP B CA 1
ATOM 4916 C C . ASP B 1 342 ? -12.914 11.338 -16.070 1.00 29.39 336 ASP B C 1
ATOM 4917 O O . ASP B 1 342 ? -12.950 11.022 -17.191 1.00 30.42 336 ASP B O 1
ATOM 4922 N N . GLY B 1 343 ? -11.963 12.091 -15.574 1.00 29.86 337 GLY B N 1
ATOM 4923 C CA . GLY B 1 343 ? -10.812 12.522 -16.295 1.00 28.52 337 GLY B CA 1
ATOM 4924 C C . GLY B 1 343 ? -10.662 13.927 -15.824 1.00 29.15 337 GLY B C 1
ATOM 4925 O O . GLY B 1 343 ? -11.605 14.453 -15.321 1.00 28.53 337 GLY B O 1
ATOM 4926 N N . LEU B 1 344 ? -9.484 14.506 -15.998 1.00 28.33 338 LEU B N 1
ATOM 4927 C CA . LEU B 1 344 ? -9.239 15.908 -15.715 1.00 28.12 338 LEU B CA 1
ATOM 4928 C C . LEU B 1 344 ? -10.304 16.849 -16.322 1.00 28.39 338 LEU B C 1
ATOM 4929 O O . LEU B 1 344 ? -10.626 16.784 -17.545 1.00 27.13 338 LEU B O 1
ATOM 4934 N N . ALA B 1 345 ? -10.844 17.719 -15.449 1.00 27.64 339 ALA B N 1
ATOM 4935 C CA . ALA B 1 345 ? -11.942 18.641 -15.769 1.00 26.73 339 ALA B CA 1
ATOM 4936 C C . ALA B 1 345 ? -13.152 17.989 -16.443 1.00 26.96 339 ALA B C 1
ATOM 4937 O O . ALA B 1 345 ? -13.849 18.635 -17.234 1.00 25.69 339 ALA B O 1
ATOM 4939 N N . LYS B 1 346 ? -13.392 16.720 -16.135 1.00 27.36 340 LYS B N 1
ATOM 4940 C CA . LYS B 1 346 ? -14.645 16.069 -16.546 1.00 29.05 340 LYS B CA 1
ATOM 4941 C C . LYS B 1 346 ? -15.375 15.406 -15.357 1.00 28.40 340 LYS B C 1
ATOM 4942 O O . LYS B 1 346 ? -15.257 14.221 -15.140 1.00 28.91 340 LYS B O 1
ATOM 4948 N N . PRO B 1 347 ? -16.118 16.190 -14.590 1.00 27.75 341 PRO B N 1
ATOM 4949 C CA . PRO B 1 347 ? -16.792 15.647 -13.438 1.00 28.39 341 PRO B CA 1
ATOM 4950 C C . PRO B 1 347 ? -18.017 14.784 -13.797 1.00 28.66 341 PRO B C 1
ATOM 4951 O O . PRO B 1 347 ? -18.756 15.101 -14.715 1.00 28.57 341 PRO B O 1
ATOM 4955 N N . GLY B 1 348 ? -18.189 13.684 -13.073 1.00 29.19 342 GLY B N 1
AT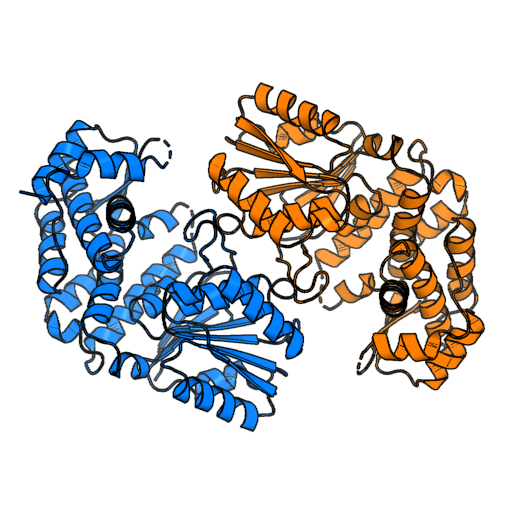OM 4956 C CA . GLY B 1 348 ? -19.370 12.883 -13.144 1.00 29.73 342 GLY B CA 1
ATOM 4957 C C . GLY B 1 348 ? -19.911 12.680 -11.755 1.00 31.16 342 GLY B C 1
ATOM 4958 O O . GLY B 1 348 ? -19.539 13.371 -10.807 1.00 31.36 342 GLY B O 1
ATOM 4959 N N . ARG B 1 349 ? -20.791 11.702 -11.639 1.00 33.17 343 ARG B N 1
ATOM 4960 C CA . ARG B 1 349 ? -21.444 11.383 -10.387 1.00 34.39 343 ARG B CA 1
ATOM 4961 C C . ARG B 1 349 ? -21.142 9.958 -10.029 1.00 33.16 343 ARG B C 1
ATOM 4962 O O . ARG B 1 349 ? -21.088 9.097 -10.902 1.00 32.93 343 ARG B O 1
ATOM 4970 N N . MET B 1 350 ? -20.971 9.681 -8.753 1.00 32.45 344 MET B N 1
ATOM 4971 C CA . MET B 1 350 ? -21.279 8.332 -8.340 1.00 32.45 344 MET B CA 1
ATOM 4972 C C . MET B 1 350 ? -22.289 8.277 -7.204 1.00 31.99 344 MET B C 1
ATOM 4973 O O . MET B 1 350 ? -22.145 8.939 -6.182 1.00 32.83 344 MET B O 1
ATOM 4978 N N . VAL B 1 351 ? -23.355 7.534 -7.468 1.00 31.41 345 VAL B N 1
ATOM 4979 C CA . VAL B 1 351 ? -24.559 7.455 -6.657 1.00 30.58 345 VAL B CA 1
ATOM 4980 C C . VAL B 1 351 ? -24.625 6.135 -5.928 1.00 29.72 345 VAL B C 1
ATOM 4981 O O . VAL B 1 351 ? -24.579 5.120 -6.562 1.00 29.62 345 VAL B O 1
ATOM 4985 N N . GLY B 1 352 ? -24.756 6.171 -4.605 1.00 29.79 346 GLY B N 1
ATOM 4986 C CA . GLY B 1 352 ? -24.879 4.996 -3.770 1.00 29.41 346 GLY B CA 1
ATOM 4987 C C . GLY B 1 352 ? -23.766 3.991 -3.962 1.00 30.94 346 GLY B C 1
ATOM 4988 O O . GLY B 1 352 ? -24.042 2.798 -4.083 1.00 30.78 346 GLY B O 1
ATOM 4989 N N . PRO B 1 353 ? -22.488 4.446 -3.966 1.00 31.20 347 PRO B N 1
ATOM 4990 C CA . PRO B 1 353 ? -21.425 3.440 -4.089 1.00 31.32 347 PRO B CA 1
ATOM 4991 C C . PRO B 1 353 ? -21.424 2.416 -2.919 1.00 31.23 347 PRO B C 1
ATOM 4992 O O . PRO B 1 353 ? -22.012 2.677 -1.880 1.00 31.32 347 PRO B O 1
ATOM 4996 N N . ASP B 1 354 ? -20.793 1.257 -3.109 1.00 31.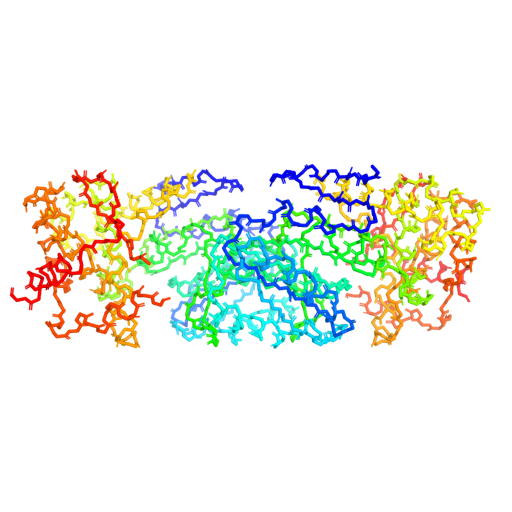46 348 ASP B N 1
ATOM 4997 C CA . ASP B 1 354 ? -20.719 0.235 -2.080 1.00 32.27 348 ASP B CA 1
ATOM 4998 C C . ASP B 1 354 ? -19.937 0.767 -0.874 1.00 32.90 348 ASP B C 1
ATOM 4999 O O . ASP B 1 354 ? -18.883 1.389 -1.065 1.00 33.10 348 ASP B O 1
ATOM 5004 N N . PRO B 1 355 ? -20.429 0.526 0.364 1.00 33.24 349 PRO B N 1
ATOM 5005 C CA . PRO B 1 355 ? -19.652 0.910 1.566 1.00 33.11 349 PRO B CA 1
ATOM 5006 C C . PRO B 1 355 ? -18.206 0.395 1.542 1.00 33.01 349 PRO B C 1
ATOM 5007 O O . PRO B 1 355 ? -17.274 1.126 1.860 1.00 33.39 349 PRO B O 1
ATOM 5011 N N . GLY B 1 356 ? -18.001 -0.852 1.155 1.00 33.10 350 GLY B N 1
ATOM 5012 C CA . GLY B 1 356 ? -16.649 -1.389 1.105 1.00 32.57 350 GLY B CA 1
ATOM 5013 C C . GLY B 1 356 ? -15.761 -0.629 0.126 1.00 32.80 350 GLY B C 1
ATOM 5014 O O . GLY B 1 356 ? -14.529 -0.624 0.247 1.00 33.54 350 GLY B O 1
ATOM 5015 N N . LEU B 1 357 ? -16.364 -0.015 -0.883 1.00 32.38 351 LEU B N 1
ATOM 5016 C CA . LEU B 1 357 ? -15.574 0.759 -1.817 1.00 31.90 351 LEU B CA 1
ATOM 5017 C C . LEU B 1 357 ? -15.187 2.036 -1.135 1.00 32.17 351 LEU B C 1
ATOM 5018 O O . LEU B 1 357 ? -14.083 2.539 -1.367 1.00 31.80 351 LEU B O 1
ATOM 5023 N N . LEU B 1 358 ? -16.096 2.578 -0.310 1.00 32.22 352 LEU B N 1
ATOM 5024 C CA . LEU B 1 358 ? -15.745 3.745 0.491 1.00 32.21 352 LEU B CA 1
ATOM 5025 C C . LEU B 1 358 ? -14.668 3.387 1.507 1.00 32.52 352 LEU B C 1
ATOM 5026 O O . LEU B 1 358 ? -13.739 4.168 1.680 1.00 32.35 352 LEU B O 1
ATOM 5031 N N . VAL B 1 359 ? -14.745 2.197 2.110 1.00 32.47 353 VAL B N 1
ATOM 5032 C CA . VAL B 1 359 ? -13.676 1.733 3.003 1.00 33.39 353 VAL B CA 1
ATOM 5033 C C . VAL B 1 359 ? -12.307 1.690 2.308 1.00 33.66 353 VAL B C 1
ATOM 5034 O O . VAL B 1 359 ? -11.319 2.318 2.772 1.00 33.20 353 VAL B O 1
ATOM 5038 N N . THR B 1 360 ? -12.255 0.966 1.187 1.00 33.40 354 THR B N 1
ATOM 5039 C CA . THR B 1 360 ? -11.026 0.859 0.417 1.00 33.61 354 THR B CA 1
ATOM 5040 C C . THR B 1 360 ? -10.438 2.223 0.022 1.00 33.89 354 THR B C 1
ATOM 5041 O O . THR B 1 360 ? -9.252 2.431 0.193 1.00 33.57 354 THR B O 1
ATOM 5045 N N . ALA B 1 361 ? -11.249 3.124 -0.551 1.00 33.88 355 ALA B N 1
ATOM 5046 C CA . ALA B 1 361 ? -10.770 4.479 -0.879 1.00 33.62 355 ALA B CA 1
ATOM 5047 C C . ALA B 1 361 ? -10.179 5.199 0.347 1.00 34.04 355 ALA B C 1
ATOM 5048 O O . ALA B 1 361 ? -9.145 5.873 0.219 1.00 33.73 355 ALA B O 1
ATOM 5050 N N . TYR B 1 362 ? -10.836 5.052 1.505 1.00 33.85 356 TYR B N 1
ATOM 5051 C CA . TYR B 1 362 ? -10.432 5.699 2.733 1.00 35.08 356 TYR B CA 1
ATOM 5052 C C . TYR B 1 362 ? -9.043 5.273 3.217 1.00 36.43 356 TYR B C 1
ATOM 5053 O O . TYR B 1 362 ? -8.229 6.103 3.654 1.00 36.61 356 TYR B O 1
ATOM 5062 N N . ALA B 1 363 ? -8.806 3.969 3.147 1.00 38.41 357 ALA B N 1
ATOM 5063 C CA . ALA B 1 363 ? -7.515 3.328 3.414 1.00 41.09 357 ALA B CA 1
ATOM 5064 C C . ALA B 1 363 ? -6.360 3.948 2.627 1.00 42.48 357 ALA B C 1
ATOM 5065 O O . ALA B 1 363 ? -5.435 4.543 3.215 1.00 43.29 357 ALA B O 1
ATOM 5067 N N . GLY B 1 364 ? -6.419 3.788 1.302 1.00 43.41 358 GLY B N 1
ATOM 5068 C CA . GLY B 1 364 ? -5.550 4.523 0.349 1.00 45.04 358 GLY B CA 1
ATOM 5069 C C . GLY B 1 364 ? -5.245 5.992 0.671 1.00 45.42 358 GLY B C 1
ATOM 5070 O O . GLY B 1 364 ? -4.148 6.461 0.407 1.00 46.19 358 GLY B O 1
ATOM 5071 N N . VAL B 1 365 ? -6.206 6.713 1.231 1.00 46.14 359 VAL B N 1
ATOM 5072 C CA . VAL B 1 365 ? -6.022 8.126 1.613 1.00 47.57 359 VAL B CA 1
ATOM 5073 C C . VAL B 1 365 ? -5.308 8.228 2.955 1.00 48.98 359 VAL B C 1
ATOM 5074 O O . VAL B 1 365 ? -4.363 9.021 3.111 1.00 48.82 359 VAL B O 1
ATOM 5078 N N . CYS B 1 366 ? -5.802 7.426 3.903 1.00 49.92 360 CYS B N 1
ATOM 5079 C CA . CYS B 1 366 ? -5.480 7.552 5.310 1.00 51.02 360 CYS B CA 1
ATOM 5080 C C . CYS B 1 366 ? -4.535 6.441 5.757 1.00 51.25 360 CYS B C 1
ATOM 5081 O O . CYS B 1 366 ? -3.818 6.617 6.735 1.00 52.24 360 CYS B O 1
#